Protein AF-A0A553P289-F1 (afdb_monomer)

Structure (mmCIF, N/CA/C/O backbone):
data_AF-A0A553P289-F1
#
_entry.id   AF-A0A553P289-F1
#
loop_
_atom_site.group_PDB
_atom_site.id
_atom_site.type_symbol
_atom_site.label_atom_id
_atom_site.label_alt_id
_atom_site.label_comp_id
_atom_site.label_asym_id
_atom_site.label_entity_id
_atom_site.label_seq_id
_atom_site.pdbx_PDB_ins_code
_atom_site.Cartn_x
_atom_site.Cartn_y
_atom_site.Cartn_z
_atom_site.occupancy
_atom_site.B_iso_or_equiv
_atom_site.auth_seq_id
_atom_site.auth_comp_id
_atom_site.auth_asym_id
_atom_site.auth_atom_id
_atom_site.pdbx_PDB_model_num
ATOM 1 N N . MET A 1 1 ? 5.879 4.668 -121.629 1.00 38.44 1 MET A N 1
ATOM 2 C CA . MET A 1 1 ? 5.005 3.509 -121.365 1.00 38.44 1 MET A CA 1
ATOM 3 C C . MET A 1 1 ? 4.068 3.904 -120.244 1.00 38.44 1 MET A C 1
ATOM 5 O O . MET A 1 1 ? 4.529 4.364 -119.210 1.00 38.44 1 MET A O 1
ATOM 9 N N . VAL A 1 2 ? 2.777 3.880 -120.542 1.00 39.31 2 VAL A N 1
ATOM 10 C CA . VAL A 1 2 ? 1.672 4.306 -119.681 1.00 39.31 2 VAL A CA 1
ATOM 11 C C . VAL A 1 2 ? 1.350 3.171 -118.689 1.00 39.31 2 VAL A C 1
ATOM 13 O O . VAL A 1 2 ? 1.604 2.015 -119.014 1.00 39.31 2 VAL A O 1
ATOM 16 N N . ILE A 1 3 ? 0.683 3.530 -117.582 1.00 41.25 3 ILE A N 1
ATOM 17 C CA . ILE A 1 3 ? -0.296 2.734 -116.805 1.00 41.25 3 ILE A CA 1
ATOM 18 C C . ILE A 1 3 ? 0.188 2.183 -115.437 1.00 41.25 3 ILE A C 1
ATOM 20 O O . ILE A 1 3 ? 1.128 1.402 -115.368 1.00 41.25 3 ILE A O 1
ATOM 24 N N . MET A 1 4 ? -0.598 2.546 -114.397 1.00 37.47 4 MET A N 1
ATOM 25 C CA . MET A 1 4 ? -0.765 1.957 -113.042 1.00 37.47 4 MET A CA 1
ATOM 26 C C . MET A 1 4 ? 0.302 2.309 -111.979 1.00 37.47 4 MET A C 1
ATOM 28 O O . MET A 1 4 ? 1.486 2.129 -112.198 1.00 37.47 4 MET A O 1
ATOM 32 N N . THR A 1 5 ? -0.007 2.794 -110.770 1.00 39.81 5 THR A N 1
ATOM 33 C CA . THR A 1 5 ? -1.299 3.033 -110.102 1.00 39.81 5 THR A CA 1
ATOM 34 C C . THR A 1 5 ? -1.074 3.903 -108.865 1.00 39.81 5 THR A C 1
ATOM 36 O O . THR A 1 5 ? -0.141 3.695 -108.097 1.00 39.81 5 THR A O 1
ATOM 39 N N . SER A 1 6 ? -1.978 4.861 -108.693 1.00 38.94 6 SER A N 1
ATOM 40 C CA . SER A 1 6 ? -2.484 5.445 -107.446 1.00 38.94 6 SER A CA 1
ATOM 41 C C . SER A 1 6 ? -2.363 4.620 -106.150 1.00 38.94 6 SER A C 1
ATOM 43 O O . SER A 1 6 ? -2.494 3.403 -106.200 1.00 38.94 6 SER A O 1
ATOM 45 N N . LEU A 1 7 ? -2.375 5.356 -105.021 1.00 37.88 7 LEU A N 1
ATOM 46 C CA . LEU A 1 7 ? -2.763 4.987 -103.635 1.00 37.88 7 LEU A CA 1
ATOM 47 C C . LEU A 1 7 ? -1.615 4.868 -102.615 1.00 37.88 7 LEU A C 1
ATOM 49 O O . LEU A 1 7 ? -1.111 3.786 -102.371 1.00 37.88 7 LEU A O 1
ATOM 53 N N . PHE A 1 8 ? -1.263 5.979 -101.954 1.00 36.94 8 PHE A N 1
ATOM 54 C CA . PHE A 1 8 ? -1.541 6.213 -100.518 1.00 36.94 8 PHE A CA 1
ATOM 55 C C . PHE A 1 8 ? -0.912 7.550 -100.085 1.00 36.94 8 PHE A C 1
ATOM 57 O O . PHE A 1 8 ? 0.227 7.632 -99.637 1.00 36.94 8 PHE A O 1
ATOM 64 N N . ARG A 1 9 ? -1.669 8.641 -100.235 1.00 38.88 9 ARG A N 1
ATOM 65 C CA . ARG A 1 9 ? -1.345 9.948 -99.649 1.00 38.88 9 ARG A CA 1
ATOM 66 C C . ARG A 1 9 ? -2.328 10.202 -98.513 1.00 38.88 9 ARG A C 1
ATOM 68 O O . ARG A 1 9 ? -3.268 10.974 -98.668 1.00 38.88 9 ARG A O 1
ATOM 75 N N . ALA A 1 10 ? -2.130 9.531 -97.383 1.00 34.03 10 ALA A N 1
ATOM 76 C CA . ALA A 1 10 ? -2.828 9.871 -96.151 1.00 34.03 10 ALA A CA 1
ATOM 77 C C . ALA A 1 10 ? -2.038 10.977 -95.440 1.00 34.03 10 ALA A C 1
ATOM 79 O O . ALA A 1 10 ? -1.068 10.735 -94.728 1.00 34.03 10 ALA A O 1
ATOM 80 N N . LYS A 1 11 ? -2.452 12.224 -95.686 1.00 38.53 11 LYS A N 1
ATOM 81 C CA . LYS A 1 11 ? -2.174 13.354 -94.797 1.00 38.53 11 LYS A CA 1
ATOM 82 C C . LYS A 1 11 ? -2.734 13.002 -93.417 1.00 38.53 11 LYS A C 1
ATOM 84 O O . LYS A 1 11 ? -3.947 12.996 -93.247 1.00 38.53 11 LYS A O 1
ATOM 89 N N . ILE A 1 12 ? -1.864 12.780 -92.440 1.00 33.34 12 ILE A N 1
ATOM 90 C CA . ILE A 1 12 ? -2.211 12.958 -91.031 1.00 33.34 12 ILE A CA 1
ATOM 91 C C . ILE A 1 12 ? -1.383 14.140 -90.538 1.00 33.34 12 ILE A C 1
ATOM 93 O O . ILE A 1 12 ? -0.237 14.013 -90.125 1.00 33.34 12 ILE A O 1
ATOM 97 N N . THR A 1 13 ? -1.970 15.325 -90.662 1.00 37.03 13 THR A N 1
ATOM 98 C CA . THR A 1 13 ? -1.608 16.488 -89.854 1.00 37.03 13 THR A CA 1
ATOM 99 C C . THR A 1 13 ? -2.549 16.545 -88.657 1.00 37.03 13 THR A C 1
ATOM 101 O O . THR A 1 13 ? -3.758 16.634 -88.866 1.00 37.03 13 THR A O 1
ATOM 104 N N . PRO A 1 14 ? -2.009 16.654 -87.438 1.00 36.56 14 PRO A N 1
ATOM 105 C CA . PRO A 1 14 ? -2.530 17.574 -86.439 1.00 36.56 14 PRO A CA 1
ATOM 106 C C . PRO A 1 14 ? -1.400 18.569 -86.134 1.00 36.56 14 PRO A C 1
ATOM 108 O O . PRO A 1 14 ? -0.357 18.226 -85.594 1.00 36.56 14 PRO A O 1
ATOM 111 N N . ARG A 1 15 ? -1.421 19.759 -86.736 1.00 30.50 15 ARG A N 1
ATOM 112 C CA . ARG A 1 15 ? -1.944 20.991 -86.123 1.00 30.50 15 ARG A CA 1
ATOM 113 C C . ARG A 1 15 ? -1.611 21.084 -84.629 1.00 30.50 15 ARG A C 1
ATOM 115 O O . ARG A 1 15 ? -2.239 20.452 -83.790 1.00 30.50 15 ARG A O 1
ATOM 122 N N . ALA A 1 16 ? -0.631 21.934 -84.340 1.00 38.34 16 ALA A N 1
ATOM 123 C CA . ALA A 1 16 ? -0.346 22.449 -83.018 1.00 38.34 16 ALA A CA 1
ATOM 124 C C . ALA A 1 16 ? -1.598 23.085 -82.388 1.00 38.34 16 ALA A C 1
ATOM 126 O O . ALA A 1 16 ? -2.221 23.962 -82.989 1.00 38.34 16 ALA A O 1
ATOM 127 N N . SER A 1 17 ? -1.894 22.714 -81.146 1.00 30.78 17 SER A N 1
ATOM 128 C CA . SER A 1 17 ? -2.559 23.594 -80.189 1.00 30.78 17 SER A CA 1
ATOM 129 C C . SER A 1 17 ? -1.869 23.451 -78.837 1.00 30.78 17 SER A C 1
ATOM 131 O O . SER A 1 17 ? -1.970 22.428 -78.165 1.00 30.78 17 SER A O 1
ATOM 133 N N . LYS A 1 18 ? -1.148 24.509 -78.466 1.00 42.19 18 LYS A N 1
ATOM 134 C CA . LYS A 1 18 ? -0.795 24.839 -77.088 1.00 42.19 18 LYS A CA 1
ATOM 135 C C . LYS A 1 18 ? -2.065 24.840 -76.230 1.00 42.19 18 LYS A C 1
ATOM 137 O O . LYS A 1 18 ? -2.981 25.590 -76.547 1.00 42.19 18 LYS A O 1
ATOM 142 N N . ALA A 1 19 ? -2.068 24.087 -75.136 1.00 32.31 19 ALA A N 1
ATOM 143 C CA . ALA A 1 19 ? -2.736 24.449 -73.886 1.00 32.31 19 ALA A CA 1
ATOM 144 C C . ALA A 1 19 ? -2.220 23.529 -72.762 1.00 32.31 19 ALA A C 1
ATOM 146 O O . ALA A 1 19 ? -2.271 22.309 -72.922 1.00 32.31 19 ALA A O 1
ATOM 147 N N . PRO A 1 20 ? -1.722 24.067 -71.636 1.00 34.50 20 PRO A N 1
ATOM 148 C CA . PRO A 1 20 ? -1.460 23.278 -70.446 1.00 34.50 20 PRO A CA 1
ATOM 149 C C . PRO A 1 20 ? -2.785 23.113 -69.695 1.00 34.50 20 PRO A C 1
ATOM 151 O O . PRO A 1 20 ? -3.322 24.080 -69.159 1.00 34.50 20 PRO A O 1
ATOM 154 N N . LEU A 1 21 ? -3.333 21.901 -69.651 1.00 32.28 21 LEU A N 1
ATOM 155 C CA . LEU A 1 21 ? -4.398 21.592 -68.701 1.00 32.28 21 LEU A CA 1
ATOM 156 C C . LEU A 1 21 ? -3.747 21.251 -67.361 1.00 32.28 21 LEU A C 1
ATOM 158 O O . LEU A 1 21 ? -3.347 20.118 -67.104 1.00 32.28 21 LEU A O 1
ATOM 162 N N . GLN A 1 22 ? -3.620 22.278 -66.519 1.00 38.34 22 GLN A N 1
ATOM 163 C CA . GLN A 1 22 ? -3.535 22.083 -65.080 1.00 38.34 22 GLN A CA 1
ATOM 164 C C . GLN A 1 22 ? -4.798 21.354 -64.623 1.00 38.34 22 GLN A C 1
ATOM 166 O O . GLN A 1 22 ? -5.895 21.905 -64.701 1.00 38.34 22 GLN A O 1
ATOM 171 N N . VAL A 1 23 ? -4.645 20.143 -64.096 1.00 34.72 23 VAL A N 1
ATOM 172 C CA . VAL A 1 23 ? -5.688 19.530 -63.275 1.00 34.72 23 VAL A CA 1
ATOM 173 C C . VAL A 1 23 ? -5.439 19.972 -61.838 1.00 34.72 23 VAL A C 1
ATOM 175 O O . VAL A 1 23 ? -4.693 19.350 -61.086 1.00 34.72 23 VAL A O 1
ATOM 178 N N . LYS A 1 24 ? -6.067 21.093 -61.471 1.00 40.75 24 LYS A N 1
ATOM 179 C CA . LYS A 1 24 ? -6.519 21.316 -60.098 1.00 40.75 24 LYS A CA 1
ATOM 180 C C . LYS A 1 24 ? -7.655 20.334 -59.848 1.00 40.75 24 LYS A C 1
ATOM 182 O O . LYS A 1 24 ? -8.685 20.477 -60.488 1.00 40.75 24 LYS A O 1
ATOM 187 N N . ASN A 1 25 ? -7.492 19.427 -58.893 1.00 33.50 25 ASN A N 1
ATOM 188 C CA . ASN A 1 25 ? -8.610 18.808 -58.186 1.00 33.50 25 ASN A CA 1
ATOM 189 C C . ASN A 1 25 ? -8.308 18.882 -56.689 1.00 33.50 25 ASN A C 1
ATOM 191 O O . ASN A 1 25 ? -7.673 18.004 -56.115 1.00 33.50 25 ASN A O 1
ATOM 195 N N . GLY A 1 26 ? -8.745 19.979 -56.076 1.00 32.38 26 GLY A N 1
ATOM 196 C CA . GLY A 1 26 ? -9.143 19.971 -54.678 1.00 32.38 26 GLY A CA 1
ATOM 197 C C . GLY A 1 26 ? -10.655 19.783 -54.628 1.00 32.38 26 GLY A C 1
ATOM 198 O O . GLY A 1 26 ? -11.358 20.387 -55.436 1.00 32.38 26 GLY A O 1
ATOM 199 N N . SER A 1 27 ? -11.128 18.943 -53.710 1.00 34.09 27 SER A N 1
ATOM 200 C CA . SER A 1 27 ? -12.283 19.166 -52.823 1.00 34.09 27 SER A CA 1
ATOM 201 C C . SER A 1 27 ? -12.937 17.839 -52.413 1.00 34.09 27 SER A C 1
ATOM 203 O O . SER A 1 27 ? -13.460 17.083 -53.221 1.00 34.09 27 SER A O 1
ATOM 205 N N . THR A 1 28 ? -12.826 17.569 -51.111 1.00 40.53 28 THR A N 1
ATOM 206 C CA . THR A 1 28 ? -13.912 17.143 -50.215 1.00 40.53 28 THR A CA 1
ATOM 207 C C . THR A 1 28 ? -14.965 16.165 -50.754 1.00 40.53 28 THR A C 1
ATOM 209 O O . THR A 1 28 ? -15.924 16.582 -51.391 1.00 40.53 28 THR A O 1
ATOM 212 N N . LEU A 1 29 ? -14.896 14.909 -50.310 1.00 37.28 29 LEU A N 1
ATOM 213 C CA . LEU A 1 29 ? -16.068 14.064 -50.042 1.00 37.28 29 LEU A CA 1
ATOM 214 C C . LEU A 1 29 ? -15.754 13.317 -48.732 1.00 37.28 29 LEU A C 1
ATOM 216 O O . LEU A 1 29 ? -14.819 12.532 -48.665 1.00 37.28 29 LEU A O 1
ATOM 220 N N . SER A 1 30 ? -16.229 13.833 -47.602 1.00 34.91 30 SER A N 1
ATOM 221 C CA . SER A 1 30 ? -17.470 13.418 -46.939 1.00 34.91 30 SER A CA 1
ATOM 222 C C . SER A 1 30 ? -17.443 11.957 -46.487 1.00 34.91 30 SER A C 1
ATOM 224 O O . SER A 1 30 ? -17.407 11.029 -47.291 1.00 34.91 30 SER A O 1
ATOM 226 N N . LYS A 1 31 ? -17.481 11.786 -45.161 1.00 44.94 31 LYS A N 1
ATOM 227 C CA . LYS A 1 31 ? -17.732 10.518 -44.479 1.00 44.94 31 LYS A CA 1
ATOM 228 C C . LYS A 1 31 ? -18.996 9.887 -45.064 1.00 44.94 31 LYS A C 1
ATOM 230 O O . LYS A 1 31 ? -20.087 10.435 -44.938 1.00 44.94 31 LYS A O 1
ATOM 235 N N . SER A 1 32 ? -18.857 8.711 -45.650 1.00 37.62 32 SER A N 1
ATOM 236 C CA . SER A 1 32 ? -19.942 7.744 -45.751 1.00 37.62 32 SER A CA 1
ATOM 237 C C . SER A 1 32 ? -19.322 6.366 -45.622 1.00 37.62 32 SER A C 1
ATOM 239 O O . SER A 1 32 ? -18.619 5.889 -46.506 1.00 37.62 32 SER A O 1
ATOM 241 N N . SER A 1 33 ? -19.536 5.786 -44.444 1.00 46.84 33 SER A N 1
ATOM 242 C CA . SER A 1 33 ? -19.353 4.368 -44.179 1.00 46.84 33 SER A CA 1
ATOM 243 C C . SER A 1 33 ? -20.275 3.606 -45.129 1.00 46.84 33 SER A C 1
ATOM 245 O O . SER A 1 33 ? -21.484 3.554 -44.914 1.00 46.84 33 SER A O 1
ATOM 247 N N . ALA A 1 34 ? -19.713 3.085 -46.214 1.00 46.44 34 ALA A N 1
ATOM 248 C CA . ALA A 1 34 ? -20.324 2.033 -47.002 1.00 46.44 34 ALA A CA 1
ATOM 249 C C . ALA A 1 34 ? -19.406 0.824 -46.860 1.00 46.44 34 ALA A C 1
ATOM 251 O O . ALA A 1 34 ? -18.236 0.874 -47.234 1.00 46.44 34 ALA A O 1
ATOM 252 N N . VAL A 1 35 ? -19.929 -0.230 -46.239 1.00 50.56 35 VAL A N 1
ATOM 253 C CA . VAL A 1 35 ? -19.299 -1.547 -46.182 1.00 50.56 35 VAL A CA 1
ATOM 254 C C . VAL A 1 35 ? -19.067 -1.986 -47.628 1.00 50.56 35 VAL A C 1
ATOM 256 O O . VAL A 1 35 ? -20.021 -2.311 -48.329 1.00 50.56 35 VAL A O 1
ATOM 259 N N . LEU A 1 36 ? -17.821 -1.908 -48.100 1.00 52.69 36 LEU A N 1
ATOM 260 C CA . LEU A 1 36 ? -17.446 -2.415 -49.416 1.00 52.69 36 LEU A CA 1
ATOM 261 C C . LEU A 1 36 ? -17.424 -3.940 -49.332 1.00 52.69 36 LEU A C 1
ATOM 263 O O . LEU A 1 36 ? -16.718 -4.517 -48.502 1.00 52.69 36 LEU A O 1
ATOM 267 N N . ASN A 1 37 ? -18.234 -4.583 -50.167 1.00 58.50 37 ASN A N 1
ATOM 268 C CA . ASN A 1 37 ? -18.258 -6.033 -50.283 1.00 58.50 37 ASN A CA 1
ATOM 269 C C . ASN A 1 37 ? -16.912 -6.504 -50.854 1.00 58.50 37 ASN A C 1
ATOM 271 O O . ASN A 1 37 ? -16.328 -5.827 -51.695 1.00 58.50 37 ASN A O 1
ATOM 275 N N . GLY A 1 38 ? -16.421 -7.679 -50.442 1.00 60.38 38 GLY A N 1
ATOM 276 C CA . GLY A 1 38 ? -15.113 -8.205 -50.879 1.00 60.38 38 GLY A CA 1
ATOM 277 C C . GLY A 1 38 ? -14.919 -8.276 -52.405 1.00 60.38 38 GLY A C 1
ATOM 278 O O . GLY A 1 38 ? -13.794 -8.187 -52.881 1.00 60.38 38 GLY A O 1
ATOM 279 N N . GLN A 1 39 ? -16.011 -8.330 -53.174 1.00 60.16 39 GLN A N 1
ATOM 280 C CA . GLN A 1 39 ? -16.002 -8.286 -54.641 1.00 60.16 39 GLN A CA 1
ATOM 281 C C . GLN A 1 39 ? -15.620 -6.908 -55.216 1.00 60.16 39 GLN A C 1
ATOM 283 O O . GLN A 1 39 ? -15.015 -6.839 -56.284 1.00 60.16 39 GLN A O 1
ATOM 288 N N . ASP A 1 40 ? -15.921 -5.812 -54.513 1.00 60.84 40 ASP A N 1
ATOM 289 C CA . ASP A 1 40 ? -15.589 -4.453 -54.961 1.00 60.84 40 ASP A CA 1
ATOM 290 C C . ASP A 1 40 ? -14.089 -4.164 -54.810 1.00 60.84 40 ASP A C 1
ATOM 292 O O . ASP A 1 40 ? -13.520 -3.416 -55.604 1.00 60.84 40 ASP A O 1
ATOM 296 N N . PHE A 1 41 ? -13.432 -4.789 -53.825 1.00 66.94 41 PHE A N 1
ATOM 297 C CA . PHE A 1 41 ? -11.987 -4.665 -53.618 1.00 66.94 41 PHE A CA 1
ATOM 298 C C . PHE A 1 41 ? -11.193 -5.435 -54.684 1.00 66.94 41 PHE A C 1
ATOM 300 O O . PHE A 1 41 ? -10.240 -4.896 -55.239 1.00 66.94 41 PHE A O 1
ATOM 307 N N . GLU A 1 42 ? -11.629 -6.648 -55.043 1.00 72.94 42 GLU A N 1
ATOM 308 C CA . GLU A 1 42 ? -11.020 -7.433 -56.130 1.00 72.94 42 GLU A CA 1
ATOM 309 C C . GLU A 1 42 ? -11.186 -6.756 -57.500 1.00 72.94 42 GLU A C 1
ATOM 311 O O . GLU A 1 42 ? -10.243 -6.701 -58.288 1.00 72.94 42 GLU A O 1
ATOM 316 N N . LEU A 1 43 ? -12.360 -6.178 -57.785 1.00 79.25 43 LEU A N 1
ATOM 317 C CA . LEU A 1 43 ? -12.578 -5.404 -59.011 1.00 79.25 43 LEU A CA 1
ATOM 318 C C . LEU A 1 43 ? -11.699 -4.150 -59.066 1.00 79.25 43 LEU A C 1
ATOM 320 O O . LEU A 1 43 ? -11.198 -3.800 -60.138 1.00 79.25 43 LEU A O 1
ATOM 324 N N . LEU A 1 44 ? -11.502 -3.474 -57.931 1.00 78.31 44 LEU A N 1
ATOM 325 C CA . LEU A 1 44 ? -10.652 -2.290 -57.855 1.00 78.31 44 LEU A CA 1
ATOM 326 C C . LEU A 1 44 ? -9.177 -2.639 -58.103 1.00 78.31 44 LEU A C 1
ATOM 328 O O . LEU A 1 44 ? -8.522 -1.947 -58.885 1.00 78.31 44 LEU A O 1
ATOM 332 N N . ASP A 1 45 ? -8.695 -3.737 -57.519 1.00 81.81 45 ASP A N 1
ATOM 333 C CA . ASP A 1 45 ? -7.330 -4.237 -57.719 1.00 81.81 45 ASP A CA 1
ATOM 334 C C . ASP A 1 45 ? -7.106 -4.673 -59.179 1.00 81.81 45 ASP A C 1
ATOM 336 O O . ASP A 1 45 ? -6.135 -4.275 -59.824 1.00 81.81 45 ASP A O 1
ATOM 340 N N . GLN A 1 46 ? -8.080 -5.362 -59.785 1.00 86.06 46 GLN A N 1
ATOM 341 C CA . GLN A 1 46 ? -8.030 -5.731 -61.204 1.00 86.06 46 GLN A CA 1
ATOM 342 C C . GLN A 1 46 ? -7.962 -4.496 -62.125 1.00 86.06 46 GLN A C 1
ATOM 344 O O . GLN A 1 46 ? -7.223 -4.490 -63.114 1.00 86.06 46 GLN A O 1
ATOM 349 N N . ILE A 1 47 ? -8.710 -3.432 -61.810 1.00 86.12 47 ILE A N 1
ATOM 350 C CA . ILE A 1 47 ? -8.664 -2.160 -62.550 1.00 86.12 47 ILE A CA 1
ATOM 351 C C . ILE A 1 47 ? -7.300 -1.483 -62.378 1.00 86.12 47 ILE A C 1
ATOM 353 O O . ILE A 1 47 ? -6.782 -0.888 -63.329 1.00 86.12 47 ILE A O 1
ATOM 357 N N . GLU A 1 48 ? -6.704 -1.548 -61.190 1.00 86.56 48 GLU A N 1
ATOM 358 C CA . GLU A 1 48 ? -5.397 -0.956 -60.915 1.00 86.56 48 GLU A CA 1
ATOM 359 C C . GLU A 1 48 ? -4.268 -1.703 -61.639 1.00 86.56 48 GLU A C 1
ATOM 361 O O . GLU A 1 48 ? -3.434 -1.062 -62.291 1.00 86.56 48 GLU A O 1
ATOM 366 N N . ILE A 1 49 ? -4.321 -3.037 -61.673 1.00 88.50 49 ILE A N 1
ATOM 367 C CA . ILE A 1 49 ? -3.420 -3.883 -62.467 1.00 88.50 49 ILE A CA 1
ATOM 368 C C . ILE A 1 49 ? -3.550 -3.554 -63.959 1.00 88.50 49 ILE A C 1
ATOM 370 O O . ILE A 1 49 ? -2.551 -3.239 -64.609 1.00 88.50 49 ILE A O 1
ATOM 374 N N . GLN A 1 50 ? -4.770 -3.510 -64.506 1.00 89.62 50 GLN A N 1
ATOM 375 C CA . GLN A 1 50 ? -4.997 -3.160 -65.917 1.00 89.62 50 GLN A CA 1
ATOM 376 C C . GLN A 1 50 ? -4.533 -1.735 -66.254 1.00 89.62 50 GLN A C 1
ATOM 378 O O . GLN A 1 50 ? -4.053 -1.468 -67.362 1.00 89.62 50 GLN A O 1
ATOM 383 N N . ARG A 1 51 ? -4.648 -0.788 -65.316 1.00 90.00 51 ARG A N 1
ATOM 384 C CA . ARG A 1 51 ? -4.091 0.565 -65.471 1.00 90.00 51 ARG A CA 1
ATOM 385 C C . ARG A 1 51 ? -2.566 0.540 -65.482 1.00 90.00 51 ARG A C 1
ATOM 387 O O . ARG A 1 51 ? -1.971 1.261 -66.285 1.00 90.00 51 ARG A O 1
ATOM 394 N N . GLY A 1 52 ? -1.939 -0.270 -64.632 1.00 90.44 52 GLY A N 1
ATOM 395 C CA . GLY A 1 52 ? -0.494 -0.495 -64.624 1.00 90.44 52 GLY A CA 1
ATOM 396 C C . GLY A 1 52 ? 0.005 -1.083 -65.945 1.00 90.44 52 GLY A C 1
ATOM 397 O O . GLY A 1 52 ? 0.907 -0.525 -66.572 1.00 90.44 52 GLY A O 1
ATOM 398 N N . GLU A 1 53 ? -0.644 -2.141 -66.430 1.00 91.56 53 GLU A N 1
ATOM 399 C CA . GLU A 1 53 ? -0.330 -2.788 -67.708 1.00 91.56 53 GLU A CA 1
ATOM 400 C C . GLU A 1 53 ? -0.469 -1.824 -68.890 1.00 91.56 53 GLU A C 1
ATOM 402 O O . GLU A 1 53 ? 0.442 -1.720 -69.715 1.00 91.56 53 GLU A O 1
ATOM 407 N N . ASN A 1 54 ? -1.556 -1.046 -68.941 1.00 90.31 54 ASN A N 1
ATOM 408 C CA . ASN A 1 54 ? -1.738 -0.032 -69.976 1.00 90.31 54 ASN A CA 1
ATOM 409 C C . ASN A 1 54 ? -0.624 1.020 -69.948 1.00 90.31 54 ASN A C 1
ATOM 411 O O . ASN A 1 54 ? -0.096 1.361 -71.004 1.00 90.31 54 ASN A O 1
ATOM 415 N N . ARG A 1 55 ? -0.198 1.505 -68.771 1.00 93.00 55 ARG A N 1
ATOM 416 C CA . ARG A 1 55 ? 0.930 2.456 -68.672 1.00 93.00 55 ARG A CA 1
ATOM 417 C C . ARG A 1 55 ? 2.223 1.868 -69.235 1.00 93.00 55 ARG A C 1
ATOM 419 O O . ARG A 1 55 ? 2.922 2.549 -69.984 1.00 93.00 55 ARG A O 1
ATOM 426 N N . ILE A 1 56 ? 2.514 0.602 -68.934 1.00 92.69 56 ILE A N 1
ATOM 427 C CA . ILE A 1 56 ? 3.695 -0.094 -69.465 1.00 92.69 56 ILE A CA 1
ATOM 428 C C . ILE A 1 56 ? 3.593 -0.240 -70.989 1.00 92.69 56 ILE A C 1
ATOM 430 O O . ILE A 1 56 ? 4.575 -0.010 -71.699 1.00 92.69 56 ILE A O 1
ATOM 434 N N . LEU A 1 57 ? 2.418 -0.596 -71.515 1.00 94.12 57 LEU A N 1
ATOM 435 C CA . LEU A 1 57 ? 2.184 -0.688 -72.957 1.00 94.12 57 LEU A CA 1
ATOM 436 C C . LEU A 1 57 ? 2.345 0.670 -73.648 1.00 94.12 57 LEU A C 1
ATOM 438 O O . LEU A 1 57 ? 2.992 0.734 -74.693 1.00 94.12 57 LEU A O 1
ATOM 442 N N . TYR A 1 58 ? 1.850 1.754 -73.047 1.00 94.81 58 TYR A N 1
ATOM 443 C CA . TYR A 1 58 ? 2.053 3.114 -73.547 1.00 94.81 58 TYR A CA 1
ATOM 444 C C . TYR A 1 58 ? 3.534 3.495 -73.588 1.00 94.81 58 TYR A C 1
ATOM 446 O O . TYR A 1 58 ? 4.003 3.985 -74.613 1.00 94.81 58 TYR A O 1
ATOM 454 N N . GLN A 1 59 ? 4.298 3.208 -72.531 1.00 93.81 59 GLN A N 1
ATOM 455 C CA . GLN A 1 59 ? 5.734 3.497 -72.506 1.00 93.81 59 GLN A CA 1
ATOM 456 C C . GLN A 1 59 ? 6.504 2.676 -73.554 1.00 93.81 59 GLN A C 1
ATOM 458 O O . GLN A 1 59 ? 7.381 3.206 -74.237 1.00 93.81 59 GLN A O 1
ATOM 463 N N . LYS A 1 60 ? 6.150 1.395 -73.739 1.00 95.44 60 LYS A N 1
ATOM 464 C CA . LYS A 1 60 ? 6.727 0.535 -74.789 1.00 95.44 60 LYS A CA 1
ATOM 465 C C . LYS A 1 60 ? 6.367 1.010 -76.197 1.00 95.44 60 LYS A C 1
ATOM 467 O O . LYS A 1 60 ? 7.181 0.893 -77.110 1.00 95.44 60 LYS A O 1
ATOM 472 N N . LEU A 1 61 ? 5.151 1.510 -76.398 1.00 95.88 61 LEU A N 1
ATOM 473 C CA . LEU A 1 61 ? 4.733 2.078 -77.677 1.00 95.88 61 LEU A CA 1
ATOM 474 C C . LEU A 1 61 ? 5.502 3.369 -77.971 1.00 95.88 61 LEU A C 1
ATOM 476 O O . LEU A 1 61 ? 5.987 3.547 -79.087 1.00 95.88 61 LEU A O 1
ATOM 480 N N . GLN A 1 62 ? 5.663 4.229 -76.964 1.00 94.25 62 GLN A N 1
ATOM 481 C CA . GLN A 1 62 ? 6.422 5.468 -77.084 1.00 94.25 62 GLN A CA 1
ATOM 482 C C . GLN A 1 62 ? 7.893 5.197 -77.425 1.00 94.25 62 GLN A C 1
ATOM 484 O O . GLN A 1 62 ? 8.397 5.763 -78.392 1.00 94.25 62 GLN A O 1
ATOM 489 N N . SER A 1 63 ? 8.559 4.272 -76.726 1.00 93.75 63 SER A N 1
ATOM 490 C CA . SER A 1 63 ? 9.963 3.945 -77.014 1.00 93.75 63 SER A CA 1
ATOM 491 C C . SER A 1 63 ? 10.155 3.346 -78.412 1.00 93.75 63 SER A C 1
ATOM 493 O O . SER A 1 63 ? 11.104 3.699 -79.112 1.00 93.75 63 SER A O 1
ATOM 495 N N . LYS A 1 64 ? 9.224 2.500 -78.879 1.00 96.12 64 LYS A N 1
ATOM 496 C CA . LYS A 1 64 ? 9.227 1.991 -80.262 1.00 96.12 64 LYS A CA 1
ATOM 497 C C . LYS A 1 64 ? 8.992 3.097 -81.292 1.00 96.12 64 LYS A C 1
ATOM 499 O O . LYS A 1 64 ? 9.640 3.097 -82.336 1.00 96.12 64 LYS A O 1
ATOM 504 N N . SER A 1 65 ? 8.090 4.036 -81.009 1.00 96.31 65 SER A N 1
ATOM 505 C CA . SER A 1 65 ? 7.843 5.196 -81.870 1.00 96.31 65 SER A CA 1
ATOM 506 C C . SER A 1 65 ? 9.091 6.073 -81.993 1.00 96.31 65 SER A C 1
ATOM 508 O O . SER A 1 65 ? 9.452 6.481 -83.093 1.00 96.31 65 SER A O 1
ATOM 510 N N . GLU A 1 66 ? 9.778 6.342 -80.884 1.00 94.94 66 GLU A N 1
ATOM 511 C CA . GLU A 1 66 ? 11.021 7.119 -80.870 1.00 94.94 66 GLU A CA 1
ATOM 512 C C . GLU A 1 66 ? 12.149 6.397 -81.623 1.00 94.94 66 GLU A C 1
ATOM 514 O O . GLU A 1 66 ? 12.834 7.014 -82.441 1.00 94.94 66 GLU A O 1
ATOM 519 N N . ALA A 1 67 ? 12.284 5.078 -81.445 1.00 95.75 67 ALA A N 1
ATOM 520 C CA . ALA A 1 67 ? 13.249 4.268 -82.190 1.00 95.75 67 ALA A CA 1
ATOM 521 C C . ALA A 1 67 ? 13.005 4.314 -83.709 1.00 95.75 67 ALA A C 1
ATOM 523 O O . ALA A 1 67 ? 13.951 4.468 -84.482 1.00 95.75 67 ALA A O 1
ATOM 524 N N . LEU A 1 68 ? 11.744 4.249 -84.154 1.00 95.00 68 LEU A N 1
ATOM 525 C CA . LEU A 1 68 ? 11.404 4.391 -85.574 1.00 95.00 68 LEU A CA 1
ATOM 526 C C . LEU A 1 68 ? 11.770 5.772 -86.127 1.00 95.00 68 LEU A C 1
ATOM 528 O O . LEU A 1 68 ? 12.235 5.868 -87.263 1.00 95.00 68 LEU A O 1
ATOM 532 N N . VAL A 1 69 ? 11.609 6.839 -85.339 1.00 96.06 69 VAL A N 1
ATOM 533 C CA . VAL A 1 69 ? 12.029 8.189 -85.746 1.00 96.06 69 VAL A CA 1
ATOM 534 C C . VAL A 1 69 ? 13.546 8.258 -85.929 1.00 96.06 69 VAL A C 1
ATOM 536 O O . VAL A 1 69 ? 14.007 8.848 -86.906 1.00 96.06 69 VAL A O 1
ATOM 539 N N . ILE A 1 70 ? 14.323 7.648 -85.031 1.00 95.81 70 ILE A N 1
ATOM 540 C CA . ILE A 1 70 ? 15.789 7.592 -85.144 1.00 95.81 70 ILE A CA 1
ATOM 541 C C . ILE A 1 70 ? 16.196 6.809 -86.395 1.00 95.81 70 ILE A C 1
ATOM 543 O O . ILE A 1 70 ? 16.935 7.337 -87.223 1.00 95.81 70 ILE A O 1
ATOM 547 N N . LEU A 1 71 ? 15.637 5.612 -86.594 1.00 94.88 71 LEU A N 1
ATOM 548 C CA . LEU A 1 71 ? 15.919 4.789 -87.774 1.00 94.88 71 LEU A CA 1
ATOM 549 C C . LEU A 1 71 ? 15.557 5.503 -89.078 1.00 94.88 71 LEU A C 1
ATOM 551 O O . LEU A 1 71 ? 16.295 5.413 -90.052 1.00 94.88 71 LEU A O 1
ATOM 555 N N . THR A 1 72 ? 14.454 6.255 -89.101 1.00 96.19 72 THR A N 1
ATOM 556 C CA . THR A 1 72 ? 14.073 7.044 -90.282 1.00 96.19 72 THR A CA 1
ATOM 557 C C . THR A 1 72 ? 15.122 8.119 -90.584 1.00 96.19 72 THR A C 1
ATOM 559 O O . THR A 1 72 ? 15.520 8.269 -91.736 1.00 96.19 72 THR A O 1
ATOM 562 N N . LYS A 1 73 ? 15.640 8.813 -89.558 1.00 95.94 73 LYS A N 1
ATOM 563 C CA . LYS A 1 73 ? 16.718 9.805 -89.725 1.00 95.94 73 LYS A CA 1
ATOM 564 C C . LYS A 1 73 ? 18.018 9.175 -90.226 1.00 95.94 73 LYS A C 1
ATOM 566 O O . LYS A 1 73 ? 18.684 9.758 -91.076 1.00 95.94 73 LYS A O 1
ATOM 571 N N . GLU A 1 74 ? 18.385 8.004 -89.714 1.00 95.25 74 GLU A N 1
ATOM 572 C CA . GLU A 1 74 ? 19.574 7.274 -90.173 1.00 95.25 74 GLU A CA 1
ATOM 573 C C . GLU A 1 74 ? 19.416 6.787 -91.619 1.00 95.25 74 GLU A C 1
ATOM 575 O O . GLU A 1 74 ? 20.346 6.893 -92.421 1.00 95.25 74 GLU A O 1
ATOM 580 N N . LEU A 1 75 ? 18.220 6.333 -91.997 1.00 95.75 75 LEU A N 1
ATOM 581 C CA . LEU A 1 75 ? 17.902 5.947 -93.371 1.00 95.75 75 LEU A CA 1
ATOM 582 C C . LEU A 1 75 ? 17.987 7.159 -94.317 1.00 95.75 75 LEU A C 1
ATOM 584 O O . LEU A 1 75 ? 18.564 7.074 -95.397 1.00 95.75 75 LEU A O 1
ATOM 588 N N . ASP A 1 76 ? 17.487 8.321 -93.906 1.00 95.69 76 ASP A N 1
ATOM 589 C CA . ASP A 1 76 ? 17.608 9.539 -94.711 1.00 95.69 76 ASP A CA 1
ATOM 590 C C . ASP A 1 76 ? 19.064 10.021 -94.827 1.00 95.69 76 ASP A C 1
ATOM 592 O O . ASP A 1 76 ? 19.478 10.466 -95.899 1.00 95.69 76 ASP A O 1
ATOM 596 N N . LYS A 1 77 ? 19.876 9.858 -93.774 1.00 95.06 77 LYS A N 1
ATOM 597 C CA . LYS A 1 77 ? 21.316 10.149 -93.823 1.00 95.06 77 LYS A CA 1
ATOM 598 C C . LYS A 1 77 ? 22.050 9.223 -94.795 1.00 95.06 77 LYS A C 1
ATOM 600 O O . LYS A 1 77 ? 22.785 9.702 -95.651 1.00 95.06 77 LYS A O 1
ATOM 605 N N . THR A 1 78 ? 21.809 7.916 -94.714 1.00 92.62 78 THR A N 1
ATOM 606 C CA . THR A 1 78 ? 22.425 6.947 -95.638 1.00 92.62 78 THR A CA 1
ATOM 607 C C . THR A 1 78 ? 21.982 7.178 -97.083 1.00 92.62 78 THR A C 1
ATOM 609 O O . THR A 1 78 ? 22.795 7.075 -97.996 1.00 92.62 78 THR A O 1
ATOM 612 N N . ARG A 1 79 ? 20.726 7.584 -97.317 1.00 94.12 79 ARG A N 1
ATOM 613 C CA . ARG A 1 79 ? 20.266 8.026 -98.645 1.00 94.12 79 ARG A CA 1
ATOM 614 C C . ARG A 1 79 ? 21.022 9.254 -99.148 1.00 94.12 79 ARG A C 1
ATOM 616 O O . ARG A 1 79 ? 21.372 9.282 -100.325 1.00 94.12 79 ARG A O 1
ATOM 623 N N . ALA A 1 80 ? 21.268 10.244 -98.290 1.00 93.50 80 ALA A N 1
ATOM 624 C CA . ALA A 1 80 ? 22.041 11.430 -98.655 1.00 93.50 80 ALA A CA 1
ATOM 625 C C . ALA A 1 80 ? 23.489 11.065 -99.018 1.00 93.50 80 ALA A C 1
ATOM 627 O O . ALA A 1 80 ? 23.972 11.472 -100.070 1.00 93.50 80 ALA A O 1
ATOM 628 N N . GLU A 1 81 ? 24.140 10.221 -98.216 1.00 93.25 81 GLU A N 1
ATOM 629 C CA . GLU A 1 81 ? 25.487 9.711 -98.499 1.00 93.25 81 GLU A CA 1
ATOM 630 C C . GLU A 1 81 ? 25.522 8.930 -99.829 1.00 93.25 81 GLU A C 1
ATOM 632 O O . GLU A 1 81 ? 26.392 9.163 -100.669 1.00 93.25 81 GLU A O 1
ATOM 637 N N . CYS A 1 82 ? 24.541 8.057 -100.093 1.00 92.06 82 CYS A N 1
ATOM 638 C CA . CYS A 1 82 ? 24.423 7.367 -101.382 1.00 92.06 82 CYS A CA 1
ATOM 639 C C . CYS A 1 82 ? 24.266 8.335 -102.566 1.00 92.06 82 CYS A C 1
ATOM 641 O O . CYS A 1 82 ? 24.847 8.098 -103.626 1.00 92.06 82 CYS A O 1
ATOM 643 N N . GLU A 1 83 ? 23.501 9.415 -102.405 1.00 94.69 83 GLU A N 1
ATOM 644 C CA . GLU A 1 83 ? 23.326 10.437 -103.439 1.00 94.69 83 GLU A CA 1
ATOM 645 C C . GLU A 1 83 ? 24.624 11.225 -103.689 1.00 94.69 83 GLU A C 1
ATOM 647 O O . GLU A 1 83 ? 24.989 11.457 -104.844 1.00 94.69 83 GLU A O 1
ATOM 652 N N . GLU A 1 84 ? 25.387 11.549 -102.641 1.00 92.81 84 GLU A N 1
ATOM 653 C CA . GLU A 1 84 ? 26.717 12.159 -102.767 1.00 92.81 84 GLU A CA 1
ATOM 654 C C . GLU A 1 84 ? 27.690 11.251 -103.530 1.00 92.81 84 GLU A C 1
ATOM 656 O O . GLU A 1 84 ? 28.363 11.700 -104.465 1.00 92.81 84 GLU A O 1
ATOM 661 N N . TYR A 1 85 ? 27.722 9.953 -103.208 1.00 91.81 85 TYR A N 1
ATOM 662 C CA . TYR A 1 85 ? 28.544 8.984 -103.938 1.00 91.81 85 TYR A CA 1
ATOM 663 C C . TYR A 1 85 ? 28.101 8.822 -105.394 1.00 91.81 85 TYR A C 1
ATOM 665 O O . TYR A 1 85 ? 28.947 8.703 -106.289 1.00 91.81 85 TYR A O 1
ATOM 673 N N . ARG A 1 86 ? 26.791 8.860 -105.664 1.00 94.19 86 ARG A N 1
ATOM 674 C CA . ARG A 1 86 ? 26.246 8.827 -107.027 1.00 94.19 86 ARG A CA 1
ATOM 675 C C . ARG A 1 86 ? 26.741 10.025 -107.839 1.00 94.19 86 ARG A C 1
ATOM 677 O O . ARG A 1 86 ? 27.212 9.841 -108.964 1.00 94.19 86 ARG A O 1
ATOM 684 N N . ILE A 1 87 ? 26.695 11.230 -107.264 1.00 91.88 87 ILE A N 1
ATOM 685 C CA . ILE A 1 87 ? 27.191 12.461 -107.896 1.00 91.88 87 ILE A CA 1
ATOM 686 C C . ILE A 1 87 ? 28.705 12.381 -108.121 1.00 91.88 87 ILE A C 1
ATOM 688 O O . ILE A 1 87 ? 29.164 12.621 -109.239 1.00 91.88 87 ILE A O 1
ATOM 692 N N . LEU A 1 88 ? 29.488 11.992 -107.108 1.00 90.00 88 LEU A N 1
ATOM 693 C CA . LEU A 1 88 ? 30.943 11.849 -107.226 1.00 90.00 88 LEU A CA 1
ATOM 694 C C . LEU A 1 88 ? 31.315 10.896 -108.368 1.00 90.00 88 LEU A C 1
ATOM 696 O O . LEU A 1 88 ? 32.135 11.231 -109.224 1.00 90.00 88 LEU A O 1
ATOM 700 N N . THR A 1 89 ? 30.650 9.747 -108.439 1.00 85.62 89 THR A N 1
ATOM 701 C CA . THR A 1 89 ? 30.872 8.758 -109.497 1.00 85.62 89 THR A CA 1
ATOM 702 C C . THR A 1 89 ? 30.534 9.334 -110.872 1.00 85.62 89 THR A C 1
ATOM 704 O O . THR A 1 89 ? 31.304 9.153 -111.815 1.00 85.62 89 THR A O 1
ATOM 707 N N . GLN A 1 90 ? 29.443 10.097 -110.994 1.00 86.94 90 GLN A N 1
ATOM 708 C CA . GLN A 1 90 ? 29.069 10.777 -112.238 1.00 86.94 90 GLN A CA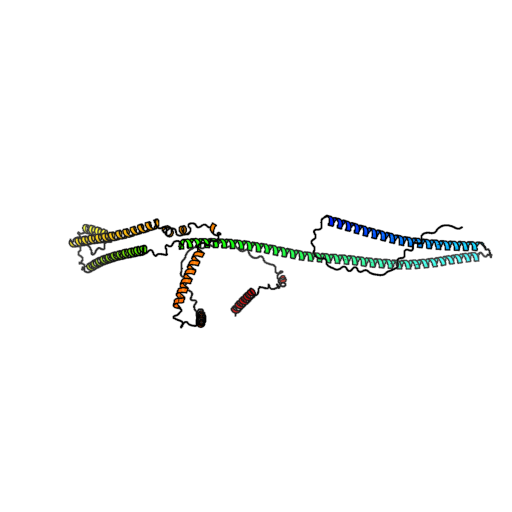 1
ATOM 709 C C . GLN A 1 90 ? 30.111 11.835 -112.657 1.00 86.94 90 GLN A C 1
ATOM 711 O O . GLN A 1 90 ? 30.430 11.944 -113.842 1.00 86.94 90 GLN A O 1
ATOM 716 N N . THR A 1 91 ? 30.709 12.566 -111.705 1.00 84.56 91 THR A N 1
ATOM 717 C CA . THR A 1 91 ? 31.783 13.538 -111.999 1.00 84.56 91 THR A CA 1
ATOM 718 C C . THR A 1 91 ? 33.093 12.886 -112.439 1.00 84.56 91 THR A C 1
ATOM 720 O O . THR A 1 91 ? 33.760 13.412 -113.332 1.00 84.56 91 THR A O 1
ATOM 723 N N . LEU A 1 92 ? 33.467 11.745 -111.852 1.00 79.88 92 LEU A N 1
ATOM 724 C CA . LEU A 1 92 ? 34.662 11.001 -112.255 1.00 79.88 92 LEU A CA 1
ATOM 725 C C . LEU A 1 92 ? 34.486 10.393 -113.649 1.00 79.88 92 LEU A C 1
ATOM 727 O O . LEU A 1 92 ? 35.349 10.598 -114.497 1.00 79.88 92 LEU A O 1
ATOM 731 N N . HIS A 1 93 ? 33.328 9.790 -113.943 1.00 77.12 93 HIS A N 1
ATOM 732 C CA . HIS A 1 93 ? 33.020 9.317 -115.298 1.00 77.12 93 HIS A CA 1
ATOM 733 C C . HIS A 1 93 ? 33.055 10.457 -116.331 1.00 77.12 93 HIS A C 1
ATOM 735 O O . HIS A 1 93 ? 33.568 10.273 -117.433 1.00 77.12 93 HIS A O 1
ATOM 741 N N . GLY A 1 94 ? 32.584 11.660 -115.975 1.00 68.75 94 GLY A N 1
ATOM 742 C CA . GLY A 1 94 ? 32.702 12.845 -116.833 1.00 68.75 94 GLY A CA 1
ATOM 743 C C . GLY A 1 94 ? 34.151 13.299 -117.069 1.00 68.75 94 GLY A C 1
ATOM 744 O O . GLY A 1 94 ? 34.486 13.761 -118.159 1.00 68.75 94 GLY A O 1
ATOM 745 N N . ARG A 1 95 ? 35.035 13.141 -116.075 1.00 70.31 95 ARG A N 1
ATOM 746 C CA . ARG A 1 95 ? 36.467 13.476 -116.177 1.00 70.31 95 ARG A CA 1
ATOM 747 C C . ARG A 1 95 ? 37.266 12.446 -116.966 1.00 70.31 95 ARG A C 1
ATOM 749 O O . ARG A 1 95 ? 38.127 12.837 -117.752 1.00 70.31 95 ARG A O 1
ATOM 756 N N . ASP A 1 96 ? 36.980 11.163 -116.798 1.00 63.59 96 ASP A N 1
ATOM 757 C CA . ASP A 1 96 ? 37.664 10.099 -117.534 1.00 63.59 96 ASP A CA 1
ATOM 758 C C . ASP A 1 96 ? 37.256 10.086 -119.014 1.00 63.59 96 ASP A C 1
ATOM 760 O O . ASP A 1 96 ? 38.108 9.875 -119.879 1.00 63.59 96 ASP A O 1
ATOM 764 N N . ALA A 1 97 ? 36.009 10.463 -119.328 1.00 58.50 97 ALA A N 1
ATOM 765 C CA . ALA A 1 97 ? 35.591 10.759 -120.700 1.00 58.50 97 ALA A CA 1
ATOM 766 C C . ALA A 1 97 ? 36.380 11.935 -121.318 1.00 58.50 97 ALA A C 1
ATOM 768 O O . ALA A 1 97 ? 36.701 11.907 -122.504 1.00 58.50 97 ALA A O 1
ATOM 769 N N . ALA A 1 98 ? 36.754 12.946 -120.523 1.00 59.53 98 ALA A N 1
ATOM 770 C CA . ALA A 1 98 ? 37.553 14.086 -120.987 1.00 59.53 98 ALA A CA 1
ATOM 771 C C . ALA A 1 98 ? 39.061 13.774 -121.125 1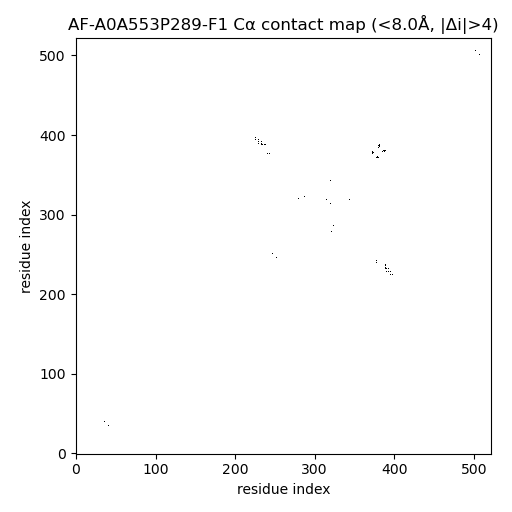.00 59.53 98 ALA A C 1
ATOM 773 O O . ALA A 1 98 ? 39.760 14.422 -121.904 1.00 59.53 98 ALA A O 1
ATOM 774 N N . ARG A 1 99 ? 39.586 12.781 -120.390 1.00 58.41 99 ARG A N 1
ATOM 775 C CA . ARG A 1 99 ? 41.022 12.439 -120.347 1.00 58.41 99 ARG A CA 1
ATOM 776 C C . ARG A 1 99 ? 41.504 11.544 -121.495 1.00 58.41 99 ARG A C 1
ATOM 778 O O . ARG A 1 99 ? 42.706 11.485 -121.732 1.00 58.41 99 ARG A O 1
ATOM 785 N N . GLN A 1 100 ? 40.607 10.896 -122.241 1.00 53.81 100 GLN A N 1
ATOM 786 C CA . GLN A 1 100 ? 40.969 10.081 -123.415 1.00 53.81 100 GLN A CA 1
ATOM 787 C C . GLN A 1 100 ? 41.404 10.899 -124.651 1.00 53.81 100 GLN A C 1
ATOM 789 O O . GLN A 1 100 ? 41.798 10.309 -125.653 1.00 53.81 100 GLN A O 1
ATOM 794 N N . ILE A 1 101 ? 41.384 12.239 -124.599 1.00 53.25 101 ILE A N 1
ATOM 795 C CA . ILE A 1 101 ? 41.563 13.101 -125.783 1.00 53.25 101 ILE A CA 1
ATOM 796 C C . ILE A 1 101 ? 43.007 13.645 -125.971 1.00 53.25 101 ILE A C 1
ATOM 798 O O . ILE A 1 101 ? 43.291 14.244 -127.004 1.00 53.25 101 ILE A O 1
ATOM 802 N N . GLY A 1 102 ? 43.989 13.393 -125.087 1.00 41.38 102 GLY A N 1
ATOM 803 C CA . GLY A 1 102 ? 45.367 13.863 -125.363 1.00 41.38 102 GLY A CA 1
ATOM 804 C C . GLY A 1 102 ? 46.506 13.232 -124.554 1.00 41.38 102 GLY A C 1
ATOM 805 O O . GLY A 1 102 ? 46.481 13.253 -123.327 1.00 41.38 102 GLY A O 1
ATOM 806 N N . GLY A 1 103 ? 47.538 12.722 -125.247 1.00 37.47 103 GLY A N 1
ATOM 807 C CA . GLY A 1 103 ? 48.776 12.166 -124.669 1.00 37.47 103 GLY A CA 1
ATOM 808 C C . GLY A 1 103 ? 50.090 12.843 -125.151 1.00 37.47 103 GLY A C 1
ATOM 809 O O . GLY A 1 103 ? 50.044 13.585 -126.132 1.00 37.47 103 GLY A O 1
ATOM 810 N N . PRO A 1 104 ? 51.258 12.610 -124.484 1.00 61.78 104 PRO A N 1
ATOM 811 C CA . PRO A 1 104 ? 52.435 13.518 -124.469 1.00 61.78 104 PRO A CA 1
ATOM 812 C C . PRO A 1 104 ? 53.805 12.901 -124.889 1.00 61.78 104 PRO A C 1
ATOM 814 O O . PRO A 1 104 ? 53.975 11.688 -124.759 1.00 61.78 104 PRO A O 1
ATOM 817 N N . ARG A 1 105 ? 54.835 13.713 -125.257 1.00 43.44 105 ARG A N 1
ATOM 818 C CA . ARG A 1 105 ? 56.288 13.410 -125.020 1.00 43.44 105 ARG A CA 1
ATOM 819 C C . ARG A 1 105 ? 57.341 14.474 -125.445 1.00 43.44 105 ARG A C 1
ATOM 821 O O . ARG A 1 105 ? 57.162 15.142 -126.454 1.00 43.44 105 ARG A O 1
ATOM 828 N N . ALA A 1 106 ? 58.500 14.401 -124.750 1.00 43.34 106 ALA A N 1
ATOM 829 C CA . ALA A 1 106 ? 59.892 14.837 -125.064 1.00 43.34 106 ALA A CA 1
ATOM 830 C C . ALA A 1 106 ? 60.323 16.249 -124.568 1.00 43.34 106 ALA A C 1
ATOM 832 O O . ALA A 1 106 ? 59.557 17.190 -124.694 1.00 43.34 106 ALA A O 1
ATOM 833 N N . LEU A 1 107 ? 61.497 16.484 -123.939 1.00 45.53 107 LEU A N 1
ATOM 834 C CA . LEU A 1 107 ? 62.882 16.200 -124.381 1.00 45.53 107 LEU A CA 1
ATOM 835 C C . LEU A 1 107 ? 63.944 16.277 -123.243 1.00 45.53 107 LEU A C 1
ATOM 837 O O . LEU A 1 107 ? 63.809 17.072 -122.318 1.00 45.53 107 LEU A O 1
ATOM 841 N N . ALA A 1 108 ? 65.054 15.535 -123.397 1.00 44.34 108 ALA A N 1
ATOM 842 C CA . ALA A 1 108 ? 66.319 15.646 -122.646 1.00 44.34 108 ALA A CA 1
ATOM 843 C C . ALA A 1 108 ? 67.533 15.369 -123.575 1.00 44.34 108 ALA A C 1
ATOM 845 O O . ALA A 1 108 ? 67.488 14.385 -124.307 1.00 44.34 108 ALA A O 1
ATOM 846 N N . LEU A 1 109 ? 68.614 16.174 -123.526 1.00 40.72 109 LEU A N 1
ATOM 847 C CA . LEU A 1 109 ? 69.950 15.960 -124.160 1.00 40.72 109 LEU A CA 1
ATOM 848 C C . LEU A 1 109 ? 71.022 16.762 -123.351 1.00 40.72 109 LEU A C 1
ATOM 850 O O . LEU A 1 109 ? 70.816 17.953 -123.157 1.00 40.72 109 LEU A O 1
ATOM 854 N N . ARG A 1 110 ? 72.003 16.175 -122.626 1.00 42.06 110 ARG A N 1
ATOM 855 C CA . ARG A 1 110 ? 73.375 15.634 -122.925 1.00 42.06 110 ARG A CA 1
ATOM 856 C C . ARG A 1 110 ? 74.536 16.641 -123.175 1.00 42.06 110 ARG A C 1
ATOM 858 O O . ARG A 1 110 ? 74.606 17.182 -124.268 1.00 42.06 110 ARG A O 1
ATOM 865 N N . THR A 1 111 ? 75.542 16.686 -122.269 1.00 33.66 111 THR A N 1
ATOM 866 C CA . THR A 1 111 ? 77.016 16.830 -122.523 1.00 33.66 111 THR A CA 1
ATOM 867 C C . THR A 1 111 ? 77.857 16.167 -121.391 1.00 33.66 111 THR A C 1
ATOM 869 O O . THR A 1 111 ? 77.379 16.039 -120.267 1.00 33.66 111 THR A O 1
ATOM 872 N N . ASN A 1 112 ? 79.079 15.682 -121.693 1.00 46.50 112 ASN A N 1
ATOM 873 C CA . ASN A 1 112 ? 79.961 14.867 -120.822 1.00 46.50 112 ASN A CA 1
ATOM 874 C C . ASN A 1 112 ? 80.990 15.698 -120.018 1.00 46.50 112 ASN A C 1
ATOM 876 O O . ASN A 1 112 ? 81.822 16.373 -120.622 1.00 46.50 112 ASN A O 1
ATOM 880 N N . SER A 1 113 ? 81.059 15.511 -118.692 1.00 45.22 113 SER A N 1
ATOM 881 C CA . SER A 1 113 ? 82.291 15.672 -117.898 1.00 45.22 113 SER A CA 1
ATOM 882 C C . SER A 1 113 ? 82.243 14.810 -116.622 1.00 45.22 113 SER A C 1
ATOM 884 O O . SER A 1 113 ? 81.319 14.897 -115.814 1.00 45.22 113 SER A O 1
ATOM 886 N N . ASN A 1 114 ? 83.258 13.964 -116.410 1.00 55.78 114 ASN A N 1
ATOM 887 C CA . ASN A 1 114 ? 83.348 13.095 -115.223 1.00 55.78 114 ASN A CA 1
ATOM 888 C C . ASN A 1 114 ? 83.563 13.891 -113.911 1.00 55.78 114 ASN A C 1
ATOM 890 O O . ASN A 1 114 ? 83.440 13.330 -112.825 1.00 55.78 114 ASN A O 1
ATOM 894 N N . GLY A 1 115 ? 83.841 15.201 -114.006 1.00 56.06 115 GLY A N 1
ATOM 895 C CA . GLY A 1 115 ? 83.830 16.154 -112.890 1.00 56.06 115 GLY A CA 1
ATOM 896 C C . GLY A 1 115 ? 82.427 16.655 -112.538 1.00 56.06 115 GLY A C 1
ATOM 897 O O . GLY A 1 115 ? 82.079 16.653 -111.366 1.00 56.06 115 GLY A O 1
ATOM 898 N N . LEU A 1 116 ? 81.573 16.959 -113.526 1.00 58.88 116 LEU A N 1
ATOM 899 C CA . LEU A 1 116 ? 80.188 17.380 -113.276 1.00 58.88 116 LEU A CA 1
ATOM 900 C C . LEU A 1 116 ? 79.349 16.239 -112.699 1.00 58.88 116 LEU A C 1
ATOM 902 O O . LEU A 1 116 ? 78.501 16.490 -111.858 1.00 58.88 116 LEU A O 1
ATOM 906 N N . PHE A 1 117 ? 79.604 14.984 -113.086 1.00 57.69 117 PHE A N 1
ATOM 907 C CA . PHE A 1 117 ? 78.935 13.836 -112.465 1.00 57.69 117 PHE A CA 1
ATOM 908 C C . PHE A 1 117 ? 79.361 13.647 -111.001 1.00 57.69 117 PHE A C 1
ATOM 910 O O . PHE A 1 117 ? 78.507 13.407 -110.153 1.00 57.69 117 PHE A O 1
ATOM 917 N N . ARG A 1 118 ? 80.654 13.800 -110.671 1.00 67.38 118 ARG A N 1
ATOM 918 C CA . ARG A 1 118 ? 81.140 13.695 -109.284 1.00 67.38 118 ARG A CA 1
ATOM 919 C C . ARG A 1 118 ? 80.689 14.876 -108.423 1.00 67.38 118 ARG A C 1
ATOM 921 O O . ARG A 1 118 ? 80.238 14.645 -107.308 1.00 67.38 118 ARG A O 1
ATOM 928 N N . ASP A 1 119 ? 80.718 16.095 -108.951 1.00 68.69 119 ASP A N 1
ATOM 929 C CA . ASP A 1 119 ? 80.210 17.291 -108.271 1.00 68.69 119 ASP A CA 1
ATOM 930 C C . ASP A 1 119 ? 78.686 17.256 -108.127 1.00 68.69 119 ASP A C 1
ATOM 932 O O . ASP A 1 119 ? 78.171 17.625 -107.076 1.00 68.69 119 ASP A O 1
ATOM 936 N N . LEU A 1 120 ? 77.947 16.727 -109.107 1.00 74.50 120 LEU A N 1
ATOM 937 C CA . LEU A 1 120 ? 76.507 16.488 -108.982 1.00 74.50 120 LEU A CA 1
ATOM 938 C C . LEU A 1 120 ? 76.214 15.391 -107.948 1.00 74.50 120 LEU A C 1
ATOM 940 O O . LEU A 1 120 ? 75.298 15.526 -107.150 1.00 74.50 120 LEU A O 1
ATOM 944 N N . THR A 1 121 ? 77.025 14.332 -107.897 1.00 79.19 121 THR A N 1
ATOM 945 C CA . THR A 1 121 ? 76.886 13.262 -106.893 1.00 79.19 121 THR A CA 1
ATOM 946 C C . THR A 1 121 ? 77.181 13.782 -105.483 1.00 79.19 121 THR A C 1
ATOM 948 O O . THR A 1 121 ? 76.417 13.510 -104.564 1.00 79.19 121 THR A O 1
ATOM 951 N N . LEU A 1 122 ? 78.236 14.583 -105.306 1.00 82.81 122 LEU A N 1
ATOM 952 C CA . LEU A 1 122 ? 78.582 15.209 -104.026 1.00 82.81 122 LEU A CA 1
ATOM 953 C C . LEU A 1 122 ? 77.563 16.273 -103.606 1.00 82.81 122 LEU A C 1
ATOM 955 O O . LEU A 1 122 ? 77.207 16.345 -102.436 1.00 82.81 122 LEU A O 1
ATOM 959 N N . THR A 1 123 ? 77.061 17.091 -104.532 1.00 80.44 123 THR A N 1
ATOM 960 C CA . THR A 1 123 ? 76.009 18.077 -104.226 1.00 80.44 123 THR A CA 1
ATOM 961 C C . THR A 1 123 ? 74.670 17.408 -103.922 1.00 80.44 123 THR A C 1
ATOM 963 O O . THR A 1 123 ? 73.982 17.869 -103.014 1.00 80.44 123 THR A O 1
ATOM 966 N N . ASN A 1 124 ? 74.335 16.293 -104.582 1.00 82.69 124 ASN A N 1
ATOM 967 C CA . ASN A 1 124 ? 73.182 15.460 -104.238 1.00 82.69 124 ASN A CA 1
ATOM 968 C C . ASN A 1 124 ? 73.345 14.832 -102.848 1.00 82.69 124 ASN A C 1
ATOM 970 O O . ASN A 1 124 ? 72.459 15.005 -102.023 1.00 82.69 124 ASN A O 1
ATOM 974 N N . GLN A 1 125 ? 74.493 14.223 -102.531 1.00 87.69 125 GLN A N 1
ATOM 975 C CA . GLN A 1 125 ? 74.773 13.670 -101.195 1.00 87.69 125 GLN A CA 1
ATOM 976 C C . GLN A 1 125 ? 74.764 14.747 -100.100 1.00 87.69 125 GLN A C 1
ATOM 978 O O . GLN A 1 125 ? 74.217 14.542 -99.022 1.00 87.69 125 GLN A O 1
ATOM 983 N N . LEU A 1 126 ? 75.320 15.934 -100.359 1.00 85.88 126 LEU A N 1
ATOM 984 C CA . LEU A 1 126 ? 75.240 17.069 -99.434 1.00 85.88 126 LEU A CA 1
ATOM 985 C C . LEU A 1 126 ? 73.807 17.604 -99.303 1.00 85.88 126 LEU A C 1
ATOM 987 O O . LEU A 1 126 ? 73.428 18.083 -98.234 1.00 85.88 126 LEU A O 1
ATOM 991 N N . GLY A 1 127 ? 73.012 17.542 -100.372 1.00 87.94 127 GLY A N 1
ATOM 992 C CA . GLY A 1 127 ? 71.588 17.864 -100.370 1.00 87.94 127 GLY A CA 1
ATOM 993 C C . GLY A 1 127 ? 70.777 16.874 -99.536 1.00 87.94 127 GLY A C 1
ATOM 994 O O . GLY A 1 127 ? 69.980 17.302 -98.702 1.00 87.94 127 GLY A O 1
ATOM 995 N N . GLU A 1 128 ? 71.044 15.579 -99.697 1.00 90.75 128 GLU A N 1
ATOM 996 C CA . GLU A 1 128 ? 70.472 14.479 -98.918 1.00 90.75 128 GLU A CA 1
ATOM 997 C C . GLU A 1 128 ? 70.838 14.617 -97.439 1.00 90.75 128 GLU A C 1
ATOM 999 O O . GLU A 1 128 ? 69.939 14.739 -96.614 1.00 90.75 128 GLU A O 1
ATOM 1004 N N . LEU A 1 129 ? 72.123 14.766 -97.098 1.00 89.94 129 LEU A N 1
ATOM 1005 C CA . LEU A 1 129 ? 72.576 14.974 -95.716 1.00 89.94 129 LEU A CA 1
ATOM 1006 C C . LEU A 1 129 ? 71.979 16.240 -95.081 1.00 89.94 129 LEU A C 1
ATOM 1008 O O . LEU A 1 129 ? 71.634 16.246 -93.900 1.00 89.94 129 LEU A O 1
ATOM 1012 N N . ARG A 1 130 ? 71.816 17.333 -95.840 1.00 92.44 130 ARG A N 1
ATOM 1013 C CA . ARG A 1 130 ? 71.124 18.543 -95.350 1.00 92.44 130 ARG A CA 1
ATOM 1014 C C . ARG A 1 130 ? 69.626 18.311 -95.163 1.00 92.44 130 ARG A C 1
ATOM 1016 O O . ARG A 1 130 ? 69.055 18.856 -94.220 1.00 92.44 130 ARG A O 1
ATOM 1023 N N . GLY A 1 131 ? 68.988 17.549 -96.049 1.00 92.12 131 GLY A N 1
ATOM 1024 C CA . GLY A 1 131 ? 67.584 17.155 -95.936 1.00 92.12 131 GLY A CA 1
ATOM 1025 C C . GLY A 1 131 ? 67.346 16.266 -94.717 1.00 92.12 131 GLY A C 1
ATOM 1026 O O . GLY A 1 131 ? 66.446 16.535 -93.925 1.00 92.12 131 GLY A O 1
ATOM 1027 N N . GLU A 1 132 ? 68.215 15.281 -94.509 1.00 94.81 132 GLU A N 1
ATOM 1028 C CA . GLU A 1 132 ? 68.229 14.414 -93.335 1.00 94.81 132 GLU A CA 1
ATOM 1029 C C . GLU A 1 132 ? 68.456 15.205 -92.050 1.00 94.81 132 GLU A C 1
ATOM 1031 O O . GLU A 1 132 ? 67.707 15.032 -91.095 1.00 94.81 132 GLU A O 1
ATOM 1036 N N . ASN A 1 133 ? 69.412 16.135 -92.027 1.00 93.31 133 ASN A N 1
ATOM 1037 C CA . ASN A 1 133 ? 69.662 16.973 -90.855 1.00 93.31 133 ASN A CA 1
ATOM 1038 C C . ASN A 1 133 ? 68.450 17.867 -90.529 1.00 93.31 133 ASN A C 1
ATOM 1040 O O . ASN A 1 133 ? 68.027 17.945 -89.378 1.00 93.31 133 ASN A O 1
ATOM 1044 N N . LYS A 1 134 ? 67.800 18.463 -91.540 1.00 95.44 134 LYS A N 1
ATOM 1045 C CA . LYS A 1 134 ? 66.535 19.198 -91.347 1.00 95.44 134 LYS A CA 1
ATOM 1046 C C . LYS A 1 134 ? 65.414 18.300 -90.815 1.00 95.44 134 LYS A C 1
ATOM 1048 O O . LYS A 1 134 ? 64.682 18.728 -89.925 1.00 95.44 134 LYS A O 1
ATOM 1053 N N . ARG A 1 135 ? 65.290 17.068 -91.324 1.00 95.94 135 ARG A N 1
ATOM 1054 C CA . ARG A 1 135 ? 64.310 16.080 -90.843 1.00 95.94 135 ARG A CA 1
ATOM 1055 C C . ARG A 1 135 ? 64.574 15.704 -89.385 1.00 95.94 135 ARG A C 1
ATOM 1057 O O . ARG A 1 135 ? 63.647 15.739 -88.588 1.00 95.94 135 ARG A O 1
ATOM 1064 N N . LEU A 1 136 ? 65.825 15.418 -89.029 1.00 95.62 136 LEU A N 1
ATOM 1065 C CA . LEU A 1 136 ? 66.235 15.084 -87.662 1.00 95.62 136 LEU A CA 1
ATOM 1066 C C . LEU A 1 136 ? 66.039 16.256 -86.692 1.00 95.62 136 LEU A C 1
ATOM 1068 O O . LEU A 1 136 ? 65.645 16.041 -85.551 1.00 95.62 136 LEU A O 1
ATOM 1072 N N . LEU A 1 137 ? 66.275 17.500 -87.122 1.00 96.62 137 LEU A N 1
ATOM 1073 C CA . LEU A 1 137 ? 65.980 18.685 -86.310 1.00 96.62 137 LEU A CA 1
ATOM 1074 C C . LEU A 1 137 ? 64.477 18.841 -86.057 1.00 96.62 137 LEU A C 1
ATOM 1076 O O . LEU A 1 137 ? 64.087 19.094 -84.919 1.00 96.62 137 LEU A O 1
ATOM 1080 N N . ALA A 1 138 ? 63.645 18.642 -87.083 1.00 95.12 138 ALA A N 1
ATOM 1081 C CA . ALA A 1 138 ? 62.193 18.656 -86.930 1.00 95.12 138 ALA A CA 1
ATOM 1082 C C . ALA A 1 138 ? 61.710 17.526 -86.005 1.00 95.12 138 ALA A C 1
ATOM 1084 O O . ALA A 1 138 ? 60.896 17.775 -85.122 1.00 95.12 138 ALA A O 1
ATOM 1085 N N . GLU A 1 139 ? 62.258 16.317 -86.148 1.00 96.62 139 GLU A N 1
ATOM 1086 C CA . GLU A 1 139 ? 61.968 15.173 -85.276 1.00 96.62 139 GLU A CA 1
ATOM 1087 C C . GLU A 1 139 ? 62.397 15.450 -83.828 1.00 96.62 139 GLU A C 1
ATOM 1089 O O . GLU A 1 139 ? 61.624 15.241 -82.898 1.00 96.62 139 GLU A O 1
ATOM 1094 N N . ARG A 1 140 ? 63.587 16.022 -83.612 1.00 96.25 140 ARG A N 1
ATOM 1095 C CA . ARG A 1 140 ? 64.049 16.459 -82.286 1.00 96.25 140 ARG A CA 1
ATOM 1096 C C . ARG A 1 140 ? 63.101 17.485 -81.670 1.00 96.25 140 ARG A C 1
ATOM 1098 O O . ARG A 1 140 ? 62.821 17.417 -80.475 1.00 96.25 140 ARG A O 1
ATOM 1105 N N . ASP A 1 141 ? 62.649 18.461 -82.448 1.00 96.56 141 ASP A N 1
ATOM 1106 C CA . ASP A 1 141 ? 61.758 19.506 -81.947 1.00 96.56 141 ASP A CA 1
ATOM 1107 C C . ASP A 1 141 ? 60.356 18.951 -81.655 1.00 96.56 141 ASP A C 1
ATOM 1109 O O . ASP A 1 141 ? 59.784 19.286 -80.618 1.00 96.56 141 ASP A O 1
ATOM 1113 N N . GLN A 1 142 ? 59.859 18.013 -82.468 1.00 96.94 142 GLN A N 1
ATOM 1114 C CA . GLN A 1 142 ? 58.644 17.243 -82.181 1.00 96.94 142 GLN A CA 1
ATOM 1115 C C . GLN A 1 142 ? 58.782 16.419 -80.896 1.00 96.94 142 GLN A C 1
ATOM 1117 O O . GLN A 1 142 ? 57.911 16.490 -80.032 1.00 96.94 142 GLN A O 1
ATOM 1122 N N . LEU A 1 143 ? 59.893 15.699 -80.716 1.00 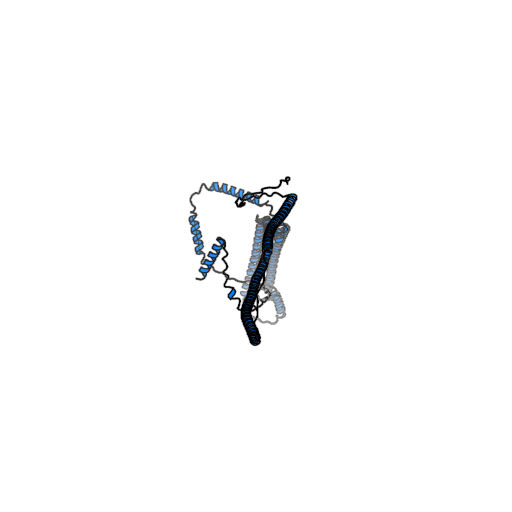96.94 143 LEU A N 1
ATOM 1123 C CA . LEU A 1 143 ? 60.160 14.931 -79.498 1.00 96.94 143 LEU A CA 1
ATOM 1124 C C . LEU A 1 143 ? 60.236 15.836 -78.263 1.00 96.94 143 LEU A C 1
ATOM 1126 O O . LEU A 1 143 ? 59.716 15.481 -77.211 1.00 96.94 143 LEU A O 1
ATOM 1130 N N . ARG A 1 144 ? 60.827 17.031 -78.376 1.00 97.06 144 ARG A N 1
ATOM 1131 C CA . ARG A 1 144 ? 60.847 18.012 -77.279 1.00 97.06 144 ARG A CA 1
ATOM 1132 C C . ARG A 1 144 ? 59.453 18.518 -76.917 1.00 97.06 144 ARG A C 1
ATOM 1134 O O . ARG A 1 144 ? 59.191 18.712 -75.734 1.00 97.06 144 ARG A O 1
ATOM 1141 N N . ILE A 1 145 ? 58.585 18.757 -77.901 1.00 96.56 145 ILE A N 1
ATOM 1142 C CA . ILE A 1 145 ? 57.187 19.138 -77.650 1.00 96.56 145 ILE A CA 1
ATOM 1143 C C . ILE A 1 145 ? 56.462 17.985 -76.954 1.00 96.56 145 ILE A C 1
ATOM 1145 O O . ILE A 1 145 ? 55.872 18.200 -75.900 1.00 96.56 145 ILE A O 1
ATOM 1149 N N . LEU A 1 146 ? 56.609 16.758 -77.461 1.00 97.75 146 LEU A N 1
ATOM 1150 C CA . LEU A 1 146 ? 55.983 15.571 -76.883 1.00 97.75 146 LEU A CA 1
ATOM 1151 C C . LEU A 1 146 ? 56.431 15.325 -75.436 1.00 97.75 146 LEU A C 1
ATOM 1153 O O . LEU A 1 146 ? 55.609 15.003 -74.586 1.00 97.75 146 LEU A O 1
ATOM 1157 N N . VAL A 1 147 ? 57.717 15.510 -75.126 1.00 97.31 147 VAL A N 1
ATOM 1158 C CA . VAL A 1 147 ? 58.215 15.407 -73.745 1.00 97.31 147 VAL A CA 1
ATOM 1159 C C . VAL A 1 147 ? 57.545 16.447 -72.849 1.00 97.31 147 VAL A C 1
ATOM 1161 O O . VAL A 1 147 ? 57.062 16.084 -71.783 1.00 97.31 147 VAL A O 1
ATOM 1164 N N . LYS A 1 148 ? 57.438 17.707 -73.287 1.00 97.56 148 LYS A N 1
ATOM 1165 C CA . LYS A 1 148 ? 56.764 18.757 -72.505 1.00 97.56 148 LYS A CA 1
ATOM 1166 C C . LYS A 1 148 ? 55.280 18.462 -72.287 1.00 97.56 148 LYS A C 1
ATOM 1168 O O . LYS A 1 148 ? 54.773 18.699 -71.195 1.00 97.56 148 LYS A O 1
ATOM 1173 N N . GLU A 1 149 ? 54.590 17.943 -73.301 1.00 96.94 149 GLU A N 1
ATOM 1174 C CA . GLU A 1 149 ? 53.195 17.503 -73.180 1.00 96.94 149 GLU A CA 1
ATOM 1175 C C . GLU A 1 149 ? 53.069 16.362 -72.169 1.00 96.94 149 GLU A C 1
ATOM 1177 O O . GLU A 1 149 ? 52.229 16.424 -71.279 1.00 96.94 149 GLU A O 1
ATOM 1182 N N . LYS A 1 150 ? 53.956 15.362 -72.224 1.00 96.75 150 LYS A N 1
ATOM 1183 C CA . LYS A 1 150 ? 53.937 14.248 -71.267 1.00 96.75 150 LYS A CA 1
ATOM 1184 C C . LYS A 1 150 ? 54.317 14.672 -69.852 1.00 96.75 150 LYS A C 1
ATOM 1186 O O . LYS A 1 150 ? 53.752 14.149 -68.898 1.00 96.75 150 LYS A O 1
ATOM 1191 N N . GLU A 1 151 ? 55.228 15.624 -69.687 1.00 96.44 151 GLU A N 1
ATOM 1192 C CA . GLU A 1 151 ? 55.532 16.225 -68.385 1.00 96.44 151 GLU A CA 1
ATOM 1193 C C . GLU A 1 151 ? 54.324 16.986 -67.820 1.00 96.44 151 GLU A C 1
ATOM 1195 O O . GLU A 1 151 ? 54.044 16.880 -66.623 1.00 96.44 151 GLU A O 1
ATOM 1200 N N . ALA A 1 152 ? 53.578 17.703 -68.667 1.00 96.69 152 ALA A N 1
ATOM 1201 C CA . ALA A 1 152 ? 52.327 18.350 -68.283 1.00 96.69 152 ALA A CA 1
ATOM 1202 C C . ALA A 1 152 ? 51.241 17.324 -67.915 1.00 96.69 152 ALA A C 1
ATOM 1204 O O . ALA A 1 152 ? 50.636 17.465 -66.855 1.00 96.69 152 ALA A O 1
ATOM 1205 N N . ASP A 1 153 ? 51.061 16.261 -68.708 1.00 96.62 153 ASP A N 1
ATOM 1206 C CA . ASP A 1 153 ? 50.141 15.151 -68.411 1.00 96.62 153 ASP A CA 1
ATOM 1207 C C . ASP A 1 153 ? 50.478 14.516 -67.052 1.00 96.62 153 ASP A C 1
ATOM 1209 O O . ASP A 1 153 ? 49.611 14.341 -66.201 1.00 96.62 153 ASP A O 1
ATOM 1213 N N . VAL A 1 154 ? 51.758 14.211 -66.802 1.00 96.31 154 VAL A N 1
ATOM 1214 C CA . VAL A 1 154 ? 52.216 13.642 -65.523 1.00 96.31 154 VAL A CA 1
ATOM 1215 C C . VAL A 1 154 ? 51.950 14.597 -64.364 1.00 96.31 154 VAL A C 1
ATOM 1217 O O . VAL A 1 154 ? 51.607 14.145 -63.271 1.00 96.31 154 VAL A O 1
ATOM 1220 N N . LYS A 1 155 ? 52.107 15.907 -64.569 1.00 97.12 155 LYS A N 1
ATOM 1221 C CA . LYS A 1 155 ? 51.808 16.902 -63.539 1.00 97.12 155 LYS A CA 1
ATOM 1222 C C . LYS A 1 155 ? 50.311 16.947 -63.230 1.00 97.12 155 LYS A C 1
ATOM 1224 O O . LYS A 1 155 ? 49.956 16.861 -62.060 1.00 97.12 155 LYS A O 1
ATOM 1229 N N . LEU A 1 156 ? 49.459 16.971 -64.255 1.00 96.75 156 LEU A N 1
ATOM 1230 C CA . LEU A 1 156 ? 48.005 16.907 -64.093 1.00 96.75 156 LEU A CA 1
ATOM 1231 C C . LEU A 1 156 ? 47.580 15.631 -63.362 1.00 96.75 156 LEU A C 1
ATOM 1233 O O . LEU A 1 156 ? 46.859 15.716 -62.378 1.00 96.75 156 LEU A O 1
ATOM 1237 N N . LEU A 1 157 ? 48.106 14.466 -63.750 1.00 95.81 157 LEU A N 1
ATOM 1238 C CA . LEU A 1 157 ? 47.804 13.197 -63.079 1.00 95.81 157 LEU A CA 1
ATOM 1239 C C . LEU A 1 157 ? 48.256 13.179 -61.610 1.00 95.81 157 LEU A C 1
ATOM 1241 O O . LEU A 1 157 ? 47.593 12.580 -60.764 1.00 95.81 157 LEU A O 1
ATOM 1245 N N . ARG A 1 158 ? 49.384 13.822 -61.278 1.00 95.12 158 ARG A N 1
ATOM 1246 C CA . ARG A 1 158 ? 49.838 13.967 -59.884 1.00 95.12 158 ARG A CA 1
ATOM 1247 C C . ARG A 1 158 ? 48.920 14.888 -59.086 1.00 95.12 158 ARG A C 1
ATOM 1249 O O . ARG A 1 158 ? 48.621 14.568 -57.936 1.00 95.12 158 ARG A O 1
ATOM 1256 N N . ASP A 1 159 ? 48.477 15.986 -59.688 1.00 94.81 159 ASP A N 1
ATOM 1257 C CA . ASP A 1 159 ? 47.552 16.930 -59.063 1.00 94.81 159 ASP A CA 1
ATOM 1258 C C . ASP A 1 159 ? 46.170 16.278 -58.855 1.00 94.81 159 ASP A C 1
ATOM 1260 O O . ASP A 1 159 ? 45.615 16.358 -57.759 1.00 94.81 159 ASP A O 1
ATOM 1264 N N . GLU A 1 160 ? 45.661 15.534 -59.843 1.00 94.19 160 GLU A N 1
ATOM 1265 C CA . GLU A 1 160 ? 44.423 14.745 -59.755 1.00 94.19 160 GLU A CA 1
ATOM 1266 C C . GLU A 1 160 ? 44.509 13.652 -58.683 1.00 94.19 160 GLU A C 1
ATOM 1268 O O . GLU A 1 160 ? 43.591 13.498 -57.878 1.00 94.19 160 GLU A O 1
ATOM 1273 N N . LEU A 1 161 ? 45.626 12.920 -58.608 1.00 93.44 161 LEU A N 1
ATOM 1274 C CA . LEU A 1 161 ? 45.836 11.914 -57.564 1.00 93.44 161 LEU A CA 1
ATOM 1275 C C . LEU A 1 161 ? 45.907 12.553 -56.167 1.00 93.44 161 LEU A C 1
ATOM 1277 O O . LEU A 1 161 ? 45.392 11.989 -55.199 1.00 93.44 161 LEU A O 1
ATOM 1281 N N . GLY A 1 162 ? 46.528 13.732 -56.057 1.00 93.25 162 GLY A N 1
ATOM 1282 C CA . GLY A 1 162 ? 46.566 14.518 -54.826 1.00 93.25 162 GLY A CA 1
ATOM 1283 C C . GLY A 1 162 ? 45.169 14.946 -54.374 1.00 93.25 162 GLY A C 1
ATOM 1284 O O . GLY A 1 162 ? 44.814 14.745 -53.212 1.00 93.25 162 GLY A O 1
ATOM 1285 N N . GLN A 1 163 ? 44.353 15.462 -55.296 1.00 92.50 163 GLN A N 1
ATOM 1286 C CA . GLN A 1 163 ? 42.959 15.830 -55.032 1.00 92.50 163 GLN A CA 1
ATOM 1287 C C . GLN A 1 163 ? 42.118 14.612 -54.641 1.00 92.50 163 GLN A C 1
ATOM 1289 O O . GLN A 1 163 ? 41.482 14.633 -53.592 1.00 92.50 163 GLN A O 1
ATOM 1294 N N . ALA A 1 164 ? 42.200 13.511 -55.393 1.00 91.19 164 ALA A N 1
ATOM 1295 C CA . ALA A 1 164 ? 41.468 12.284 -55.088 1.00 91.19 164 ALA A CA 1
ATOM 1296 C C . ALA A 1 164 ? 41.816 11.727 -53.696 1.00 91.19 164 ALA A C 1
ATOM 1298 O O . ALA A 1 164 ? 40.933 11.282 -52.961 1.00 91.19 164 ALA A O 1
ATOM 1299 N N . ARG A 1 165 ? 43.092 11.782 -53.289 1.00 91.44 165 ARG A N 1
ATOM 1300 C CA . ARG A 1 165 ? 43.513 11.362 -51.944 1.00 91.44 165 ARG A CA 1
ATOM 1301 C C . ARG A 1 165 ? 42.956 12.278 -50.855 1.00 91.44 165 ARG A C 1
ATOM 1303 O O . ARG A 1 165 ? 42.528 11.783 -49.813 1.00 91.44 165 ARG A O 1
ATOM 1310 N N . ASN A 1 166 ? 42.951 13.588 -51.088 1.00 89.75 166 ASN A N 1
ATOM 1311 C CA . ASN A 1 166 ? 42.374 14.551 -50.154 1.00 89.75 166 ASN A CA 1
ATOM 1312 C C . ASN A 1 166 ? 40.860 14.359 -50.029 1.00 89.75 166 ASN A C 1
ATOM 1314 O O . ASN A 1 166 ? 40.354 14.316 -48.912 1.00 89.75 166 ASN A O 1
ATOM 1318 N N . ASP A 1 167 ? 40.154 14.134 -51.135 1.00 90.19 167 ASP A N 1
ATOM 1319 C CA . ASP A 1 167 ? 38.717 13.856 -51.140 1.00 90.19 167 ASP A CA 1
ATOM 1320 C C . ASP A 1 167 ? 38.376 12.574 -50.374 1.00 90.19 167 ASP A C 1
ATOM 1322 O O . ASP A 1 167 ? 37.432 12.556 -49.581 1.00 90.19 167 ASP A O 1
ATOM 1326 N N . VAL A 1 168 ? 39.157 11.503 -50.558 1.00 89.50 168 VAL A N 1
ATOM 1327 C CA . VAL A 1 168 ? 38.990 10.253 -49.798 1.00 89.50 168 VAL A CA 1
ATOM 1328 C C . VAL A 1 168 ? 39.233 10.483 -48.305 1.00 89.50 168 VAL A C 1
ATOM 1330 O O . VAL A 1 168 ? 38.424 10.047 -47.489 1.00 89.50 168 VAL A O 1
ATOM 1333 N N . ASN A 1 169 ? 40.287 11.214 -47.933 1.00 87.88 169 ASN A N 1
ATOM 1334 C CA . ASN A 1 169 ? 40.564 11.551 -46.534 1.00 87.88 169 ASN A CA 1
ATOM 1335 C C . ASN A 1 169 ? 39.464 12.433 -45.919 1.00 87.88 169 ASN A C 1
ATOM 1337 O O . ASN A 1 169 ? 39.055 12.200 -44.783 1.00 87.88 169 ASN A O 1
ATOM 1341 N N . HIS A 1 170 ? 38.948 13.421 -46.656 1.00 86.75 170 HIS A N 1
ATOM 1342 C CA . HIS A 1 170 ? 37.846 14.268 -46.200 1.00 86.75 170 HIS A CA 1
ATOM 1343 C C . HIS A 1 170 ? 36.564 13.464 -45.998 1.00 86.75 170 HIS A C 1
ATOM 1345 O O . HIS A 1 170 ? 35.929 13.605 -44.954 1.00 86.75 170 HIS A O 1
ATOM 1351 N N . ARG A 1 171 ? 36.217 12.575 -46.937 1.00 86.75 171 ARG A N 1
ATOM 1352 C CA . ARG A 1 171 ? 35.073 11.661 -46.792 1.00 86.75 171 ARG A CA 1
ATOM 1353 C C . ARG A 1 171 ? 35.248 10.731 -45.594 1.00 86.75 171 ARG A C 1
ATOM 1355 O O . ARG A 1 171 ? 34.323 10.592 -44.804 1.00 86.75 171 ARG A O 1
ATOM 1362 N N . GLN A 1 172 ? 36.430 10.143 -45.414 1.00 86.50 172 GLN A N 1
ATOM 1363 C CA . GLN A 1 172 ? 36.702 9.254 -44.284 1.00 86.50 172 GLN A CA 1
ATOM 1364 C C . GLN A 1 172 ? 36.601 9.987 -42.938 1.00 86.50 172 GLN A C 1
ATOM 1366 O O . GLN A 1 172 ? 36.000 9.468 -41.997 1.00 86.50 172 GLN A O 1
ATOM 1371 N N . ASN A 1 173 ? 37.128 11.211 -42.851 1.00 88.12 173 ASN A N 1
ATOM 1372 C CA . ASN A 1 173 ? 37.014 12.040 -41.653 1.00 88.12 173 ASN A CA 1
ATOM 1373 C C . ASN A 1 173 ? 35.559 12.442 -41.373 1.00 88.12 173 ASN A C 1
ATOM 1375 O O . ASN A 1 173 ? 35.129 12.362 -40.227 1.00 88.12 173 ASN A O 1
ATOM 1379 N N . GLN A 1 174 ? 34.782 12.816 -42.396 1.00 88.25 174 GLN A N 1
ATOM 1380 C CA . GLN A 1 174 ? 33.351 13.110 -42.243 1.00 88.25 174 GLN A CA 1
ATOM 1381 C C . GLN A 1 174 ? 32.582 11.891 -41.724 1.00 88.25 174 GLN A C 1
ATOM 1383 O O . GLN A 1 174 ? 31.865 12.010 -40.736 1.00 88.25 174 GLN A O 1
ATOM 1388 N N . ILE A 1 175 ? 32.803 10.708 -42.308 1.00 88.94 175 ILE A N 1
ATOM 1389 C CA . ILE A 1 175 ? 32.182 9.454 -41.852 1.00 88.94 175 ILE A CA 1
ATOM 1390 C C . ILE A 1 175 ? 32.558 9.159 -40.394 1.00 88.94 175 ILE A C 1
ATOM 1392 O O . ILE A 1 175 ? 31.693 8.795 -39.601 1.00 88.94 175 ILE A O 1
ATOM 1396 N N . SER A 1 176 ? 33.826 9.344 -40.013 1.00 89.12 176 SER A N 1
ATOM 1397 C CA . SER A 1 176 ? 34.280 9.124 -38.635 1.00 89.12 176 SER A CA 1
ATOM 1398 C C . SER A 1 176 ? 33.649 10.106 -37.643 1.00 89.12 176 SER A C 1
ATOM 1400 O O . SER A 1 176 ? 33.272 9.706 -36.541 1.00 89.12 176 SER A O 1
ATOM 1402 N N . VAL A 1 177 ? 33.524 11.385 -38.012 1.00 89.88 177 VAL A N 1
ATOM 1403 C CA . VAL A 1 177 ? 32.893 12.415 -37.172 1.00 89.88 177 VAL A CA 1
ATOM 1404 C C . VAL A 1 177 ? 31.393 12.155 -37.038 1.00 89.88 177 VAL A C 1
ATOM 1406 O O . VAL A 1 177 ? 30.862 12.207 -35.931 1.00 89.88 177 VAL A O 1
ATOM 1409 N N . GLU A 1 178 ? 30.712 11.808 -38.131 1.00 89.62 178 GLU A N 1
ATOM 1410 C CA . GLU A 1 178 ? 29.297 11.433 -38.104 1.00 89.62 178 GLU A CA 1
ATOM 1411 C C . GLU A 1 178 ? 29.047 10.169 -37.280 1.00 89.62 178 GLU A C 1
ATOM 1413 O O . GLU A 1 178 ? 28.091 10.128 -36.509 1.00 89.62 178 GLU A O 1
ATOM 1418 N N . ALA A 1 179 ? 29.902 9.149 -37.401 1.00 89.06 179 ALA A N 1
ATOM 1419 C CA . ALA A 1 179 ? 29.812 7.937 -36.593 1.00 89.06 179 ALA A CA 1
ATOM 1420 C C . ALA A 1 179 ? 29.998 8.245 -35.100 1.00 89.06 179 ALA A C 1
ATOM 1422 O O . ALA A 1 179 ? 29.207 7.783 -34.282 1.00 89.06 179 ALA A O 1
ATOM 1423 N N . SER A 1 180 ? 30.981 9.083 -34.751 1.00 91.75 180 SER A N 1
ATOM 1424 C CA . SER A 1 180 ? 31.198 9.532 -33.371 1.00 91.75 180 SER A CA 1
ATOM 1425 C C . SER A 1 180 ? 29.989 10.300 -32.825 1.00 91.75 180 SER A C 1
ATOM 1427 O O . SER A 1 180 ? 29.504 9.993 -31.737 1.00 91.75 180 SER A O 1
ATOM 1429 N N . ARG A 1 181 ? 29.425 11.227 -33.613 1.00 91.31 181 ARG A N 1
ATOM 1430 C CA . ARG A 1 181 ? 28.214 11.974 -33.242 1.00 91.31 181 ARG A CA 1
ATOM 1431 C C . ARG A 1 181 ? 27.014 11.049 -33.031 1.00 91.31 181 ARG A C 1
ATOM 1433 O O . ARG A 1 181 ? 26.347 11.155 -32.011 1.00 91.31 181 ARG A O 1
ATOM 1440 N N . ARG A 1 182 ? 26.783 10.089 -33.933 1.00 92.19 182 ARG A N 1
ATOM 1441 C CA . ARG A 1 182 ? 25.715 9.086 -33.770 1.00 92.19 182 ARG A CA 1
ATOM 1442 C C . ARG A 1 182 ? 25.914 8.247 -32.509 1.00 92.19 182 ARG A C 1
ATOM 1444 O O . ARG A 1 182 ? 24.944 7.998 -31.805 1.00 92.19 182 ARG A O 1
ATOM 1451 N N . CYS A 1 183 ? 27.143 7.833 -32.196 1.00 91.56 183 CYS A N 1
ATOM 1452 C CA . CYS A 1 183 ? 27.435 7.115 -30.953 1.00 91.56 183 CYS A CA 1
ATOM 1453 C C . CYS A 1 183 ? 27.125 7.963 -29.710 1.00 91.56 183 CYS A C 1
ATOM 1455 O O . CYS A 1 183 ? 26.563 7.441 -28.749 1.00 91.56 183 CYS A O 1
ATOM 1457 N N . GLN A 1 184 ? 27.443 9.260 -29.729 1.00 93.00 184 GLN A N 1
ATOM 1458 C CA . GLN A 1 184 ? 27.098 10.179 -28.640 1.00 93.00 184 GLN A CA 1
ATOM 1459 C C . GLN A 1 184 ? 25.579 10.349 -28.499 1.00 93.00 184 GLN A C 1
ATOM 1461 O O . GLN A 1 184 ? 25.056 10.214 -27.395 1.00 93.00 184 GLN A O 1
ATOM 1466 N N . ASP A 1 185 ? 24.865 10.561 -29.607 1.00 94.25 185 ASP A N 1
ATOM 1467 C CA . ASP A 1 185 ? 23.403 10.697 -29.621 1.00 94.25 185 ASP A CA 1
ATOM 1468 C C . ASP A 1 185 ? 22.716 9.426 -29.091 1.00 94.25 185 ASP A C 1
ATOM 1470 O O . ASP A 1 185 ? 21.793 9.502 -28.275 1.00 94.25 185 ASP A O 1
ATOM 1474 N N . LEU A 1 186 ? 23.206 8.246 -29.493 1.00 95.62 186 LEU A N 1
ATOM 1475 C CA . LEU A 1 186 ? 22.749 6.956 -28.970 1.00 95.62 186 LEU A CA 1
ATOM 1476 C C . LEU A 1 186 ? 23.036 6.822 -27.471 1.00 95.62 186 LEU A C 1
ATOM 1478 O O . LEU A 1 186 ? 22.158 6.389 -26.732 1.00 95.62 186 LEU A O 1
ATOM 1482 N N . GLY A 1 187 ? 24.216 7.234 -27.001 1.00 95.25 187 GLY A N 1
ATOM 1483 C CA . GLY A 1 187 ? 24.553 7.223 -25.576 1.00 95.25 187 GLY A CA 1
ATOM 1484 C C . GLY A 1 187 ? 23.633 8.118 -24.738 1.00 95.25 187 GLY A C 1
ATOM 1485 O O . GLY A 1 187 ? 23.158 7.705 -23.681 1.00 95.25 187 GLY A O 1
ATOM 1486 N N . ILE A 1 188 ? 23.313 9.320 -25.230 1.00 96.38 188 ILE A N 1
ATOM 1487 C CA . ILE A 1 188 ? 22.353 10.228 -24.581 1.00 96.38 188 ILE A CA 1
ATOM 1488 C C . ILE A 1 188 ? 20.957 9.599 -24.551 1.00 96.38 188 ILE A C 1
ATOM 1490 O O . ILE A 1 188 ? 20.271 9.672 -23.531 1.00 96.38 188 ILE A O 1
ATOM 1494 N N . LEU A 1 189 ? 20.527 8.979 -25.653 1.00 97.50 189 LEU A N 1
ATOM 1495 C CA . LEU A 1 189 ? 19.226 8.318 -25.730 1.00 97.50 189 LEU A CA 1
ATOM 1496 C C . LEU A 1 189 ? 19.129 7.138 -24.756 1.00 97.50 189 LEU A C 1
ATOM 1498 O O . LEU A 1 189 ? 18.134 7.032 -24.045 1.00 97.50 189 LEU A O 1
ATOM 1502 N N . VAL A 1 190 ? 20.163 6.298 -24.676 1.00 97.81 190 VAL A N 1
ATOM 1503 C CA . VAL A 1 190 ? 20.227 5.180 -23.722 1.00 97.81 190 VAL A CA 1
ATOM 1504 C C . VAL A 1 190 ? 20.132 5.696 -22.290 1.00 97.81 190 VAL A C 1
ATOM 1506 O O . VAL A 1 190 ? 19.270 5.239 -21.548 1.00 97.81 190 VAL A O 1
ATOM 1509 N N . ARG A 1 191 ? 20.901 6.730 -21.928 1.00 97.31 191 ARG A N 1
ATOM 1510 C CA . ARG A 1 191 ? 20.835 7.326 -20.584 1.00 97.31 191 ARG A CA 1
ATOM 1511 C C . ARG A 1 191 ? 19.445 7.886 -20.258 1.00 97.31 191 ARG A C 1
ATOM 1513 O O . ARG A 1 191 ? 18.964 7.742 -19.136 1.00 97.31 191 ARG A O 1
ATOM 1520 N N . LYS A 1 192 ? 18.764 8.504 -21.232 1.00 98.00 192 LYS A N 1
ATOM 1521 C CA . LYS A 1 192 ? 17.369 8.955 -21.065 1.00 98.00 192 LYS A CA 1
ATOM 1522 C C . LYS A 1 192 ? 16.415 7.782 -20.838 1.00 98.00 192 LYS A C 1
ATOM 1524 O O . LYS A 1 192 ? 15.525 7.893 -19.998 1.00 98.00 192 LYS A O 1
ATOM 1529 N N . LEU A 1 193 ? 16.593 6.678 -21.563 1.00 98.19 193 LEU A N 1
ATOM 1530 C CA . LEU A 1 193 ? 15.787 5.468 -21.390 1.00 98.19 193 LEU A CA 1
ATOM 1531 C C . LEU A 1 193 ? 16.029 4.815 -20.026 1.00 98.19 193 LEU A C 1
ATOM 1533 O O . LEU A 1 193 ? 15.063 4.465 -19.359 1.00 98.19 193 LEU A O 1
ATOM 1537 N N . GLU A 1 194 ? 17.279 4.721 -19.574 1.00 97.69 194 GLU A N 1
ATOM 1538 C CA . GLU A 1 194 ? 17.632 4.212 -18.241 1.00 97.69 194 GLU A CA 1
ATOM 1539 C C . GLU A 1 194 ? 16.996 5.059 -17.133 1.00 97.69 194 GLU A C 1
ATOM 1541 O O . GLU A 1 194 ? 16.394 4.527 -16.201 1.00 97.69 194 GLU A O 1
ATOM 1546 N N . LEU A 1 195 ? 17.054 6.387 -17.263 1.00 98.38 195 LEU A N 1
ATOM 1547 C CA . LEU A 1 195 ? 16.452 7.307 -16.302 1.00 98.38 195 LEU A CA 1
ATOM 1548 C C . LEU A 1 195 ? 14.920 7.205 -16.291 1.00 98.38 195 LEU A C 1
ATOM 1550 O O . LEU A 1 195 ? 14.310 7.211 -15.222 1.00 98.38 195 LEU A O 1
ATOM 1554 N N . LEU A 1 196 ? 14.286 7.069 -17.460 1.00 98.06 196 LEU A N 1
ATOM 1555 C CA . LEU A 1 196 ? 12.846 6.812 -17.558 1.00 98.06 196 LEU A CA 1
ATOM 1556 C C . LEU A 1 196 ? 12.466 5.457 -16.956 1.00 98.06 196 LEU A C 1
ATOM 1558 O O . LEU A 1 196 ? 11.459 5.368 -16.259 1.00 98.06 196 LEU A O 1
ATOM 1562 N N . GLN A 1 197 ? 13.273 4.419 -17.170 1.00 98.25 197 GLN A N 1
ATOM 1563 C CA . GLN A 1 197 ? 13.055 3.097 -16.590 1.00 98.25 197 GLN A CA 1
ATOM 1564 C C . GLN A 1 197 ? 13.192 3.121 -15.063 1.00 98.25 197 GLN A C 1
ATOM 1566 O O . GLN A 1 197 ? 12.395 2.488 -14.365 1.00 98.25 197 GLN A O 1
ATOM 1571 N N . LEU A 1 198 ? 14.156 3.878 -14.532 1.00 98.38 198 LEU A N 1
ATOM 1572 C CA . LEU A 1 198 ? 14.313 4.085 -13.095 1.00 98.38 198 LEU A CA 1
ATOM 1573 C C . LEU A 1 198 ? 13.098 4.818 -12.512 1.00 98.38 198 LEU A C 1
ATOM 1575 O O . LEU A 1 198 ? 12.519 4.352 -11.532 1.00 98.38 198 LEU A O 1
ATOM 1579 N N . LYS A 1 199 ? 12.659 5.913 -13.150 1.00 98.31 199 LYS A N 1
ATOM 1580 C CA . LYS A 1 199 ? 11.449 6.655 -12.755 1.00 98.31 199 LYS A CA 1
ATOM 1581 C C . LYS A 1 199 ? 10.202 5.774 -12.789 1.00 98.31 199 LYS A C 1
ATOM 1583 O O . LYS A 1 199 ? 9.426 5.790 -11.844 1.00 98.31 199 LYS A O 1
ATOM 1588 N N . TYR A 1 200 ? 10.036 4.972 -13.839 1.00 98.31 200 TYR A N 1
ATOM 1589 C CA . TYR A 1 200 ? 8.933 4.020 -13.954 1.00 98.31 200 TYR A CA 1
ATOM 1590 C C . TYR A 1 200 ? 8.964 2.968 -12.838 1.00 98.31 200 TYR A C 1
ATOM 1592 O O . TYR A 1 200 ? 7.933 2.667 -12.243 1.00 98.31 200 TYR A O 1
ATOM 1600 N N . SER A 1 201 ? 10.146 2.433 -12.523 1.00 98.00 201 SER A N 1
ATOM 1601 C CA . SER A 1 201 ? 10.307 1.437 -11.458 1.00 98.00 201 SER A CA 1
ATOM 1602 C C . SER A 1 201 ? 9.997 2.024 -10.083 1.00 98.00 201 SER A C 1
ATOM 1604 O O . SER A 1 201 ? 9.318 1.374 -9.293 1.00 98.00 201 SER A O 1
ATOM 1606 N N . ARG A 1 202 ? 10.431 3.264 -9.826 1.00 98.31 202 ARG A N 1
ATOM 1607 C CA . ARG A 1 202 ? 10.106 3.999 -8.600 1.00 98.31 202 ARG A CA 1
ATOM 1608 C C . ARG A 1 202 ? 8.609 4.265 -8.490 1.00 98.31 202 ARG A C 1
ATOM 1610 O O . ARG A 1 202 ? 8.005 3.868 -7.509 1.00 98.31 202 ARG A O 1
ATOM 1617 N N . LEU A 1 203 ? 7.988 4.797 -9.543 1.00 98.50 203 LEU A N 1
ATOM 1618 C CA . LEU A 1 203 ? 6.545 5.044 -9.559 1.00 98.50 203 LEU A CA 1
ATOM 1619 C C . LEU A 1 203 ? 5.732 3.757 -9.352 1.00 98.50 203 LEU A C 1
ATOM 1621 O O . LEU A 1 203 ? 4.693 3.774 -8.703 1.00 98.50 203 LEU A O 1
ATOM 1625 N N . LYS A 1 204 ? 6.205 2.623 -9.880 1.00 98.44 204 LYS A N 1
ATOM 1626 C CA . LYS A 1 204 ? 5.592 1.313 -9.639 1.00 98.44 204 LYS A CA 1
ATOM 1627 C C . LYS A 1 204 ? 5.692 0.888 -8.169 1.00 98.44 204 LYS A C 1
ATOM 1629 O O . LYS A 1 204 ? 4.743 0.300 -7.661 1.00 98.44 204 LYS A O 1
ATOM 1634 N N . GLN A 1 205 ? 6.823 1.147 -7.511 1.00 98.50 205 GLN A N 1
ATOM 1635 C CA . GLN A 1 205 ? 6.996 0.882 -6.079 1.00 98.50 205 GLN A CA 1
ATOM 1636 C C . GLN A 1 205 ? 6.112 1.803 -5.235 1.00 98.50 205 GLN A C 1
ATOM 1638 O O . GLN A 1 205 ? 5.400 1.308 -4.370 1.00 98.50 205 GLN A O 1
ATOM 1643 N N . ASP A 1 206 ? 6.087 3.100 -5.545 1.00 98.50 206 ASP A N 1
ATOM 1644 C CA . ASP A 1 206 ? 5.248 4.083 -4.852 1.00 98.50 206 ASP A CA 1
ATOM 1645 C C . ASP A 1 206 ? 3.759 3.719 -4.988 1.00 98.50 206 ASP A C 1
ATOM 1647 O O . ASP A 1 206 ? 3.022 3.714 -4.007 1.00 98.50 206 ASP A O 1
ATOM 1651 N N . LEU A 1 207 ? 3.317 3.319 -6.188 1.00 98.44 207 LEU A N 1
ATOM 1652 C CA . LEU A 1 207 ? 1.951 2.843 -6.412 1.00 98.44 207 LEU A CA 1
ATOM 1653 C C . LEU A 1 207 ? 1.629 1.593 -5.584 1.00 98.44 207 LEU A C 1
ATOM 1655 O O . LEU A 1 207 ? 0.521 1.486 -5.069 1.00 98.44 207 LEU A O 1
ATOM 1659 N N . GLN A 1 208 ? 2.570 0.652 -5.461 1.00 98.44 208 GLN A N 1
ATOM 1660 C CA . GLN A 1 208 ? 2.372 -0.527 -4.620 1.00 98.44 208 GLN A CA 1
ATOM 1661 C C . GLN A 1 208 ? 2.250 -0.137 -3.142 1.00 98.44 208 GLN A C 1
ATOM 1663 O O . GLN A 1 208 ? 1.318 -0.595 -2.495 1.00 98.44 208 GLN A O 1
ATOM 1668 N N . SER A 1 209 ? 3.109 0.761 -2.645 1.00 98.44 209 SER A N 1
ATOM 1669 C CA . SER A 1 209 ? 3.027 1.279 -1.269 1.00 98.44 209 SER A CA 1
ATOM 1670 C C . SER A 1 209 ? 1.665 1.910 -0.988 1.00 98.44 209 SER A C 1
ATOM 1672 O O . SER A 1 209 ? 1.029 1.588 0.007 1.00 98.44 209 SER A O 1
ATOM 1674 N N . LEU A 1 210 ? 1.163 2.742 -1.906 1.00 98.38 210 LEU A N 1
ATOM 1675 C CA . LEU A 1 210 ? -0.153 3.372 -1.767 1.00 98.38 210 LEU A CA 1
ATOM 1676 C C . LEU A 1 210 ? -1.309 2.362 -1.795 1.00 98.38 210 LEU A C 1
ATOM 1678 O O . LEU A 1 210 ? -2.343 2.590 -1.170 1.00 98.38 210 LEU A O 1
ATOM 1682 N N . LEU A 1 211 ? -1.174 1.262 -2.541 1.00 98.50 211 LEU A N 1
ATOM 1683 C CA . LEU A 1 211 ? -2.170 0.189 -2.539 1.00 98.50 211 LEU A CA 1
ATOM 1684 C C . LEU A 1 211 ? -2.165 -0.581 -1.219 1.00 98.50 211 LEU A C 1
ATOM 1686 O O . LEU A 1 211 ? -3.244 -0.907 -0.728 1.00 98.50 211 LEU A O 1
ATOM 1690 N N . ASP A 1 212 ? -0.984 -0.832 -0.658 1.00 98.50 212 ASP A N 1
ATOM 1691 C CA . ASP A 1 212 ? -0.829 -1.495 0.635 1.00 98.50 212 ASP A CA 1
ATOM 1692 C C . ASP A 1 212 ? -1.402 -0.602 1.758 1.00 98.50 212 ASP A C 1
ATOM 1694 O O . ASP A 1 212 ? -2.263 -1.043 2.514 1.00 98.50 212 ASP A O 1
ATOM 1698 N N . GLU A 1 213 ? -1.064 0.693 1.778 1.00 98.19 213 GLU A N 1
ATOM 1699 C CA . GLU A 1 213 ? -1.636 1.676 2.717 1.00 98.19 213 GLU A CA 1
ATOM 1700 C C . GLU A 1 213 ? -3.164 1.777 2.599 1.00 98.19 213 GLU A C 1
ATOM 1702 O O . GLU A 1 213 ? -3.881 1.857 3.596 1.00 98.19 213 GLU A O 1
ATOM 1707 N N . LYS A 1 214 ? -3.699 1.751 1.373 1.00 98.19 214 LYS A N 1
ATOM 1708 C CA . LYS A 1 214 ? -5.149 1.740 1.148 1.00 98.19 214 LYS A CA 1
ATOM 1709 C C . LYS A 1 214 ? -5.795 0.484 1.742 1.00 98.19 214 LYS A C 1
ATOM 1711 O O . LYS A 1 214 ? -6.898 0.580 2.280 1.00 98.19 214 LYS A O 1
ATOM 1716 N N . GLU A 1 215 ? -5.168 -0.678 1.599 1.00 98.31 215 GLU A N 1
ATOM 1717 C CA . GLU A 1 215 ? -5.680 -1.932 2.155 1.00 98.31 215 GLU A CA 1
ATOM 1718 C C . GLU A 1 215 ? -5.686 -1.893 3.688 1.00 98.31 215 GLU A C 1
ATOM 1720 O O . GLU A 1 215 ? -6.697 -2.242 4.300 1.00 98.31 215 GLU A O 1
ATOM 1725 N N . ASP A 1 216 ? -4.631 -1.359 4.304 1.00 97.88 216 ASP A N 1
ATOM 1726 C CA . ASP A 1 216 ? -4.570 -1.147 5.753 1.00 97.88 216 ASP A CA 1
ATOM 1727 C C . ASP A 1 216 ? -5.696 -0.211 6.228 1.00 97.88 216 ASP A C 1
ATOM 1729 O O . ASP A 1 216 ? -6.441 -0.542 7.153 1.00 97.88 216 ASP A O 1
ATOM 1733 N N . LEU A 1 217 ? -5.920 0.913 5.536 1.00 97.75 217 LEU A N 1
ATOM 1734 C CA . LEU A 1 217 ? -7.021 1.837 5.844 1.00 97.75 217 LEU A CA 1
ATOM 1735 C C . LEU A 1 217 ? -8.407 1.192 5.683 1.00 97.75 217 LEU A C 1
ATOM 1737 O O . LEU A 1 217 ? -9.339 1.509 6.427 1.00 97.75 217 LEU A O 1
ATOM 1741 N N . VAL A 1 218 ? -8.573 0.293 4.711 1.00 97.50 218 VAL A N 1
ATOM 1742 C CA . VAL A 1 218 ? -9.810 -0.477 4.520 1.00 97.50 218 VAL A CA 1
ATOM 1743 C C . VAL A 1 218 ? -10.039 -1.429 5.693 1.00 97.50 218 VAL A C 1
ATOM 1745 O O . VAL A 1 218 ? -11.146 -1.458 6.237 1.00 97.50 218 VAL A O 1
ATOM 1748 N N . GLN A 1 219 ? -9.003 -2.141 6.135 1.00 96.69 219 GLN A N 1
ATOM 1749 C CA . GLN A 1 219 ? -9.080 -3.029 7.296 1.00 96.69 219 GLN A CA 1
ATOM 1750 C C . GLN A 1 219 ? -9.386 -2.254 8.583 1.00 96.69 219 GLN A C 1
ATOM 1752 O O . GLN A 1 219 ? -10.234 -2.679 9.372 1.00 96.69 219 GLN A O 1
ATOM 1757 N N . GLU A 1 220 ? -8.760 -1.092 8.782 1.00 97.25 220 GLU A N 1
ATOM 1758 C CA . GLU A 1 220 ? -9.053 -0.208 9.911 1.00 97.25 220 GLU A CA 1
ATOM 1759 C C . GLU A 1 220 ? -10.502 0.277 9.879 1.00 97.25 220 GLU A C 1
ATOM 1761 O O . GLU A 1 220 ? -11.220 0.158 10.877 1.00 97.25 220 GLU A O 1
ATOM 1766 N N . ARG A 1 221 ? -10.971 0.771 8.726 1.00 95.75 221 ARG A N 1
ATOM 1767 C CA . ARG A 1 221 ? -12.368 1.180 8.535 1.00 95.75 221 ARG A CA 1
ATOM 1768 C C . ARG A 1 221 ? -13.326 0.046 8.890 1.00 95.75 221 ARG A C 1
ATOM 1770 O O . ARG A 1 221 ? -14.295 0.288 9.609 1.00 95.75 221 ARG A O 1
ATOM 1777 N N . ASP A 1 222 ? -13.073 -1.172 8.423 1.00 93.62 222 ASP A N 1
ATOM 1778 C CA . ASP A 1 222 ? -13.954 -2.317 8.669 1.00 93.62 222 ASP A CA 1
ATOM 1779 C C . ASP A 1 222 ? -13.930 -2.747 10.142 1.00 93.62 222 ASP A C 1
ATOM 1781 O O . ASP A 1 222 ? -14.979 -3.043 10.727 1.00 93.62 222 ASP A O 1
ATOM 1785 N N . ALA A 1 223 ? -12.770 -2.668 10.799 1.00 94.38 223 ALA A N 1
ATOM 1786 C CA . ALA A 1 223 ? -12.648 -2.863 12.241 1.00 94.38 223 ALA A CA 1
ATOM 1787 C C . ALA A 1 223 ? -13.439 -1.803 13.031 1.00 94.38 223 ALA A C 1
ATOM 1789 O O . ALA A 1 223 ? -14.158 -2.141 13.981 1.00 94.38 223 ALA A O 1
ATOM 1790 N N . TYR A 1 224 ? -13.365 -0.529 12.630 1.00 95.12 224 TYR A N 1
ATOM 1791 C CA . TYR A 1 224 ? -14.155 0.544 13.234 1.00 95.12 224 TYR A CA 1
ATOM 1792 C C . TYR A 1 224 ? -15.653 0.373 12.969 1.00 95.12 224 TYR A C 1
ATOM 1794 O O . TYR A 1 224 ? -16.441 0.531 13.902 1.00 95.12 224 TYR A O 1
ATOM 1802 N N . LYS A 1 225 ? -16.057 -0.030 11.760 1.00 93.19 225 LYS A N 1
ATOM 1803 C CA . LYS A 1 225 ? -17.455 -0.333 11.416 1.00 93.19 225 LYS A CA 1
ATOM 1804 C C . LYS A 1 225 ? -18.005 -1.445 12.311 1.00 93.19 225 LYS A C 1
ATOM 1806 O O . LYS A 1 225 ? -19.047 -1.269 12.942 1.00 93.19 225 LYS A O 1
ATOM 1811 N N . CYS A 1 226 ? -17.254 -2.535 12.475 1.00 92.12 226 CYS A N 1
ATOM 1812 C CA . CYS A 1 226 ? -17.596 -3.618 13.399 1.00 92.12 226 CYS A CA 1
ATOM 1813 C C . CYS A 1 226 ? -17.689 -3.131 14.852 1.00 92.12 226 CYS A C 1
ATOM 1815 O O . CYS A 1 226 ? -18.596 -3.526 15.585 1.00 92.12 226 CYS A O 1
ATOM 1817 N N . LYS A 1 227 ? -16.767 -2.262 15.289 1.00 94.19 227 LYS A N 1
ATOM 1818 C CA . LYS A 1 227 ? -16.767 -1.705 16.649 1.00 94.19 227 LYS A CA 1
ATOM 1819 C C . LYS A 1 227 ? -18.001 -0.843 16.906 1.00 94.19 227 LYS A C 1
ATOM 1821 O O . LYS A 1 227 ? -18.618 -0.993 17.959 1.00 94.19 227 LYS A O 1
ATOM 1826 N N . VAL A 1 228 ? -18.353 0.032 15.965 1.00 91.88 228 VAL A N 1
ATOM 1827 C CA . VAL A 1 228 ? -19.543 0.887 16.046 1.00 91.88 228 VAL A CA 1
ATOM 1828 C C . VAL A 1 228 ? -20.801 0.033 16.044 1.00 91.88 228 VAL A C 1
ATOM 1830 O O . VAL A 1 228 ? -21.628 0.195 16.933 1.00 91.88 228 VAL A O 1
ATOM 1833 N N . HIS A 1 229 ? -20.916 -0.926 15.124 1.00 90.81 229 HIS A N 1
ATOM 1834 C CA . HIS A 1 229 ? -22.058 -1.835 15.061 1.00 90.81 229 HIS A CA 1
ATOM 1835 C C . HIS A 1 229 ? -22.228 -2.627 16.370 1.00 90.81 229 HIS A C 1
ATOM 1837 O O . HIS A 1 229 ? -23.318 -2.676 16.937 1.00 90.81 229 HIS A O 1
ATOM 1843 N N . ARG A 1 230 ? -21.132 -3.162 16.926 1.00 90.62 230 ARG A N 1
ATOM 1844 C CA . ARG A 1 230 ? -21.124 -3.837 18.233 1.00 90.62 230 ARG A CA 1
ATOM 1845 C C . ARG A 1 230 ? -21.573 -2.933 19.373 1.00 90.62 230 ARG A C 1
ATOM 1847 O O . ARG A 1 230 ? -22.375 -3.348 20.205 1.00 90.62 230 ARG A O 1
ATOM 1854 N N . LEU A 1 231 ? -21.029 -1.720 19.439 1.00 90.25 231 LEU A N 1
ATOM 1855 C CA . LEU A 1 231 ? -21.376 -0.768 20.488 1.00 90.25 231 LEU A CA 1
ATOM 1856 C C . LEU A 1 231 ? -22.839 -0.334 20.369 1.00 90.25 231 LEU A C 1
ATOM 1858 O O . LEU A 1 231 ? -23.527 -0.257 21.379 1.00 90.25 231 LEU A O 1
ATOM 1862 N N . ASN A 1 232 ? -23.319 -0.106 19.148 1.00 88.94 232 ASN A N 1
ATOM 1863 C CA . ASN A 1 232 ? -24.698 0.277 18.888 1.00 88.94 232 ASN A CA 1
ATOM 1864 C C . ASN A 1 232 ? -25.678 -0.849 19.253 1.00 88.94 232 ASN A C 1
ATOM 1866 O O . ASN A 1 232 ? -26.704 -0.583 19.875 1.00 88.94 232 ASN A O 1
ATOM 1870 N N . HIS A 1 233 ? -25.336 -2.111 18.963 1.00 87.81 233 HIS A N 1
ATOM 1871 C CA . HIS A 1 233 ? -26.101 -3.274 19.432 1.00 87.81 233 HIS A CA 1
ATOM 1872 C C . HIS A 1 233 ? -26.161 -3.328 20.959 1.00 87.81 233 HIS A C 1
ATOM 1874 O O . HIS A 1 233 ? -27.248 -3.412 21.525 1.00 87.81 233 HIS A O 1
ATOM 1880 N N . ALA A 1 234 ? -25.013 -3.205 21.633 1.00 85.25 234 ALA A N 1
ATOM 1881 C CA . ALA A 1 234 ? -24.950 -3.215 23.093 1.00 85.25 234 ALA A CA 1
ATOM 1882 C C . ALA A 1 234 ? -25.735 -2.046 23.716 1.00 85.25 234 ALA A C 1
ATOM 1884 O O . ALA A 1 234 ? -26.457 -2.231 24.692 1.00 85.25 234 ALA A O 1
ATOM 1885 N N . MET A 1 235 ? -25.643 -0.850 23.133 1.00 84.38 235 MET A N 1
ATOM 1886 C CA . MET A 1 235 ? -26.389 0.328 23.575 1.00 84.38 235 MET A CA 1
ATOM 1887 C C . MET A 1 235 ? -27.891 0.173 23.326 1.00 84.38 235 MET A C 1
ATOM 1889 O O . MET A 1 235 ? -28.689 0.515 24.188 1.00 84.38 235 MET A O 1
ATOM 1893 N N . SER A 1 236 ? -28.288 -0.405 22.195 1.00 83.06 236 SER A N 1
ATOM 1894 C CA . SER A 1 236 ? -29.688 -0.727 21.908 1.00 83.06 236 SER A CA 1
ATOM 1895 C C . SER A 1 236 ? -30.232 -1.784 22.869 1.00 83.06 236 SER A C 1
ATOM 1897 O O . SER A 1 236 ? -31.372 -1.674 23.307 1.00 83.06 236 SER A O 1
ATOM 1899 N N . ALA A 1 237 ? -29.431 -2.791 23.229 1.00 81.94 237 ALA A N 1
ATOM 1900 C CA . ALA A 1 237 ? -29.794 -3.794 24.227 1.00 81.94 237 ALA A CA 1
ATOM 1901 C C . ALA A 1 237 ? -29.961 -3.173 25.623 1.00 81.94 237 ALA A C 1
ATOM 1903 O O . ALA A 1 237 ? -30.929 -3.494 26.309 1.00 81.94 237 ALA A O 1
ATOM 1904 N N . LEU A 1 238 ? -29.082 -2.236 26.002 1.00 78.75 238 LEU A N 1
ATOM 1905 C CA . LEU A 1 238 ? -29.238 -1.424 27.211 1.00 78.75 238 LEU A CA 1
ATOM 1906 C C . LEU A 1 238 ? -30.540 -0.611 27.155 1.00 78.75 238 LEU A C 1
ATOM 1908 O O . LEU A 1 238 ? -31.413 -0.771 27.996 1.00 78.75 238 LEU A O 1
ATOM 1912 N N . LEU A 1 239 ? -30.736 0.208 26.125 1.00 77.12 239 LEU A N 1
ATOM 1913 C CA . LEU A 1 239 ? -31.913 1.077 26.025 1.00 77.12 239 LEU A CA 1
ATOM 1914 C C . LEU A 1 239 ? -33.244 0.309 25.948 1.00 77.12 239 LEU A C 1
ATOM 1916 O O . LEU A 1 239 ? -34.258 0.826 26.408 1.00 77.12 239 LEU A O 1
ATOM 1920 N N . LYS A 1 240 ? -33.251 -0.910 25.389 1.00 74.00 240 LYS A N 1
ATOM 1921 C CA . LYS A 1 240 ? -34.407 -1.826 25.411 1.00 74.00 240 LYS A CA 1
ATOM 1922 C C . LYS A 1 240 ? -34.620 -2.473 26.780 1.00 74.00 240 LYS A C 1
ATOM 1924 O O . LYS A 1 240 ? -35.754 -2.804 27.113 1.00 74.00 240 LYS A O 1
ATOM 1929 N N . SER A 1 241 ? -33.560 -2.667 27.569 1.00 62.88 241 SER A N 1
ATOM 1930 C CA . SER A 1 241 ? -33.692 -3.055 28.971 1.00 62.88 241 SER A CA 1
ATOM 1931 C C . SER A 1 241 ? -34.152 -1.839 29.775 1.00 62.88 241 SER A C 1
ATOM 1933 O O . SER A 1 241 ? -33.354 -1.073 30.301 1.00 62.88 241 SER A O 1
ATOM 1935 N N . ASP A 1 242 ? -35.465 -1.647 29.860 1.00 55.91 242 ASP A N 1
ATOM 1936 C CA . ASP A 1 242 ? -36.128 -0.545 30.571 1.00 55.91 242 ASP A CA 1
ATOM 1937 C C . ASP A 1 242 ? -35.938 -0.578 32.112 1.00 55.91 242 ASP A C 1
ATOM 1939 O O . ASP A 1 242 ? -36.705 0.023 32.860 1.00 55.91 242 ASP A O 1
ATOM 1943 N N . GLY A 1 243 ? -34.872 -1.213 32.614 1.00 54.78 243 GLY A N 1
ATOM 1944 C CA . GLY A 1 243 ? -34.525 -1.292 34.036 1.00 54.78 243 GLY A CA 1
ATOM 1945 C C . GLY A 1 243 ? -34.114 0.042 34.675 1.00 54.78 243 GLY A C 1
ATOM 1946 O O . GLY A 1 243 ? -33.907 0.097 35.882 1.00 54.78 243 GLY A O 1
ATOM 1947 N N . TYR A 1 244 ? -33.998 1.127 33.898 1.00 52.78 244 TYR A N 1
ATOM 1948 C CA . TYR A 1 244 ? -33.685 2.475 34.404 1.00 52.78 244 TYR A CA 1
ATOM 1949 C C . TYR A 1 244 ? -34.884 3.431 34.403 1.00 52.78 244 TYR A C 1
ATOM 1951 O O . TYR A 1 244 ? -34.777 4.524 34.959 1.00 52.78 244 TYR A O 1
ATOM 1959 N N . LYS A 1 245 ? -36.011 3.078 33.761 1.00 52.81 245 LYS A N 1
ATOM 1960 C CA . LYS A 1 245 ? -37.150 4.008 33.624 1.00 52.81 245 LYS A CA 1
ATOM 1961 C C . LYS A 1 245 ? -38.087 4.031 34.822 1.00 52.81 245 LYS A C 1
ATOM 1963 O O . LYS A 1 245 ? -38.825 4.999 34.989 1.00 52.81 245 LYS A O 1
ATOM 1968 N N . THR A 1 246 ? -38.020 3.044 35.699 1.00 52.16 246 THR A N 1
ATOM 1969 C CA . THR A 1 246 ? -38.703 3.098 36.987 1.00 52.16 246 THR A CA 1
ATOM 1970 C C . THR A 1 246 ? -37.678 2.816 38.058 1.00 52.16 246 THR A C 1
ATOM 1972 O O . THR A 1 246 ? -37.203 1.694 38.187 1.00 52.16 246 THR A O 1
ATOM 1975 N N . ILE A 1 247 ? -37.323 3.851 38.816 1.00 57.03 247 ILE A N 1
ATOM 1976 C CA . ILE A 1 247 ? -36.726 3.680 40.137 1.00 57.03 247 ILE A CA 1
ATOM 1977 C C . ILE A 1 247 ? -37.571 2.621 40.850 1.00 57.03 247 ILE A C 1
ATOM 1979 O O . ILE A 1 247 ? -38.754 2.864 41.094 1.00 57.03 247 ILE A O 1
ATOM 1983 N N . ASP A 1 248 ? -36.992 1.448 41.110 1.00 66.19 248 ASP A N 1
ATOM 1984 C CA . ASP A 1 248 ? -37.659 0.397 41.869 1.00 66.19 248 ASP A CA 1
ATOM 1985 C C . ASP A 1 248 ? -37.870 0.936 43.287 1.00 66.19 248 ASP A C 1
ATOM 1987 O O . ASP A 1 248 ? -36.959 0.998 44.121 1.00 66.19 248 ASP A O 1
ATOM 1991 N N . LEU A 1 249 ? -39.080 1.447 43.512 1.00 70.75 249 LEU A N 1
ATOM 1992 C CA . LEU A 1 249 ? -39.480 2.058 44.766 1.00 70.75 249 LEU A CA 1
ATOM 1993 C C . LEU A 1 249 ? -39.387 1.026 45.892 1.00 70.75 249 LEU A C 1
ATOM 1995 O O . LEU A 1 249 ? -39.013 1.389 47.003 1.00 70.75 249 LEU A O 1
ATOM 1999 N N . ASP A 1 250 ? -39.639 -0.250 45.598 1.00 74.94 250 ASP A N 1
ATOM 2000 C CA . ASP A 1 250 ? -39.542 -1.339 46.562 1.00 74.94 250 ASP A CA 1
ATOM 2001 C C . ASP A 1 250 ? -38.077 -1.645 46.901 1.00 74.94 250 ASP A C 1
ATOM 2003 O O . ASP A 1 250 ? -37.761 -1.883 48.069 1.00 74.94 250 ASP A O 1
ATOM 2007 N N . TRP A 1 251 ? -37.151 -1.545 45.938 1.00 77.81 251 TRP A N 1
ATOM 2008 C CA . TRP A 1 251 ? -35.711 -1.602 46.222 1.00 77.81 251 TRP A CA 1
ATOM 2009 C C . TRP A 1 251 ? -35.255 -0.436 47.097 1.00 77.81 251 TRP A C 1
ATOM 2011 O O . TRP A 1 251 ? -34.585 -0.664 48.104 1.00 77.81 251 TRP A O 1
ATOM 2021 N N . LEU A 1 252 ? -35.651 0.799 46.774 1.00 77.25 252 LEU A N 1
ATOM 2022 C CA . LEU A 1 252 ? -35.316 1.960 47.603 1.00 77.25 252 LEU A CA 1
ATOM 2023 C C . LEU A 1 252 ? -35.922 1.862 49.002 1.00 77.25 252 LEU A C 1
ATOM 2025 O O . LEU A 1 252 ? -35.266 2.233 49.971 1.00 77.25 252 LEU A O 1
ATOM 2029 N N . LEU A 1 253 ? -37.153 1.371 49.130 1.00 81.88 253 LEU A N 1
ATOM 2030 C CA . LEU A 1 253 ? -37.806 1.174 50.422 1.00 81.88 253 LEU A CA 1
ATOM 2031 C C . LEU A 1 253 ? -37.122 0.068 51.230 1.00 81.88 253 LEU A C 1
ATOM 2033 O O . LEU A 1 253 ? -36.893 0.260 52.423 1.00 81.88 253 LEU A O 1
ATOM 2037 N N . SER A 1 254 ? -36.743 -1.036 50.584 1.00 79.06 254 SER A N 1
ATOM 2038 C CA . SER A 1 254 ? -35.993 -2.145 51.183 1.00 79.06 254 SER A CA 1
ATOM 2039 C C . SER A 1 254 ? -34.589 -1.713 51.621 1.00 79.06 254 SER A C 1
ATOM 2041 O O . SER A 1 254 ? -34.175 -1.998 52.743 1.00 79.06 254 SER A O 1
ATOM 2043 N N . GLU A 1 255 ? -33.878 -0.944 50.795 1.00 81.88 255 GLU A N 1
ATOM 2044 C CA . GLU A 1 255 ? -32.565 -0.390 51.130 1.00 81.88 255 GLU A CA 1
ATOM 2045 C C . GLU A 1 255 ? -32.672 0.652 52.247 1.00 81.88 255 GLU A C 1
ATOM 2047 O O . GLU A 1 255 ? -31.914 0.628 53.211 1.00 81.88 255 GLU A O 1
ATOM 2052 N N . ASN A 1 256 ? -33.669 1.534 52.188 1.00 85.19 256 ASN A N 1
ATOM 2053 C CA . ASN A 1 256 ? -33.918 2.505 53.246 1.00 85.19 256 ASN A CA 1
ATOM 2054 C C . ASN A 1 256 ? -34.307 1.824 54.569 1.00 85.19 256 ASN A C 1
ATOM 2056 O O . ASN A 1 256 ? -33.923 2.296 55.638 1.00 85.19 256 ASN A O 1
ATOM 2060 N N . GLN A 1 257 ? -35.052 0.718 54.515 1.00 87.00 257 GLN A N 1
ATOM 2061 C CA . GLN A 1 257 ? -35.356 -0.105 55.681 1.00 87.00 257 GLN A CA 1
ATOM 2062 C C . GLN A 1 257 ? -34.092 -0.778 56.230 1.00 87.00 257 GLN A C 1
ATOM 2064 O O . GLN A 1 257 ? -33.841 -0.684 57.428 1.00 87.00 257 GLN A O 1
ATOM 2069 N N . PHE A 1 258 ? -33.258 -1.369 55.373 1.00 82.94 258 PHE A N 1
ATOM 2070 C CA . PHE A 1 258 ? -31.990 -1.976 55.773 1.00 82.94 258 PHE A CA 1
ATOM 2071 C C . PHE A 1 258 ? -31.040 -0.959 56.413 1.00 82.94 258 PHE A C 1
ATOM 2073 O O . PHE A 1 258 ? -30.483 -1.215 57.476 1.00 82.94 258 PHE A O 1
ATOM 2080 N N . LEU A 1 259 ? -30.888 0.224 55.816 1.00 87.44 259 LEU A N 1
ATOM 2081 C CA . LEU A 1 259 ? -30.056 1.294 56.365 1.00 87.44 259 LEU A CA 1
ATOM 2082 C C . LEU A 1 259 ? -30.581 1.779 57.720 1.00 87.44 259 LEU A C 1
ATOM 2084 O O . LEU A 1 259 ? -29.782 2.058 58.613 1.00 87.44 259 LEU A O 1
ATOM 2088 N N . ARG A 1 260 ? -31.907 1.838 57.906 1.00 87.62 260 ARG A N 1
ATOM 2089 C CA . ARG A 1 260 ? -32.523 2.148 59.206 1.00 87.62 260 ARG A CA 1
ATOM 2090 C C . ARG A 1 260 ? -32.232 1.068 60.248 1.00 87.62 260 ARG A C 1
ATOM 2092 O O . ARG A 1 260 ? -31.777 1.411 61.334 1.00 87.62 260 ARG A O 1
ATOM 2099 N N . GLU A 1 261 ? -32.431 -0.203 59.910 1.00 84.56 261 GLU A N 1
ATOM 2100 C CA . GLU A 1 261 ? -32.153 -1.340 60.803 1.00 84.56 261 GLU A CA 1
ATOM 2101 C C . GLU A 1 261 ? -30.653 -1.446 61.137 1.0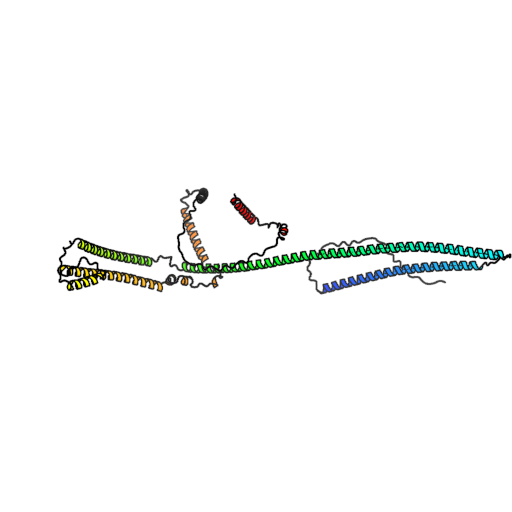0 84.56 261 GLU A C 1
ATOM 2103 O O . GLU A 1 261 ? -30.274 -1.664 62.287 1.00 84.56 261 GLU A O 1
ATOM 2108 N N . SER A 1 262 ? -29.772 -1.217 60.159 1.00 84.94 262 SER A N 1
ATOM 2109 C CA . SER A 1 262 ? -28.322 -1.190 60.363 1.00 84.94 262 SER A CA 1
ATOM 2110 C C . SER A 1 262 ? -27.892 -0.017 61.245 1.00 84.94 262 SER A C 1
ATOM 2112 O O . SER A 1 262 ? -26.998 -0.174 62.076 1.00 84.94 262 SER A O 1
ATOM 2114 N N . LEU A 1 263 ? -28.503 1.159 61.079 1.00 85.50 263 LEU A N 1
ATOM 2115 C CA . LEU A 1 263 ? -28.224 2.331 61.908 1.00 85.50 263 LEU A CA 1
ATOM 2116 C C . LEU A 1 263 ? -28.708 2.126 63.347 1.00 85.50 263 LEU A C 1
ATOM 2118 O O . LEU A 1 263 ? -27.979 2.455 64.281 1.00 85.50 263 LEU A O 1
ATOM 2122 N N . GLU A 1 264 ? -29.891 1.537 63.530 1.00 87.69 264 GLU A N 1
ATOM 2123 C CA . GLU A 1 264 ? -30.403 1.133 64.841 1.00 87.69 264 GLU A CA 1
ATOM 2124 C C . GLU A 1 264 ? -29.454 0.134 65.513 1.00 87.69 264 GLU A C 1
ATOM 2126 O O . GLU A 1 264 ? -29.059 0.343 66.658 1.00 87.69 264 GLU A O 1
ATOM 2131 N N . HIS A 1 265 ? -28.981 -0.878 64.781 1.00 83.31 265 HIS A N 1
ATOM 2132 C CA . HIS A 1 265 ? -28.034 -1.858 65.309 1.00 83.31 265 HIS A CA 1
ATOM 2133 C C . HIS A 1 265 ? -26.707 -1.226 65.755 1.00 83.31 265 HIS A C 1
ATOM 2135 O O . HIS A 1 265 ? -26.236 -1.474 66.865 1.00 83.31 265 HIS A O 1
ATOM 2141 N N . VAL A 1 266 ? -26.124 -0.350 64.931 1.00 84.06 266 VAL A N 1
ATOM 2142 C CA . VAL A 1 266 ? -24.903 0.393 65.285 1.00 84.06 266 VAL A CA 1
ATOM 2143 C C . VAL A 1 266 ? -25.145 1.311 66.487 1.00 84.06 266 VAL A C 1
ATOM 2145 O O . VAL A 1 266 ? -24.259 1.499 67.323 1.00 84.06 266 VAL A O 1
ATOM 2148 N N . GLN A 1 267 ? -26.343 1.883 66.614 1.00 88.19 267 GLN A N 1
ATOM 2149 C CA . GLN A 1 267 ? -26.711 2.703 67.761 1.00 88.19 267 GLN A CA 1
ATOM 2150 C C . GLN A 1 267 ? -26.850 1.872 69.046 1.00 88.19 267 GLN A C 1
ATOM 2152 O O . GLN A 1 267 ? -26.373 2.322 70.091 1.00 88.19 267 GLN A O 1
ATOM 2157 N N . GLU A 1 268 ? -27.418 0.665 68.979 1.00 86.62 268 GLU A N 1
ATOM 2158 C CA . GLU A 1 268 ? -27.438 -0.298 70.089 1.00 86.62 268 GLU A CA 1
ATOM 2159 C C . GLU A 1 268 ? -26.014 -0.699 70.504 1.00 86.62 268 GLU A C 1
ATOM 2161 O O . GLU A 1 268 ? -25.673 -0.623 71.684 1.00 86.62 268 GLU A O 1
ATOM 2166 N N . GLU A 1 269 ? -25.140 -1.049 69.553 1.00 81.94 269 GLU A N 1
ATOM 2167 C CA . GLU A 1 269 ? -23.743 -1.396 69.848 1.00 81.94 269 GLU A CA 1
ATOM 2168 C C . GLU A 1 269 ? -22.974 -0.218 70.456 1.00 81.94 269 GLU A C 1
ATOM 2170 O O . GLU A 1 269 ? -22.222 -0.387 71.418 1.00 81.94 269 GLU A O 1
ATOM 2175 N N . LYS A 1 270 ? -23.203 1.003 69.957 1.00 87.56 270 LYS A N 1
ATOM 2176 C CA . LYS A 1 270 ? -22.639 2.229 70.533 1.00 87.56 270 LYS A CA 1
ATOM 2177 C C . LYS A 1 270 ? -23.128 2.458 71.963 1.00 87.56 270 LYS A C 1
ATOM 2179 O O . LYS A 1 270 ? -22.344 2.916 72.796 1.00 87.56 270 LYS A O 1
ATOM 2184 N N . GLN A 1 271 ? -24.403 2.211 72.259 1.00 88.62 271 GLN A N 1
ATOM 2185 C CA . GLN A 1 271 ? -24.937 2.334 73.619 1.00 88.62 271 GLN A CA 1
ATOM 2186 C C . GLN A 1 271 ? -24.301 1.295 74.544 1.00 88.62 271 GLN A C 1
ATOM 2188 O O . GLN A 1 271 ? -23.775 1.672 75.587 1.00 88.62 271 GLN A O 1
ATOM 2193 N N . LEU A 1 272 ? -24.217 0.035 74.110 1.00 84.00 272 LEU A N 1
ATOM 2194 C CA . LEU A 1 272 ? -23.549 -1.033 74.857 1.00 84.00 272 LEU A CA 1
ATOM 2195 C C . LEU A 1 272 ? -22.072 -0.728 75.116 1.00 84.00 272 LEU A C 1
ATOM 2197 O O . LEU A 1 272 ? -21.609 -0.858 76.246 1.00 84.00 272 LEU A O 1
ATOM 2201 N N . ALA A 1 273 ? -21.336 -0.259 74.107 1.00 83.12 273 ALA A N 1
ATOM 2202 C CA . ALA A 1 273 ? -19.938 0.134 74.257 1.00 83.12 273 ALA A CA 1
ATOM 2203 C C . ALA A 1 273 ? -19.770 1.327 75.213 1.00 83.12 273 ALA A C 1
ATOM 2205 O O . ALA A 1 273 ? -18.825 1.354 76.002 1.00 83.12 273 ALA A O 1
ATOM 2206 N N . ASN A 1 274 ? -20.689 2.298 75.186 1.00 89.00 274 ASN A N 1
ATOM 2207 C CA . ASN A 1 274 ? -20.688 3.412 76.136 1.00 89.00 274 ASN A CA 1
ATOM 2208 C C . ASN A 1 274 ? -21.003 2.955 77.560 1.00 89.00 274 ASN A C 1
ATOM 2210 O O . ASN A 1 274 ? -20.346 3.415 78.490 1.00 89.00 274 ASN A O 1
ATOM 2214 N N . ASP A 1 275 ? -21.972 2.062 77.747 1.00 84.12 275 ASP A N 1
ATOM 2215 C CA . ASP A 1 275 ? -22.326 1.535 79.063 1.00 84.12 275 ASP A CA 1
ATOM 2216 C C . ASP A 1 275 ? -21.193 0.678 79.632 1.00 84.12 275 ASP A C 1
ATOM 2218 O O . ASP A 1 275 ? -20.799 0.875 80.780 1.00 84.12 275 ASP A O 1
ATOM 2222 N N . MET A 1 276 ? -20.577 -0.182 78.816 1.00 81.06 276 MET A N 1
ATOM 2223 C CA . MET A 1 276 ? -19.349 -0.897 79.175 1.00 81.06 276 MET A CA 1
ATOM 2224 C C . MET A 1 276 ? -18.208 0.070 79.514 1.00 81.06 276 MET A C 1
ATOM 2226 O O . MET A 1 276 ? -17.562 -0.071 80.549 1.00 81.06 276 MET A O 1
ATOM 2230 N N . GLY A 1 277 ? -17.983 1.098 78.691 1.00 82.38 277 GLY A N 1
ATOM 2231 C CA . GLY A 1 277 ? -16.958 2.115 78.928 1.00 82.38 277 GLY A CA 1
ATOM 2232 C C . GLY A 1 277 ? -17.188 2.907 80.218 1.00 82.38 277 GLY A C 1
ATOM 2233 O O . GLY A 1 277 ? -16.241 3.158 80.962 1.00 82.38 277 GLY A O 1
ATOM 2234 N N . ARG A 1 278 ? -18.443 3.255 80.532 1.00 85.62 278 ARG A N 1
ATOM 2235 C CA . ARG A 1 278 ? -18.836 3.893 81.799 1.00 85.62 278 ARG A CA 1
ATOM 2236 C C . ARG A 1 278 ? -18.575 2.970 82.982 1.00 85.62 278 ARG A C 1
ATOM 2238 O O . ARG A 1 278 ? -17.954 3.412 83.943 1.00 85.62 278 ARG A O 1
ATOM 2245 N N . LYS A 1 279 ? -18.976 1.698 82.897 1.00 80.62 279 LYS A N 1
ATOM 2246 C CA . LYS A 1 279 ? -18.710 0.692 83.938 1.00 80.62 279 LYS A CA 1
ATOM 2247 C C . LYS A 1 279 ? -17.207 0.532 84.190 1.00 80.62 279 LYS A C 1
ATOM 2249 O O . LYS A 1 279 ? -16.776 0.613 85.336 1.00 80.62 279 LYS A O 1
ATOM 2254 N N . TYR A 1 280 ? -16.395 0.398 83.138 1.00 81.31 280 TYR A N 1
ATOM 2255 C CA . TYR A 1 280 ? -14.937 0.286 83.267 1.00 81.31 280 TYR A CA 1
ATOM 2256 C C . TYR A 1 280 ? -14.289 1.560 83.809 1.00 81.31 280 TYR A C 1
ATOM 2258 O O . TYR A 1 280 ? -13.382 1.483 84.635 1.00 81.31 280 TYR A O 1
ATOM 2266 N N . LYS A 1 281 ? -14.778 2.739 83.412 1.00 83.44 281 LYS A N 1
ATOM 2267 C CA . LYS A 1 281 ? -14.337 4.013 83.984 1.00 83.44 281 LYS A CA 1
ATOM 2268 C C . LYS A 1 281 ? -14.643 4.089 85.483 1.00 83.44 281 LYS A C 1
ATOM 2270 O O . LYS A 1 281 ? -13.737 4.395 86.250 1.00 83.44 281 LYS A O 1
ATOM 2275 N N . CYS A 1 282 ? -15.861 3.751 85.908 1.00 79.62 282 CYS A N 1
ATOM 2276 C CA . CYS A 1 282 ? -16.230 3.714 87.326 1.00 79.62 282 CYS A CA 1
ATOM 2277 C C . CYS A 1 282 ? -15.389 2.698 88.114 1.00 79.62 282 CYS A C 1
ATOM 2279 O O . CYS A 1 282 ? -14.929 3.006 89.210 1.00 79.62 282 CYS A O 1
ATOM 2281 N N . ALA A 1 283 ? -15.126 1.519 87.547 1.00 72.94 283 ALA A N 1
ATOM 2282 C CA . ALA A 1 283 ? -14.264 0.513 88.163 1.00 72.94 283 ALA A CA 1
ATOM 2283 C C . ALA A 1 283 ? -12.817 1.014 88.358 1.00 72.94 283 ALA A C 1
ATOM 2285 O O . ALA A 1 283 ? -12.225 0.807 89.417 1.00 72.94 283 ALA A O 1
ATOM 2286 N N . LEU A 1 284 ? -12.261 1.729 87.373 1.00 71.75 284 LEU A N 1
ATOM 2287 C CA . LEU A 1 284 ? -10.931 2.345 87.457 1.00 71.75 284 LEU A CA 1
ATOM 2288 C C . LEU A 1 284 ? -10.882 3.542 88.422 1.00 71.75 284 LEU A C 1
ATOM 2290 O O . LEU A 1 284 ? -9.892 3.732 89.127 1.00 71.75 284 LEU A O 1
ATOM 2294 N N . GLU A 1 285 ? -11.932 4.361 88.475 1.00 75.75 285 GLU A N 1
ATOM 2295 C CA . GLU A 1 285 ? -12.034 5.486 89.415 1.00 75.75 285 GLU A CA 1
ATOM 2296 C C . GLU A 1 285 ? -12.149 4.990 90.866 1.00 75.75 285 GLU A C 1
ATOM 2298 O O . GLU A 1 285 ? -11.436 5.479 91.746 1.00 75.75 285 GLU A O 1
ATOM 2303 N N . ASN A 1 286 ? -12.936 3.937 91.104 1.00 64.31 286 ASN A N 1
ATOM 2304 C CA . ASN A 1 286 ? -13.029 3.271 92.404 1.00 64.31 286 ASN A CA 1
ATOM 2305 C C . ASN A 1 286 ? -11.703 2.600 92.812 1.00 64.31 286 ASN A C 1
ATOM 2307 O O . ASN A 1 286 ? -11.363 2.588 93.997 1.00 64.31 286 ASN A O 1
ATOM 2311 N N . SER A 1 287 ? -10.909 2.107 91.851 1.00 58.62 287 SER A N 1
ATOM 2312 C CA . SER A 1 287 ? -9.570 1.559 92.118 1.00 58.62 287 SER A CA 1
ATOM 2313 C C . SER A 1 287 ? -8.561 2.641 92.528 1.00 58.62 287 SER A C 1
ATOM 2315 O O . SER A 1 287 ? -7.669 2.373 93.331 1.00 58.62 287 SER A O 1
ATOM 2317 N N . ARG A 1 288 ? -8.684 3.869 92.000 1.00 58.03 288 ARG A N 1
ATOM 2318 C CA . ARG A 1 288 ? -7.789 4.999 92.321 1.00 58.03 288 ARG A CA 1
ATOM 2319 C C . ARG A 1 288 ? -8.066 5.636 93.683 1.00 58.03 288 ARG A C 1
ATOM 2321 O O . ARG A 1 288 ? -7.161 6.243 94.249 1.00 58.03 288 ARG A O 1
ATOM 2328 N N . HIS A 1 289 ? -9.283 5.510 94.212 1.00 51.50 289 HIS A N 1
ATOM 2329 C CA . HIS A 1 289 ? -9.684 6.119 95.485 1.00 51.50 289 HIS A CA 1
ATOM 2330 C C . HIS A 1 289 ? -9.448 5.244 96.728 1.00 51.50 289 HIS A C 1
ATOM 2332 O O . HIS A 1 289 ? -9.725 5.690 97.842 1.00 51.50 289 HIS A O 1
ATOM 2338 N N . ARG A 1 290 ? -8.886 4.037 96.584 1.00 50.94 290 ARG A N 1
ATOM 2339 C CA . ARG A 1 290 ? -8.516 3.190 97.727 1.00 50.94 290 ARG A CA 1
ATOM 2340 C C . ARG A 1 290 ? -7.067 3.505 98.165 1.00 50.94 290 ARG A C 1
ATOM 2342 O O . ARG A 1 290 ? -6.151 3.339 97.360 1.00 50.94 290 ARG A O 1
ATOM 2349 N N . PRO A 1 291 ? -6.812 3.983 99.401 1.00 45.38 291 PRO A N 1
ATOM 2350 C CA . PRO A 1 291 ? -5.452 4.257 99.866 1.00 45.38 291 PRO A CA 1
ATOM 2351 C C . PRO A 1 291 ? -4.638 2.957 99.980 1.00 45.38 291 PRO A C 1
ATOM 2353 O O . PRO A 1 291 ? -5.134 1.956 100.497 1.00 45.38 291 PRO A O 1
ATOM 2356 N N . LYS A 1 292 ? -3.383 2.980 99.503 1.00 46.53 292 LYS A N 1
ATOM 2357 C CA . LYS A 1 292 ? -2.414 1.873 99.628 1.00 46.53 292 LYS A CA 1
ATOM 2358 C C . LYS A 1 292 ? -2.274 1.436 101.098 1.00 46.53 292 LYS A C 1
ATOM 2360 O O . LYS A 1 292 ? -1.975 2.298 101.929 1.00 46.53 292 LYS A O 1
ATOM 2365 N N . PRO A 1 293 ? -2.404 0.140 101.437 1.00 49.06 293 PRO A N 1
ATOM 2366 C CA . PRO A 1 293 ? -2.021 -0.336 102.758 1.00 49.06 293 PRO A CA 1
ATOM 2367 C C . PRO A 1 293 ? -0.483 -0.353 102.888 1.00 49.06 293 PRO A C 1
ATOM 2369 O O . PRO A 1 293 ? 0.217 -0.629 101.908 1.00 49.06 293 PRO A O 1
ATOM 2372 N N . PRO A 1 294 ? 0.076 -0.042 104.072 1.00 42.19 294 PRO A N 1
ATOM 2373 C CA . PRO A 1 294 ? 1.507 -0.150 104.319 1.00 42.19 294 PRO A CA 1
ATOM 2374 C C . PRO A 1 294 ? 1.912 -1.626 104.405 1.00 42.19 294 PRO A C 1
ATOM 2376 O O . PRO A 1 294 ? 1.209 -2.445 104.992 1.00 42.19 294 PRO A O 1
ATOM 2379 N N . GLY A 1 295 ? 3.056 -1.950 103.800 1.00 49.50 295 GLY A N 1
ATOM 2380 C CA . GLY A 1 295 ? 3.561 -3.313 103.685 1.00 49.50 295 GLY A CA 1
ATOM 2381 C C . GLY A 1 295 ? 3.757 -4.006 105.032 1.00 49.50 295 GLY A C 1
ATOM 2382 O O . GLY A 1 295 ? 4.414 -3.480 105.930 1.00 49.50 295 GLY A O 1
ATOM 2383 N N . VAL A 1 296 ? 3.245 -5.232 105.126 1.00 41.34 296 VAL A N 1
ATOM 2384 C CA . VAL A 1 296 ? 3.558 -6.177 106.196 1.00 41.34 296 VAL A CA 1
ATOM 2385 C C . VAL A 1 296 ? 4.018 -7.471 105.540 1.00 41.34 296 VAL A C 1
ATOM 2387 O O . VAL A 1 296 ? 3.300 -8.083 104.760 1.00 41.34 296 VAL A O 1
ATOM 2390 N N . LYS A 1 297 ? 5.266 -7.842 105.828 1.00 46.72 297 LYS A N 1
ATOM 2391 C CA . LYS A 1 297 ? 5.869 -9.124 105.466 1.00 46.72 297 LYS A CA 1
ATOM 2392 C C . LYS A 1 297 ? 5.384 -10.175 106.464 1.00 46.72 297 LYS A C 1
ATOM 2394 O O . LYS A 1 297 ? 5.514 -9.946 107.668 1.00 46.72 297 LYS A O 1
ATOM 2399 N N . THR A 1 298 ? 4.907 -11.333 106.015 1.00 38.72 298 THR A N 1
ATOM 2400 C CA . THR A 1 298 ? 4.840 -12.531 106.872 1.00 38.72 298 THR A CA 1
ATOM 2401 C C . THR A 1 298 ? 4.905 -13.803 106.022 1.00 38.72 298 THR A C 1
ATOM 2403 O O . THR A 1 298 ? 4.164 -13.965 105.063 1.00 38.72 298 THR A O 1
ATOM 2406 N N . GLY A 1 299 ? 5.870 -14.674 106.329 1.00 45.50 299 GLY A N 1
ATOM 2407 C CA . GLY A 1 299 ? 6.313 -15.778 105.472 1.00 45.50 299 GLY A CA 1
ATOM 2408 C C . GLY A 1 299 ? 5.584 -17.105 105.686 1.00 45.50 299 GLY A C 1
ATOM 2409 O O . GLY A 1 299 ? 6.215 -18.071 106.099 1.00 45.50 299 GLY A O 1
ATOM 2410 N N . GLN A 1 300 ? 4.284 -17.171 105.391 1.00 49.03 300 GLN A N 1
ATOM 2411 C CA . GLN A 1 300 ? 3.540 -18.443 105.294 1.00 49.03 300 GLN A CA 1
ATOM 2412 C C . GLN A 1 300 ? 2.569 -18.463 104.102 1.00 49.03 300 GLN A C 1
ATOM 2414 O O . GLN A 1 300 ? 1.495 -19.051 104.167 1.00 49.03 300 GLN A O 1
ATOM 2419 N N . GLU A 1 301 ? 2.934 -17.790 103.012 1.00 50.00 301 GLU A N 1
ATOM 2420 C CA . GLU A 1 301 ? 2.018 -17.505 101.909 1.00 50.00 301 GLU A CA 1
ATOM 2421 C C . GLU A 1 301 ? 2.416 -18.152 100.571 1.00 50.00 301 GLU A C 1
ATOM 2423 O O . GLU A 1 301 ? 1.688 -17.970 99.614 1.00 50.00 301 GLU A O 1
ATOM 2428 N N . GLU A 1 302 ? 3.490 -18.941 100.456 1.00 53.78 302 GLU A N 1
ATOM 2429 C CA . GLU A 1 302 ? 4.015 -19.350 99.133 1.00 53.78 302 GLU A CA 1
ATOM 2430 C C . GLU A 1 302 ? 3.074 -20.261 98.309 1.00 53.78 302 GLU A C 1
ATOM 2432 O O . GLU A 1 302 ? 2.978 -20.087 97.098 1.00 53.78 302 GLU A O 1
ATOM 2437 N N . GLU A 1 303 ? 2.317 -21.185 98.919 1.00 53.38 303 GLU A N 1
ATOM 2438 C CA . GLU A 1 303 ? 1.362 -22.045 98.183 1.00 53.38 303 GLU A CA 1
ATOM 2439 C C . GLU A 1 303 ? 0.058 -21.315 97.814 1.00 53.38 303 GLU A C 1
ATOM 2441 O O . GLU A 1 303 ? -0.462 -21.476 96.708 1.00 53.38 303 GLU A O 1
ATOM 2446 N N . ALA A 1 304 ? -0.454 -20.469 98.714 1.00 56.03 304 ALA A N 1
ATOM 2447 C CA . ALA A 1 304 ? -1.626 -19.635 98.451 1.00 56.03 304 ALA A CA 1
ATOM 2448 C C . ALA A 1 304 ? -1.292 -18.492 97.478 1.00 56.03 304 ALA A C 1
ATOM 2450 O O . ALA A 1 304 ? -2.100 -18.185 96.610 1.00 56.03 304 ALA A O 1
ATOM 2451 N N . GLN A 1 305 ? -0.090 -17.912 97.563 1.00 59.41 305 GLN A N 1
ATOM 2452 C CA . GLN A 1 305 ? 0.444 -16.948 96.599 1.00 59.41 305 GLN A CA 1
ATOM 2453 C C . GLN A 1 305 ? 0.669 -17.601 95.242 1.00 59.41 305 GLN A C 1
ATOM 2455 O O . GLN A 1 305 ? 0.257 -17.016 94.260 1.00 59.41 305 GLN A O 1
ATOM 2460 N N . MET A 1 306 ? 1.203 -18.823 95.156 1.00 60.09 306 MET A N 1
ATOM 2461 C CA . MET A 1 306 ? 1.339 -19.541 93.879 1.00 60.09 306 MET A CA 1
ATOM 2462 C C . MET A 1 306 ? -0.012 -19.824 93.207 1.00 60.09 306 MET A C 1
ATOM 2464 O O . MET A 1 306 ? -0.141 -19.659 91.993 1.00 60.09 306 MET A O 1
ATOM 2468 N N . LEU A 1 307 ? -1.033 -20.232 93.972 1.00 64.25 307 LEU A N 1
ATOM 2469 C CA . LEU A 1 307 ? -2.387 -20.425 93.442 1.00 64.25 307 LEU A CA 1
ATOM 2470 C C . LEU A 1 307 ? -3.018 -19.083 93.034 1.00 64.25 307 LEU A C 1
ATOM 2472 O O . LEU A 1 307 ? -3.621 -18.987 91.966 1.00 64.25 307 LEU A O 1
ATOM 2476 N N . ASN A 1 308 ? -2.836 -18.040 93.848 1.00 63.31 308 ASN A N 1
ATOM 2477 C CA . ASN A 1 308 ? -3.275 -16.680 93.536 1.00 63.31 308 ASN A CA 1
ATOM 2478 C C . ASN A 1 308 ? -2.578 -16.154 92.273 1.00 63.31 308 ASN A C 1
ATOM 2480 O O . ASN A 1 308 ? -3.252 -15.635 91.391 1.00 63.31 308 ASN A O 1
ATOM 2484 N N . ASP A 1 309 ? -1.274 -16.370 92.125 1.00 65.75 309 ASP A N 1
ATOM 2485 C CA . ASP A 1 309 ? -0.468 -15.989 90.966 1.00 65.75 309 ASP A CA 1
ATOM 2486 C C . ASP A 1 309 ? -0.884 -16.777 89.723 1.00 65.75 309 ASP A C 1
ATOM 2488 O O . ASP A 1 309 ? -0.951 -16.219 88.629 1.00 65.75 309 ASP A O 1
ATOM 2492 N N . GLN A 1 310 ? -1.241 -18.058 89.864 1.00 70.25 310 GLN A N 1
ATOM 2493 C CA . GLN A 1 310 ? -1.766 -18.864 88.763 1.00 70.25 310 GLN A CA 1
ATOM 2494 C C . GLN A 1 310 ? -3.167 -18.402 88.332 1.00 70.25 310 GLN A C 1
ATOM 2496 O O . GLN A 1 310 ? -3.438 -18.328 87.132 1.00 70.25 310 GLN A O 1
ATOM 2501 N N . ILE A 1 311 ? -4.045 -18.050 89.275 1.00 67.25 311 ILE A N 1
ATOM 2502 C CA . ILE A 1 311 ? -5.380 -17.496 89.003 1.00 67.25 311 ILE A CA 1
ATOM 2503 C C . ILE A 1 311 ? -5.259 -16.113 88.352 1.00 67.25 311 ILE A C 1
ATOM 2505 O O . ILE A 1 311 ? -5.913 -15.854 87.343 1.00 67.25 311 ILE A O 1
ATOM 2509 N N . VAL A 1 312 ? -4.368 -15.256 88.852 1.00 67.81 312 VAL A N 1
ATOM 2510 C CA . VAL A 1 312 ? -4.048 -13.945 88.269 1.00 67.81 312 VAL A CA 1
ATOM 2511 C C . VAL A 1 312 ? -3.434 -14.100 86.873 1.00 67.81 312 VAL A C 1
ATOM 2513 O O . VAL A 1 312 ? -3.813 -13.372 85.958 1.00 67.81 312 VAL A O 1
ATOM 2516 N N . ALA A 1 313 ? -2.565 -15.089 86.650 1.00 68.50 313 ALA A N 1
ATOM 2517 C CA . ALA A 1 313 ? -2.000 -15.387 85.333 1.00 68.50 313 ALA A CA 1
ATOM 2518 C C . ALA A 1 313 ? -3.039 -15.948 84.348 1.00 68.50 313 ALA A C 1
ATOM 2520 O O . ALA A 1 313 ? -2.952 -15.685 83.148 1.00 68.50 313 ALA A O 1
ATOM 2521 N N . LEU A 1 314 ? -4.026 -16.718 84.817 1.00 67.88 314 LEU A N 1
ATOM 2522 C CA . LEU A 1 314 ? -5.146 -17.186 83.994 1.00 67.88 314 LEU A CA 1
ATOM 2523 C C . LEU A 1 314 ? -6.120 -16.046 83.667 1.00 67.88 314 LEU A C 1
ATOM 2525 O O . LEU A 1 314 ? -6.526 -15.923 82.514 1.00 67.88 314 LEU A O 1
ATOM 2529 N N . LEU A 1 315 ? -6.422 -15.172 84.629 1.00 65.81 315 LEU A N 1
ATOM 2530 C CA . LEU A 1 315 ? -7.207 -13.951 84.416 1.00 65.81 315 LEU A CA 1
ATOM 2531 C C . LEU A 1 315 ? -6.503 -13.000 83.438 1.00 65.81 315 LEU A C 1
ATOM 2533 O O . LEU A 1 315 ? -7.148 -12.488 82.528 1.00 65.81 315 LEU A O 1
ATOM 2537 N N . GLY A 1 316 ? -5.180 -12.842 83.539 1.00 62.84 316 GLY A N 1
ATOM 2538 C CA . GLY A 1 316 ? -4.375 -12.021 82.627 1.00 62.84 316 GLY A CA 1
ATOM 2539 C C . GLY A 1 316 ? -4.300 -12.550 81.188 1.00 62.84 316 GLY A C 1
ATOM 2540 O O . GLY A 1 316 ? -4.046 -11.782 80.264 1.00 62.84 316 GLY A O 1
ATOM 2541 N N . LYS A 1 317 ? -4.565 -13.846 80.969 1.00 66.88 317 LYS A N 1
ATOM 2542 C CA . LYS A 1 317 ? -4.730 -14.423 79.620 1.00 66.88 317 LYS A CA 1
ATOM 2543 C C . LYS A 1 317 ? -6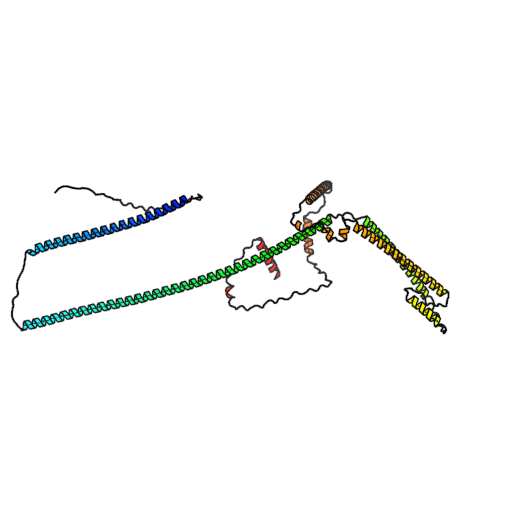.100 -14.119 79.012 1.00 66.88 317 LYS A C 1
ATOM 2545 O O . LYS A 1 317 ? -6.276 -14.274 77.806 1.00 66.88 317 LYS A O 1
ATOM 2550 N N . THR A 1 318 ? -7.072 -13.707 79.821 1.00 60.88 318 THR A N 1
ATOM 2551 C CA . THR A 1 318 ? -8.399 -13.305 79.349 1.00 60.88 318 THR A CA 1
ATOM 2552 C C . THR A 1 318 ? -8.452 -11.790 79.153 1.00 60.88 318 THR A C 1
ATOM 2554 O O . THR A 1 318 ? -7.832 -11.034 79.892 1.00 60.88 318 THR A O 1
ATOM 2557 N N . SER A 1 319 ? -9.202 -11.317 78.152 1.00 58.19 319 SER A N 1
ATOM 2558 C CA . SER A 1 319 ? -9.490 -9.885 77.944 1.00 58.19 319 SER A CA 1
ATOM 2559 C C . SER A 1 319 ? -10.524 -9.408 78.976 1.00 58.19 319 SER A C 1
ATOM 2561 O O . SER A 1 319 ? -11.645 -9.026 78.637 1.00 58.19 319 SER A O 1
ATOM 2563 N N . PHE A 1 320 ? -10.171 -9.544 80.253 1.00 61.78 320 PHE A N 1
ATOM 2564 C CA . PHE A 1 320 ? -10.965 -9.165 81.409 1.00 61.78 320 PHE A CA 1
ATOM 2565 C C . PHE A 1 320 ? -10.279 -7.972 82.089 1.00 61.78 320 PHE A C 1
ATOM 2567 O O . PHE A 1 320 ? -9.147 -8.106 82.557 1.00 61.78 320 PHE A O 1
ATOM 2574 N N . PRO A 1 321 ? -10.910 -6.791 82.144 1.00 58.53 321 PRO A N 1
ATOM 2575 C CA . PRO A 1 321 ? -10.393 -5.677 82.921 1.00 58.53 321 PRO A CA 1
ATOM 2576 C C . PRO A 1 321 ? -10.713 -5.928 84.397 1.00 58.53 321 PRO A C 1
ATOM 2578 O O . PRO A 1 321 ? -11.811 -5.638 84.860 1.00 58.53 321 PRO A O 1
ATOM 2581 N N . CYS A 1 322 ? -9.762 -6.500 85.135 1.00 55.84 322 CYS A N 1
ATOM 2582 C CA . CYS A 1 322 ? -9.907 -6.678 86.578 1.00 55.84 322 CYS A CA 1
ATOM 2583 C C . CYS A 1 322 ? -9.692 -5.334 87.292 1.00 55.84 322 CYS A C 1
ATOM 2585 O O . CYS A 1 322 ? -8.622 -4.735 87.132 1.00 55.84 322 CYS A O 1
ATOM 2587 N N . PRO A 1 323 ? -10.647 -4.849 88.102 1.00 55.00 323 PRO A N 1
ATOM 2588 C CA . PRO A 1 323 ? -10.385 -3.762 89.026 1.00 55.00 323 PRO A CA 1
ATOM 2589 C C . PRO A 1 323 ? -9.662 -4.330 90.259 1.00 55.00 323 PRO A C 1
ATOM 2591 O O . PRO A 1 323 ? -10.196 -5.201 90.933 1.00 55.00 323 PRO A O 1
ATOM 2594 N N . VAL A 1 324 ? -8.491 -3.771 90.586 1.00 54.59 324 VAL A N 1
ATOM 2595 C CA . VAL A 1 324 ? -7.789 -3.891 91.889 1.00 54.59 324 VAL A CA 1
ATOM 2596 C C . VAL A 1 324 ? -6.959 -5.174 92.128 1.00 54.59 324 VAL A C 1
ATOM 2598 O O . VAL A 1 324 ? -7.274 -6.263 91.659 1.00 54.59 324 VAL A O 1
ATOM 2601 N N . GLU A 1 325 ? -5.858 -5.002 92.878 1.00 57.00 325 GLU A N 1
ATOM 2602 C CA . GLU A 1 325 ? -4.991 -6.046 93.447 1.00 57.00 325 GLU A CA 1
ATOM 2603 C C . GLU A 1 325 ? -5.817 -7.015 94.316 1.00 57.00 325 GLU A C 1
ATOM 2605 O O . GLU A 1 325 ? -6.314 -6.659 95.388 1.00 57.00 325 GLU A O 1
ATOM 2610 N N . LEU A 1 326 ? -6.007 -8.237 93.819 1.00 59.22 326 LEU A N 1
ATOM 2611 C CA . LEU A 1 326 ? -6.849 -9.260 94.434 1.00 59.22 326 LEU A CA 1
ATOM 2612 C C . LEU A 1 326 ? -6.205 -9.790 95.720 1.00 59.22 326 LEU A C 1
ATOM 2614 O O . LEU A 1 326 ? -5.170 -10.449 95.675 1.00 59.22 326 LEU A O 1
ATOM 2618 N N . ASN A 1 327 ? -6.849 -9.563 96.866 1.00 59.22 327 ASN A N 1
ATOM 2619 C CA . ASN A 1 327 ? -6.502 -10.250 98.107 1.00 59.22 327 ASN A CA 1
ATOM 2620 C C . ASN A 1 327 ? -7.543 -11.345 98.373 1.00 59.22 327 ASN A C 1
ATOM 2622 O O . ASN A 1 327 ? -8.646 -11.065 98.846 1.00 59.22 327 ASN A O 1
ATOM 2626 N N . LEU A 1 328 ? -7.218 -12.580 97.984 1.00 62.22 328 LEU A N 1
ATOM 2627 C CA . LEU A 1 328 ? -8.124 -13.741 97.963 1.00 62.22 328 LEU A CA 1
ATOM 2628 C C . LEU A 1 328 ? -8.415 -14.334 99.358 1.00 62.22 328 LEU A C 1
ATOM 2630 O O . LEU A 1 328 ? -9.161 -15.301 99.478 1.00 62.22 328 LEU A O 1
ATOM 2634 N N . SER A 1 329 ? -7.862 -13.743 100.418 1.00 59.25 329 SER A N 1
ATOM 2635 C CA . SER A 1 329 ? -8.128 -14.096 101.818 1.00 59.25 329 SER A CA 1
ATOM 2636 C C . SER A 1 329 ? -9.304 -13.323 102.441 1.00 59.25 329 SER A C 1
ATOM 2638 O O . SER A 1 329 ? -9.713 -13.641 103.557 1.00 59.25 329 SER A O 1
ATOM 2640 N N . SER A 1 330 ? -9.887 -12.349 101.729 1.00 68.06 330 SER A N 1
ATOM 2641 C CA . SER A 1 330 ? -11.119 -11.653 102.131 1.00 68.06 330 SER A CA 1
ATOM 2642 C C . SER A 1 330 ? -12.337 -12.204 101.378 1.00 68.06 330 SER A C 1
ATOM 2644 O O . SER A 1 330 ? -12.292 -12.412 100.168 1.00 68.06 330 SER A O 1
ATOM 2646 N N . THR A 1 331 ? -13.452 -12.447 102.072 1.00 71.75 331 THR A N 1
ATOM 2647 C CA . THR A 1 331 ? -14.686 -12.976 101.458 1.00 71.75 331 THR A CA 1
ATOM 2648 C C . THR A 1 331 ? -15.349 -11.982 100.509 1.00 71.75 331 THR A C 1
ATOM 2650 O O . THR A 1 331 ? -15.953 -12.385 99.516 1.00 71.75 331 THR A O 1
ATOM 2653 N N . ASP A 1 332 ? -15.200 -10.688 100.781 1.00 71.12 332 ASP A N 1
ATOM 2654 C CA . ASP A 1 332 ? -15.870 -9.623 100.032 1.00 71.12 332 ASP A CA 1
ATOM 2655 C C . ASP A 1 332 ? -15.205 -9.383 98.666 1.00 71.12 332 ASP A C 1
ATOM 2657 O O . ASP A 1 332 ? -15.893 -9.167 97.672 1.00 71.12 332 ASP A O 1
ATOM 2661 N N . SER A 1 333 ? -13.873 -9.508 98.584 1.00 71.12 333 SER A N 1
ATOM 2662 C CA . SER A 1 333 ? -13.123 -9.393 97.321 1.00 71.12 333 SER A CA 1
ATOM 2663 C C . SER A 1 333 ? -13.410 -10.560 96.373 1.00 71.12 333 SER A C 1
ATOM 2665 O O . SER A 1 333 ? -13.488 -10.371 95.160 1.00 71.12 333 SER A O 1
ATOM 2667 N N . LEU A 1 334 ? -13.615 -11.767 96.910 1.00 75.94 334 LEU A N 1
ATOM 2668 C CA . LEU A 1 334 ? -14.007 -12.935 96.121 1.00 75.94 334 LEU A CA 1
ATOM 2669 C C . LEU A 1 334 ? -15.445 -12.804 95.594 1.00 75.94 334 LEU A C 1
ATOM 2671 O O . LEU A 1 334 ? -15.708 -13.150 94.440 1.00 75.94 334 LEU A O 1
ATOM 2675 N N . GLN A 1 335 ? -16.367 -12.276 96.409 1.00 77.75 335 GLN A N 1
ATOM 2676 C CA . GLN A 1 335 ? -17.734 -11.980 95.970 1.00 77.75 335 GLN A CA 1
ATOM 2677 C C . GLN A 1 335 ? -17.747 -10.918 94.862 1.00 77.75 335 GLN A C 1
ATOM 2679 O O . GLN A 1 335 ? -18.378 -11.140 93.829 1.00 77.75 335 GLN A O 1
ATOM 2684 N N . GLU A 1 336 ? -16.988 -9.830 95.008 1.00 76.44 336 GLU A N 1
ATOM 2685 C CA . GLU A 1 336 ? -16.854 -8.772 93.994 1.00 76.44 336 GLU A CA 1
ATOM 2686 C C . GLU A 1 336 ? -16.250 -9.298 92.677 1.00 76.44 336 GLU A C 1
ATOM 2688 O O . GLU A 1 336 ? -16.776 -9.016 91.599 1.00 76.44 336 GLU A O 1
ATOM 2693 N N . LEU A 1 337 ? -15.222 -10.156 92.746 1.00 76.69 337 LEU A N 1
ATOM 2694 C CA . LEU A 1 337 ? -14.651 -10.825 91.571 1.00 76.69 337 LEU A CA 1
ATOM 2695 C C . LEU A 1 337 ? -15.671 -11.746 90.886 1.00 76.69 337 LEU A C 1
ATOM 2697 O O . LEU A 1 337 ? -15.797 -11.725 89.662 1.00 76.69 337 LEU A O 1
ATOM 2701 N N . SER A 1 338 ? -16.417 -12.544 91.655 1.00 81.12 338 SER A N 1
ATOM 2702 C CA . SER A 1 338 ? -17.429 -13.455 91.104 1.00 81.12 338 SER A CA 1
ATOM 2703 C C . SER A 1 338 ? -18.575 -12.706 90.414 1.00 81.12 338 SER A C 1
ATOM 2705 O O . SER A 1 338 ? -19.019 -13.122 89.342 1.00 81.12 338 SER A O 1
ATOM 2707 N N . LEU A 1 339 ? -18.996 -11.566 90.973 1.00 81.38 339 LEU A N 1
ATOM 2708 C CA . LEU A 1 339 ? -19.996 -10.683 90.377 1.00 81.38 339 LEU A CA 1
ATOM 2709 C C . LEU A 1 339 ? -19.456 -10.020 89.107 1.00 81.38 339 LEU A C 1
ATOM 2711 O O . LEU A 1 339 ? -20.126 -10.051 88.081 1.00 81.38 339 LEU A O 1
ATOM 2715 N N . SER A 1 340 ? -18.221 -9.513 89.126 1.00 77.31 340 SER A N 1
ATOM 2716 C CA . SER A 1 340 ? -17.595 -8.885 87.956 1.00 77.31 340 SER A CA 1
ATOM 2717 C C . SER A 1 340 ? -17.357 -9.874 86.802 1.00 77.31 340 SER A C 1
ATOM 2719 O O . SER A 1 340 ? -17.565 -9.542 85.629 1.00 77.31 340 SER A O 1
ATOM 2721 N N . LEU A 1 341 ? -16.987 -11.122 87.113 1.00 81.62 341 LEU A N 1
ATOM 2722 C CA . LEU A 1 341 ? -16.879 -12.207 86.132 1.00 81.62 341 LEU A CA 1
ATOM 2723 C C . LEU A 1 341 ? -18.243 -12.588 85.551 1.00 81.62 341 LEU A C 1
ATOM 2725 O O . LEU A 1 341 ? -18.351 -12.774 84.338 1.00 81.62 341 LEU A O 1
ATOM 2729 N N . LEU A 1 342 ? -19.285 -12.668 86.384 1.00 86.06 342 LEU A N 1
ATOM 2730 C CA . LEU A 1 342 ? -20.650 -12.935 85.931 1.00 86.06 342 LEU A CA 1
ATOM 2731 C C . LEU A 1 342 ? -21.177 -11.803 85.037 1.00 86.06 342 LEU A C 1
ATOM 2733 O O . LEU A 1 342 ? -21.750 -12.075 83.983 1.00 86.06 342 LEU A O 1
ATOM 2737 N N . GLU A 1 343 ? -20.939 -10.547 85.416 1.00 82.38 343 GLU A N 1
ATOM 2738 C CA . GLU A 1 343 ? -21.287 -9.367 84.618 1.00 82.38 343 GLU A CA 1
ATOM 2739 C C . GLU A 1 343 ? -20.551 -9.359 83.277 1.00 82.38 343 GLU A C 1
ATOM 2741 O O . GLU A 1 343 ? -21.177 -9.173 82.235 1.00 82.38 343 GLU A O 1
ATOM 2746 N N . THR A 1 344 ? -19.248 -9.653 83.266 1.00 81.94 344 THR A N 1
ATOM 2747 C CA . THR A 1 344 ? -18.468 -9.694 82.020 1.00 81.94 344 THR A CA 1
ATOM 2748 C C . THR A 1 344 ? -18.886 -10.854 81.118 1.00 81.94 344 THR A C 1
ATOM 2750 O O . THR A 1 344 ? -18.944 -10.696 79.898 1.00 81.94 344 THR A O 1
ATOM 2753 N N . LEU A 1 345 ? -19.223 -12.017 81.683 1.00 84.38 345 LEU A N 1
ATOM 2754 C CA . LEU A 1 345 ? -19.797 -13.130 80.923 1.00 84.38 345 LEU A CA 1
ATOM 2755 C C . LEU A 1 345 ? -21.136 -12.714 80.306 1.00 84.38 345 LEU A C 1
ATOM 2757 O O . LEU A 1 345 ? -21.365 -12.956 79.119 1.00 84.38 345 LEU A O 1
ATOM 2761 N N . ASN A 1 346 ? -21.993 -12.044 81.077 1.00 86.69 346 ASN A N 1
ATOM 2762 C CA . ASN A 1 346 ? -23.280 -11.558 80.598 1.00 86.69 346 ASN A CA 1
ATOM 2763 C C . ASN A 1 346 ? -23.127 -10.518 79.470 1.00 86.69 346 ASN A C 1
ATOM 2765 O O . ASN A 1 346 ? -23.814 -10.625 78.454 1.00 86.69 346 ASN A O 1
ATOM 2769 N N . ASP A 1 347 ? -22.173 -9.589 79.584 1.00 83.31 347 ASP A N 1
ATOM 2770 C CA . ASP A 1 347 ? -21.855 -8.607 78.539 1.00 83.31 347 ASP A CA 1
ATOM 2771 C C . ASP A 1 347 ? -21.319 -9.296 77.264 1.00 83.31 347 ASP A C 1
ATOM 2773 O O . ASP A 1 347 ? -21.759 -8.993 76.152 1.00 83.31 347 ASP A O 1
ATOM 2777 N N . ARG A 1 348 ? -20.438 -10.302 77.395 1.00 85.19 348 ARG A N 1
ATOM 2778 C CA . ARG A 1 348 ? -19.952 -11.110 76.255 1.00 85.19 348 ARG A CA 1
ATOM 2779 C C . ARG A 1 348 ? -21.067 -11.916 75.593 1.00 85.19 348 ARG A C 1
ATOM 2781 O O . ARG A 1 348 ? -21.108 -12.018 74.367 1.00 85.19 348 ARG A O 1
ATOM 2788 N N . MET A 1 349 ? -21.980 -12.478 76.380 1.00 87.81 349 MET A N 1
ATOM 2789 C CA . MET A 1 349 ? -23.154 -13.193 75.878 1.00 87.81 349 MET A CA 1
ATOM 2790 C C . MET A 1 349 ? -24.101 -12.247 75.127 1.00 87.81 349 MET A C 1
ATOM 2792 O O . MET A 1 349 ? -24.626 -12.617 74.073 1.00 87.81 349 MET A O 1
ATOM 2796 N N . LEU A 1 350 ? -24.289 -11.025 75.631 1.00 85.75 350 LEU A N 1
ATOM 2797 C CA . LEU A 1 350 ? -25.069 -9.988 74.965 1.00 85.75 350 LEU A CA 1
ATOM 2798 C C . LEU A 1 350 ? -24.415 -9.579 73.637 1.00 85.75 350 LEU A C 1
ATOM 2800 O O . LEU A 1 350 ? -25.085 -9.608 72.608 1.00 85.75 350 LEU A O 1
ATOM 2804 N N . GLN A 1 351 ? -23.103 -9.330 73.617 1.00 84.94 351 GLN A N 1
ATOM 2805 C CA . GLN A 1 351 ? -22.348 -9.031 72.393 1.00 84.94 351 GLN A CA 1
ATOM 2806 C C . GLN A 1 351 ? -22.480 -10.149 71.343 1.00 84.94 351 GLN A C 1
ATOM 2808 O O . GLN A 1 351 ? -22.795 -9.886 70.185 1.00 84.94 351 GLN A O 1
ATOM 2813 N N . LEU A 1 352 ? -22.341 -11.414 71.756 1.00 87.50 352 LEU A N 1
ATOM 2814 C CA . LEU A 1 352 ? -22.572 -12.581 70.895 1.00 87.50 352 LEU A CA 1
ATOM 2815 C C . LEU A 1 352 ? -24.001 -12.624 70.337 1.00 87.50 352 LEU A C 1
ATOM 2817 O O . LEU A 1 352 ? -24.211 -13.029 69.193 1.00 87.50 352 LEU A O 1
ATOM 2821 N N . LYS A 1 353 ? -24.999 -12.218 71.128 1.00 86.38 353 LYS A N 1
ATOM 2822 C CA . LYS A 1 353 ? -26.397 -12.150 70.691 1.00 86.38 353 LYS A CA 1
ATOM 2823 C C . LYS A 1 353 ? -26.610 -11.056 69.640 1.00 86.38 353 LYS A C 1
ATOM 2825 O O . LYS A 1 353 ? -27.306 -11.324 68.662 1.00 86.38 353 LYS A O 1
ATOM 2830 N N . HIS A 1 354 ? -26.009 -9.876 69.805 1.00 85.25 354 HIS A N 1
ATOM 2831 C CA . HIS A 1 354 ? -26.042 -8.806 68.797 1.00 85.25 354 HIS A CA 1
ATOM 2832 C C . HIS A 1 354 ? -25.329 -9.237 67.509 1.00 85.25 354 HIS A C 1
ATOM 2834 O O . HIS A 1 354 ? -25.941 -9.196 66.445 1.00 85.25 354 HIS A O 1
ATOM 2840 N N . GLN A 1 355 ? -24.132 -9.820 67.610 1.00 84.94 355 GLN A N 1
ATOM 2841 C CA . GLN A 1 355 ?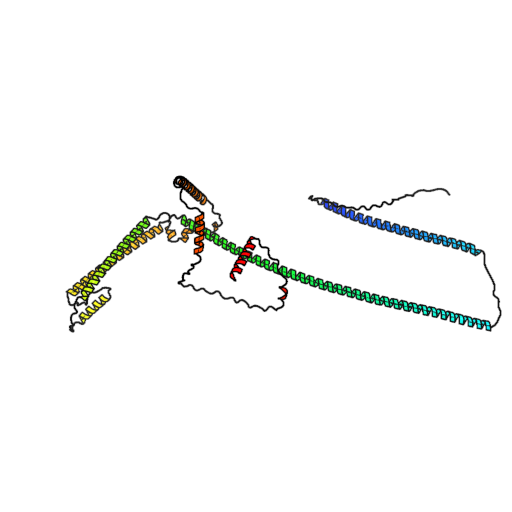 -23.392 -10.336 66.454 1.00 84.94 355 GLN A CA 1
ATOM 2842 C C . GLN A 1 355 ? -24.168 -11.421 65.685 1.00 84.94 355 GLN A C 1
ATOM 2844 O O . GLN A 1 355 ? -24.222 -11.412 64.456 1.00 84.94 355 GLN A O 1
ATOM 2849 N N . ARG A 1 356 ? -24.815 -12.363 66.388 1.00 89.62 356 ARG A N 1
ATOM 2850 C CA . ARG A 1 356 ? -25.663 -13.386 65.747 1.00 89.62 356 ARG A CA 1
ATOM 2851 C C . ARG A 1 356 ? -26.868 -12.778 65.034 1.00 89.62 356 ARG A C 1
ATOM 2853 O O . ARG A 1 356 ? -27.255 -13.284 63.985 1.00 89.62 356 ARG A O 1
ATOM 2860 N N . ARG A 1 357 ? -27.467 -11.720 65.592 1.00 84.25 357 ARG A N 1
ATOM 2861 C CA . ARG A 1 357 ? -28.557 -10.986 64.936 1.00 84.25 357 ARG A CA 1
ATOM 2862 C C . ARG A 1 357 ? -28.055 -10.293 63.668 1.00 84.25 357 ARG A C 1
ATOM 2864 O O 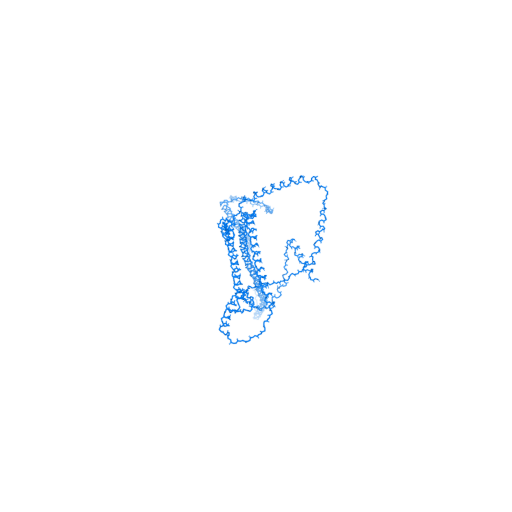. ARG A 1 357 ? -28.657 -10.514 62.626 1.00 84.25 357 ARG A O 1
ATOM 2871 N N . ALA A 1 358 ? -26.931 -9.577 63.719 1.00 83.25 358 ALA A N 1
ATOM 2872 C CA . ALA A 1 358 ? -26.321 -8.947 62.542 1.00 83.25 358 ALA A CA 1
ATOM 2873 C C . ALA A 1 358 ? -26.049 -9.956 61.416 1.00 83.25 358 ALA A C 1
ATOM 2875 O O . ALA A 1 358 ? -26.499 -9.772 60.287 1.00 83.25 358 ALA A O 1
ATOM 2876 N N . ASN A 1 359 ? -25.405 -11.082 61.741 1.00 87.12 359 ASN A N 1
ATOM 2877 C CA . ASN A 1 359 ? -25.129 -12.140 60.767 1.00 87.12 359 ASN A CA 1
ATOM 2878 C C . ASN A 1 359 ? -26.413 -12.731 60.163 1.00 87.12 359 ASN A C 1
ATOM 2880 O O . ASN A 1 359 ? -26.431 -13.074 58.984 1.00 87.12 359 ASN A O 1
ATOM 2884 N N . LYS A 1 360 ? -27.497 -12.827 60.944 1.00 88.88 360 LYS A N 1
ATOM 2885 C CA . LYS A 1 360 ? -28.804 -13.275 60.447 1.00 88.88 360 LYS A CA 1
ATOM 2886 C C . LYS A 1 360 ? -29.405 -12.284 59.442 1.00 88.88 360 LYS A C 1
ATOM 2888 O O . LYS A 1 360 ? -29.950 -12.724 58.437 1.00 88.88 360 LYS A O 1
ATOM 2893 N N . HIS A 1 361 ? -29.292 -10.977 59.686 1.00 81.69 361 HIS A N 1
ATOM 2894 C CA . HIS A 1 361 ? -29.752 -9.954 58.737 1.00 81.69 361 HIS A CA 1
ATOM 2895 C C . HIS A 1 361 ? -28.933 -9.972 57.441 1.00 81.69 361 HIS A C 1
ATOM 2897 O O . HIS A 1 361 ? -29.510 -9.948 56.358 1.00 81.69 361 HIS A O 1
ATOM 2903 N N . ILE A 1 362 ? -27.606 -10.101 57.541 1.00 86.25 362 ILE A N 1
ATOM 2904 C CA . ILE A 1 362 ? -26.724 -10.234 56.370 1.00 86.25 362 ILE A CA 1
ATOM 2905 C C . ILE A 1 362 ? -27.103 -11.470 55.546 1.00 86.25 362 ILE A C 1
ATOM 2907 O O . ILE A 1 362 ? -27.209 -11.383 54.327 1.00 86.25 362 ILE A O 1
ATOM 2911 N N . MET A 1 363 ? -27.353 -12.607 56.201 1.00 89.62 363 MET A N 1
ATOM 2912 C CA . MET A 1 363 ? -27.765 -13.843 55.531 1.00 89.62 363 MET A CA 1
ATOM 2913 C C . MET A 1 363 ? -29.114 -13.692 54.820 1.00 89.62 363 MET A C 1
ATOM 2915 O O . MET A 1 363 ? -29.216 -14.048 53.653 1.00 89.62 363 MET A O 1
ATOM 2919 N N . ALA A 1 364 ? -30.114 -13.091 55.472 1.00 84.62 364 ALA A N 1
ATOM 2920 C CA . ALA A 1 364 ? -31.415 -12.831 54.851 1.00 84.62 364 ALA A CA 1
ATOM 2921 C C . ALA A 1 364 ? -31.305 -11.905 53.624 1.00 84.62 364 ALA A C 1
ATOM 2923 O O . ALA A 1 364 ? -31.967 -12.132 52.614 1.00 84.62 364 ALA A O 1
ATOM 2924 N N . ARG A 1 365 ? -30.430 -10.891 53.679 1.00 80.88 365 ARG A N 1
ATOM 2925 C CA . ARG A 1 365 ? -30.171 -9.985 52.551 1.00 80.88 365 ARG A CA 1
ATOM 2926 C C . ARG A 1 365 ? -29.432 -10.688 51.412 1.00 80.88 365 ARG A C 1
ATOM 2928 O O . ARG A 1 365 ? -29.755 -10.460 50.253 1.00 80.88 365 ARG A O 1
ATOM 2935 N N . LEU A 1 366 ? -28.475 -11.559 51.733 1.00 85.06 366 LEU A N 1
ATOM 2936 C CA . LEU A 1 366 ? -27.780 -12.389 50.748 1.00 85.06 366 LEU A CA 1
ATOM 2937 C C . LEU A 1 366 ? -28.761 -13.329 50.031 1.00 85.06 366 LEU A C 1
ATOM 2939 O O . LEU A 1 366 ? -28.729 -13.418 48.810 1.00 85.06 366 LEU A O 1
ATOM 2943 N N . GLU A 1 367 ? -29.670 -13.965 50.772 1.00 85.94 367 GLU A N 1
ATOM 2944 C CA . GLU A 1 367 ? -30.725 -14.820 50.213 1.00 85.94 367 GLU A CA 1
ATOM 2945 C C . GLU A 1 367 ? -31.696 -14.031 49.319 1.00 85.94 367 GLU A C 1
ATOM 2947 O O . GLU A 1 367 ? -32.041 -14.492 48.231 1.00 85.94 367 GLU A O 1
ATOM 2952 N N . GLU A 1 368 ? -32.102 -12.824 49.729 1.00 80.75 368 GLU A N 1
ATOM 2953 C CA . GLU A 1 368 ? -32.943 -11.934 48.917 1.00 80.75 368 GLU A CA 1
ATOM 2954 C C . GLU A 1 368 ? -32.234 -11.512 47.619 1.00 80.75 368 GLU A C 1
ATOM 2956 O O . GLU A 1 368 ? -32.831 -11.568 46.541 1.00 80.75 368 GLU A O 1
ATOM 2961 N N . PHE A 1 369 ? -30.951 -11.138 47.702 1.00 75.25 369 PHE A N 1
ATOM 2962 C CA . PHE A 1 369 ? -30.140 -10.804 46.532 1.00 75.25 369 PHE A CA 1
ATOM 2963 C C . PHE A 1 369 ? -29.969 -12.005 45.600 1.00 75.25 369 PHE A C 1
ATOM 2965 O O . PHE A 1 369 ? -30.177 -11.865 44.399 1.00 75.25 369 PHE A O 1
ATOM 2972 N N . GLU A 1 370 ? -29.660 -13.194 46.117 1.00 80.56 370 GLU A N 1
ATOM 2973 C CA . GLU A 1 370 ? -29.556 -14.408 45.301 1.00 80.56 370 GLU A CA 1
ATOM 2974 C C . GLU A 1 370 ? -30.883 -14.788 44.634 1.00 80.56 370 GLU A C 1
ATOM 2976 O O . GLU A 1 370 ? -30.889 -15.276 43.501 1.00 80.56 370 GLU A O 1
ATOM 2981 N N . HIS A 1 371 ? -32.010 -14.578 45.315 1.00 76.69 371 HIS A N 1
ATOM 2982 C CA . HIS A 1 371 ? -33.331 -14.859 44.763 1.00 76.69 371 HIS A CA 1
ATOM 2983 C C . HIS A 1 371 ? -33.686 -13.893 43.630 1.00 76.69 371 HIS A C 1
ATOM 2985 O O . HIS A 1 371 ? -34.113 -14.334 42.563 1.00 76.69 371 HIS A O 1
ATOM 2991 N N . LYS A 1 372 ? -33.435 -12.593 43.825 1.00 68.75 372 LYS A N 1
ATOM 2992 C CA . LYS A 1 372 ? -33.605 -11.571 42.783 1.00 68.75 372 LYS A CA 1
ATOM 2993 C C . LYS A 1 372 ? -32.675 -11.838 41.595 1.00 68.75 372 LYS A C 1
ATOM 2995 O O . LYS A 1 372 ? -33.134 -11.841 40.463 1.00 68.75 372 LYS A O 1
ATOM 3000 N N . MET A 1 373 ? -31.419 -12.221 41.833 1.00 67.44 373 MET A N 1
ATOM 3001 C CA . MET A 1 373 ? -30.472 -12.615 40.774 1.00 67.44 373 MET A CA 1
ATOM 3002 C C . MET A 1 373 ? -30.934 -13.800 39.916 1.00 67.44 373 MET A C 1
ATOM 3004 O O . MET A 1 373 ? -30.614 -13.843 38.731 1.00 67.44 373 MET A O 1
ATOM 3008 N N . LYS A 1 374 ? -31.634 -14.780 40.502 1.00 68.88 374 LYS A N 1
ATOM 3009 C CA . LYS A 1 374 ? -32.090 -15.987 39.789 1.00 68.88 374 LYS A CA 1
ATOM 3010 C C . LYS A 1 374 ? -33.420 -15.798 39.058 1.00 68.88 374 LYS A C 1
ATOM 3012 O O . LYS A 1 374 ? -33.665 -16.524 38.099 1.00 68.88 374 LYS A O 1
ATOM 3017 N N . ASN A 1 375 ? -34.264 -14.878 39.524 1.00 65.38 375 ASN A N 1
ATOM 3018 C CA . ASN A 1 375 ? -35.635 -14.726 39.037 1.00 65.38 375 ASN A CA 1
ATOM 3019 C C . ASN A 1 375 ? -35.858 -13.491 38.157 1.00 65.38 375 ASN A C 1
ATOM 3021 O O . ASN A 1 375 ? -36.804 -13.505 37.375 1.00 65.38 375 ASN A O 1
ATOM 3025 N N . ASP A 1 376 ? -35.028 -12.448 38.260 1.00 64.25 376 ASP A N 1
ATOM 3026 C CA . ASP A 1 376 ? -35.112 -11.306 37.347 1.00 64.25 376 ASP A CA 1
ATOM 3027 C C . ASP A 1 376 ? -34.469 -11.631 35.999 1.00 64.25 376 ASP A C 1
ATOM 3029 O O . ASP A 1 376 ? -33.319 -12.075 35.933 1.00 64.25 376 ASP A O 1
ATOM 3033 N N . GLU A 1 377 ? -35.154 -11.278 34.908 1.00 58.59 377 GLU A N 1
ATOM 3034 C CA . GLU A 1 377 ? -34.587 -11.302 33.550 1.00 58.59 377 GLU A CA 1
ATOM 3035 C C . GLU A 1 377 ? -33.313 -10.434 33.454 1.00 58.59 377 GLU A C 1
ATOM 3037 O O . GLU A 1 377 ? -32.411 -10.700 32.657 1.00 58.59 377 GLU A O 1
ATOM 3042 N N . HIS A 1 378 ? -33.195 -9.433 34.332 1.00 61.25 378 HIS A N 1
ATOM 3043 C CA . HIS A 1 378 ? -32.060 -8.516 34.440 1.00 61.25 378 HIS A CA 1
ATOM 3044 C C . HIS A 1 378 ? -30.946 -8.997 35.386 1.00 61.25 378 HIS A C 1
ATOM 3046 O O . HIS A 1 378 ? -29.864 -8.405 35.404 1.00 61.25 378 HIS A O 1
ATOM 3052 N N . GLY A 1 379 ? -31.137 -10.094 36.130 1.00 63.94 379 GLY A N 1
ATOM 3053 C CA . GLY A 1 379 ? -30.089 -10.672 36.980 1.00 63.94 379 GLY A CA 1
ATOM 3054 C C . GLY A 1 379 ? -28.860 -11.112 36.173 1.00 63.94 379 GLY A C 1
ATOM 3055 O O . GLY A 1 379 ? -27.716 -10.949 36.605 1.00 63.94 379 GLY A O 1
ATOM 3056 N N . HIS A 1 380 ? -29.080 -11.552 34.931 1.00 62.56 380 HIS A N 1
ATOM 3057 C CA . HIS A 1 380 ? -28.013 -11.867 33.981 1.00 62.56 380 HIS A CA 1
ATOM 3058 C C . HIS A 1 380 ? -27.208 -10.640 33.526 1.00 62.56 380 HIS A C 1
ATOM 3060 O O . HIS A 1 380 ? -25.999 -10.769 33.316 1.00 62.56 380 HIS A O 1
ATOM 3066 N N . LEU A 1 381 ? -27.831 -9.457 33.427 1.00 65.94 381 LEU A N 1
ATOM 3067 C CA . LEU A 1 381 ? -27.135 -8.199 33.128 1.00 65.94 381 LEU A CA 1
ATOM 3068 C C . LEU A 1 381 ? -26.206 -7.790 34.281 1.00 65.94 381 LEU A C 1
ATOM 3070 O O . LEU A 1 381 ? -25.153 -7.218 34.028 1.00 65.94 381 LEU A O 1
ATOM 3074 N N . ILE A 1 382 ? -26.560 -8.110 35.528 1.00 68.19 382 ILE A N 1
ATOM 3075 C CA . ILE A 1 382 ? -25.762 -7.767 36.715 1.00 68.19 382 ILE A CA 1
ATOM 3076 C C . ILE A 1 382 ? -24.567 -8.720 36.879 1.00 68.19 382 ILE A C 1
ATOM 3078 O O . ILE A 1 382 ? -23.464 -8.273 37.187 1.00 68.19 382 ILE A O 1
ATOM 3082 N N . MET A 1 383 ? -24.755 -10.020 36.630 1.00 68.06 383 MET A N 1
ATOM 3083 C CA . MET A 1 383 ? -23.685 -11.016 36.767 1.00 68.06 383 MET A CA 1
ATOM 3084 C C . MET A 1 383 ? -22.709 -10.996 35.584 1.00 68.06 383 MET A C 1
ATOM 3086 O O . MET A 1 383 ? -21.498 -10.985 35.788 1.00 68.06 383 MET A O 1
ATOM 3090 N N . ASN A 1 384 ? -23.230 -10.969 34.350 1.00 71.50 384 ASN A N 1
ATOM 3091 C CA . ASN A 1 384 ? -22.435 -10.990 33.121 1.00 71.50 384 ASN A CA 1
ATOM 3092 C C . ASN A 1 384 ? -22.938 -9.931 32.119 1.00 71.50 384 ASN A C 1
ATOM 3094 O O . ASN A 1 384 ? -23.502 -10.289 31.076 1.00 71.50 384 ASN A O 1
ATOM 3098 N N . PRO A 1 385 ? -22.683 -8.631 32.378 1.00 74.06 385 PRO A N 1
ATOM 3099 C CA . PRO A 1 385 ? -23.185 -7.545 31.538 1.00 74.06 385 PRO A CA 1
ATOM 3100 C C . PRO A 1 385 ? -22.796 -7.705 30.066 1.00 74.06 385 PRO A C 1
ATOM 3102 O O . PRO A 1 385 ? -23.604 -7.509 29.164 1.00 74.06 385 PRO A O 1
ATOM 3105 N N . SER A 1 386 ? -21.561 -8.134 29.803 1.00 76.12 386 SER A N 1
ATOM 3106 C CA . SER A 1 386 ? -21.045 -8.310 28.445 1.00 76.12 386 SER A CA 1
ATOM 3107 C C . SER A 1 386 ? -21.725 -9.441 27.672 1.00 76.12 386 SER A C 1
ATOM 3109 O O . SER A 1 386 ? -21.918 -9.303 26.470 1.00 76.12 386 SER A O 1
ATOM 3111 N N . GLN A 1 387 ? -22.108 -10.542 28.324 1.00 78.56 387 GLN A N 1
ATOM 3112 C CA . GLN A 1 387 ? -22.785 -11.663 27.659 1.00 78.56 387 GLN A CA 1
ATOM 3113 C C . GLN A 1 387 ? -24.242 -11.326 27.350 1.00 78.56 387 GLN A C 1
ATOM 3115 O O . GLN A 1 387 ? -24.727 -11.654 26.270 1.00 78.56 387 GLN A O 1
ATOM 3120 N N . TYR A 1 388 ? -24.912 -10.635 28.273 1.00 77.62 388 TYR A N 1
ATOM 3121 C CA . TYR A 1 388 ? -26.294 -10.204 28.095 1.00 77.62 388 TYR A CA 1
ATOM 3122 C C . TYR A 1 388 ? -26.419 -9.167 26.969 1.00 77.62 388 TYR A C 1
ATOM 3124 O O . TYR A 1 388 ? -27.232 -9.328 26.064 1.00 77.62 388 TYR A O 1
ATOM 3132 N N . LEU A 1 389 ? -25.556 -8.144 26.956 1.00 81.12 389 LEU A N 1
ATOM 3133 C CA . LEU A 1 389 ? -25.586 -7.089 25.933 1.00 81.12 389 LEU A CA 1
ATOM 3134 C C . LEU A 1 389 ? -25.170 -7.563 24.540 1.00 81.12 389 LEU A C 1
ATOM 3136 O O . LEU A 1 389 ? -25.521 -6.941 23.542 1.00 81.12 389 LEU A O 1
ATOM 3140 N N . MET A 1 390 ? -24.423 -8.662 24.471 1.00 84.00 390 MET A N 1
ATOM 3141 C CA . MET A 1 390 ? -23.985 -9.276 23.220 1.00 84.00 390 MET A CA 1
ATOM 3142 C C . MET A 1 390 ? -24.883 -10.438 22.782 1.00 84.00 390 MET A C 1
ATOM 3144 O O . MET A 1 390 ? -24.604 -11.067 21.760 1.00 84.00 390 MET A O 1
ATOM 3148 N N . ALA A 1 391 ? -25.961 -10.735 23.514 1.00 78.25 391 ALA A N 1
ATOM 3149 C CA . ALA A 1 391 ? -26.907 -11.772 23.130 1.00 78.25 391 ALA A CA 1
ATOM 3150 C C . ALA A 1 391 ? -27.520 -11.447 21.755 1.00 78.25 391 ALA A C 1
ATOM 3152 O O . ALA A 1 391 ? -27.979 -10.331 21.507 1.00 78.25 391 ALA A O 1
ATOM 3153 N N . GLY A 1 392 ? -27.472 -12.414 20.834 1.00 77.19 392 GLY A N 1
ATOM 3154 C CA . GLY A 1 392 ? -27.964 -12.254 19.460 1.00 77.19 392 GLY A CA 1
ATOM 3155 C C . GLY A 1 392 ? -27.079 -11.411 18.532 1.00 77.19 392 GLY A C 1
ATOM 3156 O O . GLY A 1 392 ? -27.437 -11.242 17.370 1.00 77.19 392 GLY A O 1
ATOM 3157 N N . TYR A 1 393 ? -25.927 -10.906 18.994 1.00 83.69 393 TYR A N 1
ATOM 3158 C CA . TYR A 1 393 ? -24.992 -10.191 18.126 1.00 83.69 393 TYR A CA 1
ATOM 3159 C C . TYR A 1 393 ? -24.288 -11.149 17.159 1.00 83.69 393 TYR A C 1
ATOM 3161 O O . TYR A 1 393 ? -23.669 -12.130 17.576 1.00 83.69 393 TYR A O 1
ATOM 3169 N N . SER A 1 394 ? -24.295 -10.806 15.872 1.00 81.94 394 SER A N 1
ATOM 3170 C CA . SER A 1 394 ? -23.500 -11.464 14.837 1.00 81.94 394 SER A CA 1
ATOM 3171 C C . SER A 1 394 ? -22.702 -10.420 14.065 1.00 81.94 394 SER A C 1
ATOM 3173 O O . SER A 1 394 ? -23.256 -9.432 13.584 1.00 81.94 394 SER A O 1
ATOM 3175 N N . ALA A 1 395 ? -21.397 -10.654 13.915 1.00 77.19 395 ALA A N 1
ATOM 3176 C CA . ALA A 1 395 ? -20.522 -9.793 13.120 1.00 77.19 395 ALA A CA 1
ATOM 3177 C C . ALA A 1 395 ? -20.825 -9.859 11.611 1.00 77.19 395 ALA A C 1
ATOM 3179 O O . ALA A 1 395 ? -20.414 -8.971 10.877 1.00 77.19 395 ALA A O 1
ATOM 3180 N N . ALA A 1 396 ? -21.568 -10.873 11.151 1.00 77.44 396 ALA A N 1
ATOM 3181 C CA . ALA A 1 396 ? -21.977 -10.988 9.751 1.00 77.44 396 ALA A CA 1
ATOM 3182 C C . ALA A 1 396 ? -23.041 -9.952 9.346 1.00 77.44 396 ALA A C 1
ATOM 3184 O O . ALA A 1 396 ? -23.212 -9.682 8.166 1.00 77.44 396 ALA A O 1
ATOM 3185 N N . ASN A 1 397 ? -23.732 -9.350 10.318 1.00 73.94 397 ASN A N 1
ATOM 3186 C CA . ASN A 1 397 ? -24.828 -8.416 10.063 1.00 73.94 397 ASN A CA 1
ATOM 3187 C C . ASN A 1 397 ? -24.339 -6.963 9.928 1.00 73.94 397 ASN A C 1
ATOM 3189 O O . ASN A 1 397 ? -25.143 -6.065 9.732 1.00 73.94 397 ASN A O 1
ATOM 3193 N N . VAL A 1 398 ? -23.029 -6.719 10.050 1.00 76.19 398 VAL A N 1
ATOM 3194 C CA . VAL A 1 398 ? -22.431 -5.373 9.995 1.00 76.19 398 VAL A CA 1
ATOM 3195 C C . VAL A 1 398 ? -22.619 -4.721 8.614 1.00 76.19 398 VAL A C 1
ATOM 3197 O O . VAL A 1 398 ? -22.619 -3.493 8.510 1.00 76.19 398 VAL A O 1
ATOM 3200 N N . ASP A 1 399 ? -22.785 -5.530 7.563 1.00 72.50 399 ASP A N 1
ATOM 3201 C CA . ASP A 1 399 ? -22.997 -5.084 6.179 1.00 72.50 399 ASP A CA 1
ATOM 3202 C C . ASP A 1 399 ? -24.466 -5.094 5.736 1.00 72.50 399 ASP A C 1
ATOM 3204 O O . ASP A 1 399 ? -24.778 -4.593 4.657 1.00 72.50 399 ASP A O 1
ATOM 3208 N N . GLU A 1 400 ? -25.369 -5.614 6.569 1.00 70.31 400 GLU A N 1
ATOM 3209 C CA . GLU A 1 400 ? -26.807 -5.464 6.369 1.00 70.31 400 GLU A CA 1
ATOM 3210 C C . GLU A 1 400 ? -27.170 -4.031 6.789 1.00 70.31 400 GLU A C 1
ATOM 3212 O O . GLU A 1 400 ? -27.179 -3.700 7.977 1.00 70.31 400 GLU A O 1
ATOM 3217 N N . GLU A 1 401 ? -27.408 -3.151 5.810 1.00 52.12 401 GLU A N 1
ATOM 3218 C CA . GLU A 1 401 ? -28.034 -1.841 6.035 1.00 52.12 401 GLU A CA 1
ATOM 3219 C C . GLU A 1 401 ? -29.238 -2.019 6.977 1.00 52.12 401 GLU A C 1
ATOM 3221 O O . GLU A 1 401 ? -30.070 -2.902 6.737 1.00 52.12 401 GLU A O 1
ATOM 3226 N N . PRO A 1 402 ? -29.351 -1.238 8.068 1.00 52.81 402 PRO A N 1
ATOM 3227 C CA . PRO A 1 402 ? -30.428 -1.432 9.020 1.00 52.81 402 PRO A CA 1
ATOM 3228 C C . PRO A 1 402 ? -31.763 -1.168 8.320 1.00 52.81 402 PRO A C 1
ATOM 3230 O O . PRO A 1 402 ? -32.080 -0.031 7.977 1.00 52.81 402 PRO A O 1
ATOM 3233 N N . LEU A 1 403 ? -32.557 -2.228 8.126 1.00 45.66 403 LEU A N 1
ATOM 3234 C CA . LEU A 1 403 ? -33.968 -2.119 7.770 1.00 45.66 403 LEU A CA 1
ATOM 3235 C C . LEU A 1 403 ? -34.646 -1.189 8.784 1.00 45.66 403 LEU A C 1
ATOM 3237 O O . LEU A 1 403 ? -34.729 -1.458 9.985 1.00 45.66 403 LEU A O 1
ATOM 3241 N N . HIS A 1 404 ? -35.044 -0.045 8.252 1.00 50.56 404 HIS A N 1
ATOM 3242 C CA . HIS A 1 404 ? -35.469 1.168 8.922 1.00 50.56 404 HIS A CA 1
ATOM 3243 C C . HIS A 1 404 ? -36.905 1.034 9.460 1.00 50.56 404 HIS A C 1
ATOM 3245 O O . HIS A 1 404 ? -37.782 1.768 9.043 1.00 50.56 404 HIS A O 1
ATOM 3251 N N . ASP A 1 405 ? -37.176 0.097 10.374 1.00 48.12 405 ASP A N 1
ATOM 3252 C CA . ASP A 1 405 ? -38.539 -0.074 10.931 1.00 48.12 405 ASP A CA 1
ATOM 3253 C C . ASP A 1 405 ? -38.763 0.679 12.258 1.00 48.12 405 ASP A C 1
ATOM 3255 O O . ASP A 1 405 ? -39.885 0.773 12.745 1.00 48.12 405 ASP A O 1
ATOM 3259 N N . GLY A 1 406 ? -37.708 1.224 12.877 1.00 50.12 406 GLY A N 1
ATOM 3260 C CA . GLY A 1 406 ? -37.798 1.856 14.205 1.00 50.12 406 GLY A CA 1
ATOM 3261 C C . GLY A 1 406 ? -37.598 3.372 14.241 1.00 50.12 406 GLY A C 1
ATOM 3262 O O . GLY A 1 406 ? -37.990 4.015 15.212 1.00 50.12 406 GLY A O 1
ATOM 3263 N N . VAL A 1 407 ? -36.969 3.948 13.215 1.00 52.97 407 VAL A N 1
ATOM 3264 C CA . VAL A 1 407 ? -36.609 5.375 13.204 1.00 52.97 407 VAL A CA 1
ATOM 3265 C C . VAL A 1 407 ? -37.765 6.225 12.673 1.00 52.97 407 VAL A C 1
ATOM 3267 O O . VAL A 1 407 ? -38.001 7.300 13.215 1.00 52.97 407 VAL A O 1
ATOM 3270 N N . ASP A 1 408 ? -38.556 5.712 11.726 1.00 50.62 408 ASP A N 1
ATOM 3271 C CA . ASP A 1 408 ? -39.710 6.439 11.175 1.00 50.62 408 ASP A CA 1
ATOM 3272 C C . ASP A 1 408 ? -40.832 6.616 12.209 1.00 50.62 408 ASP A C 1
ATOM 3274 O O . ASP A 1 408 ? -41.345 7.721 12.369 1.00 50.62 408 ASP A O 1
ATOM 3278 N N . SER A 1 409 ? -41.125 5.596 13.027 1.00 55.59 409 SER A N 1
ATOM 3279 C CA . SER A 1 409 ? -42.073 5.750 14.145 1.00 55.59 409 SER A CA 1
ATOM 3280 C C . SER A 1 409 ? -41.581 6.711 15.230 1.00 55.59 409 SER A C 1
ATOM 3282 O O . SER A 1 409 ? -42.393 7.394 15.843 1.00 55.59 409 SER A O 1
ATOM 3284 N N . ALA A 1 410 ? -40.270 6.791 15.482 1.00 54.91 410 ALA A N 1
ATOM 3285 C CA . ALA A 1 410 ? -39.721 7.719 16.472 1.00 54.91 410 ALA A CA 1
ATOM 3286 C C . ALA A 1 410 ? -39.702 9.173 15.966 1.00 54.91 410 ALA A C 1
ATOM 3288 O O . ALA A 1 410 ? -39.829 10.100 16.768 1.00 54.91 410 ALA A O 1
ATOM 3289 N N . LEU A 1 411 ? -39.562 9.373 14.651 1.00 56.69 411 LEU A N 1
ATOM 3290 C CA . LEU A 1 411 ? -39.644 10.686 14.012 1.00 56.69 411 LEU A CA 1
ATOM 3291 C C . LEU A 1 411 ? -41.093 11.194 13.964 1.00 56.69 411 LEU A C 1
ATOM 3293 O O . LEU A 1 411 ? -41.334 12.348 14.306 1.00 56.69 411 LEU A O 1
ATOM 3297 N N . GLU A 1 412 ? -42.060 10.323 13.654 1.00 60.62 412 GLU A N 1
ATOM 3298 C CA . GLU A 1 412 ? -43.492 10.661 13.681 1.00 60.62 412 GLU A CA 1
ATOM 3299 C C . GLU A 1 412 ? -43.981 11.043 15.093 1.00 60.62 412 GLU A C 1
ATOM 3301 O O . GLU A 1 412 ? -44.745 11.999 15.249 1.00 60.62 412 GLU A O 1
ATOM 3306 N N . ASP A 1 413 ? -43.496 10.364 16.140 1.00 64.69 413 ASP A N 1
ATOM 3307 C CA . ASP A 1 413 ? -43.837 10.681 17.537 1.00 64.69 413 ASP A CA 1
ATOM 3308 C C . ASP A 1 413 ? -43.206 12.005 18.014 1.00 64.69 413 ASP A C 1
ATOM 3310 O O . ASP A 1 413 ? -43.767 12.721 18.857 1.00 64.69 413 ASP A O 1
ATOM 3314 N N . LEU A 1 414 ? -42.036 12.363 17.472 1.00 61.31 414 LEU A N 1
ATOM 3315 C CA . LEU A 1 414 ? -41.368 13.631 17.762 1.00 61.31 414 LEU A CA 1
ATOM 3316 C C . LEU A 1 414 ? -42.051 14.797 17.034 1.00 61.31 414 LEU A C 1
ATOM 3318 O O . LEU A 1 414 ? -42.298 15.831 17.657 1.00 61.31 414 LEU A O 1
ATOM 3322 N N . ASP A 1 415 ? -42.439 14.608 15.773 1.00 65.25 415 ASP A N 1
ATOM 3323 C CA . ASP A 1 415 ? -43.207 15.588 15.000 1.00 65.25 415 ASP A CA 1
ATOM 3324 C C . ASP A 1 415 ? -44.590 15.834 15.625 1.00 65.25 415 ASP A C 1
ATOM 3326 O O . ASP A 1 415 ? -45.007 16.986 15.781 1.00 65.25 415 ASP A O 1
ATOM 3330 N N . ALA A 1 416 ? -45.266 14.788 16.113 1.00 66.69 416 ALA A N 1
ATOM 3331 C CA . ALA A 1 416 ? -46.524 14.926 16.849 1.00 66.69 416 ALA A CA 1
ATOM 3332 C C . ALA A 1 416 ? -46.366 15.744 18.150 1.00 66.69 416 ALA A C 1
ATOM 3334 O O . ALA A 1 416 ? -47.242 16.540 18.510 1.00 66.69 416 ALA A O 1
ATOM 3335 N N . ARG A 1 417 ? -45.231 15.603 18.851 1.00 65.75 417 ARG A N 1
ATOM 3336 C CA . ARG A 1 417 ? -44.910 16.373 20.067 1.00 65.75 417 ARG A CA 1
ATOM 3337 C C . ARG A 1 417 ? -44.531 17.824 19.779 1.00 65.75 417 ARG A C 1
ATOM 3339 O O . ARG A 1 417 ? -44.907 18.705 20.555 1.00 65.75 417 ARG A O 1
ATOM 3346 N N . ILE A 1 418 ? -43.834 18.091 18.677 1.00 65.56 418 ILE A N 1
ATOM 3347 C CA . ILE A 1 418 ? -43.483 19.452 18.245 1.00 65.56 418 ILE A CA 1
ATOM 3348 C C . ILE A 1 418 ? -44.754 20.232 17.878 1.00 65.56 418 ILE A C 1
ATOM 3350 O O . ILE A 1 418 ? -44.945 21.348 18.364 1.00 65.56 418 ILE A O 1
ATOM 3354 N N . VAL A 1 419 ? -45.691 19.608 17.153 1.00 69.69 419 VAL A N 1
ATOM 3355 C CA . VAL A 1 419 ? -46.992 20.213 16.813 1.00 69.69 419 VAL A CA 1
ATOM 3356 C C . VAL A 1 419 ? -47.827 20.521 18.067 1.00 69.69 419 VAL A C 1
ATOM 3358 O O . VAL A 1 419 ? -48.439 21.589 18.161 1.00 69.69 419 VAL A O 1
ATOM 3361 N N . ALA A 1 420 ? -47.811 19.648 19.081 1.00 63.97 420 ALA A N 1
ATOM 3362 C CA . ALA A 1 420 ? -48.484 19.900 20.361 1.00 63.97 420 ALA A CA 1
ATOM 3363 C C . ALA A 1 420 ? -47.841 21.052 21.170 1.00 63.97 420 ALA A C 1
ATOM 3365 O O . ALA A 1 420 ? -48.539 21.827 21.838 1.00 63.97 420 ALA A O 1
ATOM 3366 N N . CYS A 1 421 ? -46.515 21.205 21.091 1.00 53.78 421 CYS A N 1
ATOM 3367 C CA . CYS A 1 421 ? -45.792 22.326 21.694 1.00 53.78 421 CYS A CA 1
ATOM 3368 C C . CYS A 1 421 ? -46.074 23.664 20.991 1.00 53.78 421 CYS A C 1
ATOM 3370 O O . CYS A 1 421 ? -46.195 24.686 21.674 1.00 53.78 421 CYS A O 1
ATOM 3372 N N . ASP A 1 422 ? -46.239 23.676 19.668 1.00 53.47 422 ASP A N 1
ATOM 3373 C CA . ASP A 1 422 ? -46.548 24.897 18.913 1.00 53.47 422 ASP A CA 1
ATOM 3374 C C . ASP A 1 422 ? -47.984 25.393 19.146 1.00 53.47 422 ASP A C 1
ATOM 3376 O O . ASP A 1 422 ? -48.202 26.598 19.297 1.00 53.47 422 ASP A O 1
ATOM 3380 N N . LEU A 1 423 ? -48.952 24.484 19.314 1.00 54.06 423 LEU A N 1
ATOM 3381 C CA . LEU A 1 423 ? -50.314 24.823 19.759 1.00 54.06 423 LEU A CA 1
ATOM 3382 C C . LEU A 1 423 ? -50.331 25.428 21.172 1.00 54.06 423 LEU A C 1
ATOM 3384 O O . LEU A 1 423 ? -51.096 26.352 21.453 1.00 54.06 423 LEU A O 1
ATOM 3388 N N . SER A 1 424 ? -49.442 24.957 22.051 1.00 53.84 424 SER A N 1
ATOM 3389 C CA . SER A 1 424 ? -49.293 25.508 23.402 1.00 53.84 424 SER A CA 1
ATOM 3390 C C . SER A 1 424 ? -48.651 26.903 23.37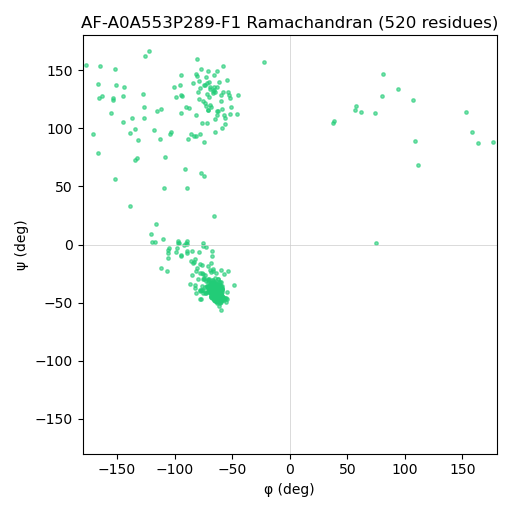5 1.00 53.84 424 SER A C 1
ATOM 3392 O O . SER A 1 424 ? -49.111 27.803 24.079 1.00 53.84 424 SER A O 1
ATOM 3394 N N . ARG A 1 425 ? -47.649 27.128 22.508 1.00 49.53 425 ARG A N 1
ATOM 3395 C CA . ARG A 1 425 ? -46.997 28.439 22.318 1.00 49.53 425 ARG A CA 1
ATOM 3396 C C . ARG A 1 425 ? -47.924 29.501 21.728 1.00 49.53 425 ARG A C 1
ATOM 3398 O O . ARG A 1 425 ? -47.848 30.647 22.160 1.00 49.53 425 ARG A O 1
ATOM 3405 N N . GLN A 1 426 ? -48.832 29.149 20.817 1.00 45.34 426 GLN A N 1
ATOM 3406 C CA . GLN A 1 426 ? -49.782 30.118 20.250 1.00 45.34 426 GLN A CA 1
ATOM 3407 C C . GLN A 1 426 ? -50.766 30.674 21.293 1.00 45.34 426 GLN A C 1
ATOM 3409 O O . GLN A 1 426 ? -51.156 31.833 21.197 1.00 45.34 426 GLN A O 1
ATOM 3414 N N . SER A 1 427 ? -51.089 29.907 22.342 1.00 47.31 427 SER A N 1
ATOM 3415 C CA . SER A 1 427 ? -51.943 30.379 23.446 1.00 47.31 427 SER A CA 1
ATOM 3416 C C . SER A 1 427 ? -51.241 31.328 24.432 1.00 47.31 427 SER A C 1
ATOM 3418 O O . SER A 1 427 ? -51.906 32.041 25.178 1.00 47.31 427 SER A O 1
ATOM 3420 N N . SER A 1 428 ? -49.902 31.362 24.442 1.00 43.31 428 SER A N 1
ATOM 3421 C CA . SER A 1 428 ? -49.105 32.166 25.387 1.00 43.31 428 SER A CA 1
ATOM 3422 C C . SER A 1 428 ? -48.453 33.415 24.773 1.00 43.31 428 SER A C 1
ATOM 3424 O O . SER A 1 428 ? -47.895 34.223 25.511 1.00 43.31 428 SER A O 1
ATOM 3426 N N . ILE A 1 429 ? -48.518 33.610 23.449 1.00 42.53 429 ILE A N 1
ATOM 3427 C CA . ILE A 1 429 ? -47.863 34.742 22.760 1.00 42.53 429 ILE A CA 1
ATOM 3428 C C . ILE A 1 429 ? -48.729 36.023 22.742 1.00 42.53 429 ILE A C 1
ATOM 3430 O O . ILE A 1 429 ? -48.195 37.113 22.545 1.00 42.53 429 ILE A O 1
ATOM 3434 N N . GLU A 1 430 ? -50.030 35.959 23.050 1.00 39.56 430 GLU A N 1
ATOM 3435 C CA . GLU A 1 430 ? -50.893 37.158 23.050 1.00 39.56 430 GLU A CA 1
ATOM 3436 C C . GLU A 1 430 ? -50.763 38.061 24.296 1.00 39.56 430 GLU A C 1
ATOM 3438 O O . GLU A 1 430 ? -51.311 39.162 24.296 1.00 39.56 430 GLU A O 1
ATOM 3443 N N . SER A 1 431 ? -50.015 37.677 25.343 1.00 43.34 431 SER A N 1
ATOM 3444 C CA . SER A 1 431 ? -49.987 38.447 26.605 1.00 43.34 431 SER A CA 1
ATOM 3445 C C . SER A 1 431 ? -48.633 38.989 27.078 1.00 43.34 431 SER A C 1
ATOM 3447 O O . SER A 1 431 ? -48.571 39.524 28.184 1.00 43.34 431 SER A O 1
ATOM 3449 N N . SER A 1 432 ? -47.546 38.926 26.300 1.00 38.34 432 SER A N 1
ATOM 3450 C CA . SER A 1 432 ? -46.297 39.604 26.708 1.00 38.34 432 SER A CA 1
ATOM 3451 C C . SER A 1 432 ? -45.394 40.042 25.550 1.00 38.34 432 SER A C 1
ATOM 3453 O O . SER A 1 432 ? -44.207 39.718 25.498 1.00 38.34 432 SER A O 1
ATOM 3455 N N . VAL A 1 433 ? -45.923 40.839 24.622 1.00 41.19 433 VAL A N 1
ATOM 3456 C CA . VAL A 1 433 ? -45.071 41.671 23.760 1.00 41.19 433 VAL A CA 1
ATOM 3457 C C . VAL A 1 433 ? -44.713 42.921 24.554 1.00 41.19 433 VAL A C 1
ATOM 3459 O O . VAL A 1 433 ? -45.520 43.841 24.621 1.00 41.19 433 VAL A O 1
ATOM 3462 N N . ASN A 1 434 ? -43.566 42.897 25.240 1.00 46.38 434 ASN A N 1
ATOM 3463 C CA . ASN A 1 434 ? -42.682 44.041 25.525 1.00 46.38 434 ASN A CA 1
ATOM 3464 C C . ASN A 1 434 ? -41.707 43.677 26.653 1.00 46.38 434 ASN A C 1
ATOM 3466 O O . ASN A 1 434 ? -41.999 43.944 27.815 1.00 46.38 434 ASN A O 1
ATOM 3470 N N . GLN A 1 435 ? -40.566 43.080 26.285 1.00 47.38 435 GLN A N 1
ATOM 3471 C CA . GLN A 1 435 ? -39.221 43.255 26.872 1.00 47.38 435 GLN A CA 1
ATOM 3472 C C . GLN A 1 435 ? -38.348 42.034 26.530 1.00 47.38 435 GLN A C 1
ATOM 3474 O O . GLN A 1 435 ? -38.392 41.014 27.207 1.00 47.38 435 GLN A O 1
ATOM 3479 N N . SER A 1 436 ? -37.529 42.146 25.483 1.00 39.12 436 SER A N 1
ATOM 3480 C CA . SER A 1 436 ? -36.333 41.314 25.295 1.00 39.12 436 SER A CA 1
ATOM 3481 C C . SER A 1 436 ? -35.300 42.121 24.493 1.00 39.12 436 SER A C 1
ATOM 3483 O O . SER A 1 436 ? -35.713 42.850 23.587 1.00 39.12 436 SER A O 1
ATOM 3485 N N . PRO A 1 437 ? -34.001 42.086 24.852 1.00 46.44 437 PRO A N 1
ATOM 3486 C CA . PRO A 1 437 ? -32.993 42.980 24.291 1.00 46.44 437 PRO A CA 1
ATOM 3487 C C . PRO A 1 437 ? -32.563 42.562 22.879 1.00 46.44 437 PRO A C 1
ATOM 3489 O O . PRO A 1 437 ? -32.598 41.386 22.517 1.00 46.44 437 PRO A O 1
ATOM 3492 N N . ASP A 1 438 ? -32.167 43.563 22.091 1.00 57.38 438 ASP A N 1
ATOM 3493 C CA . ASP A 1 438 ? -31.781 43.445 20.686 1.00 57.38 438 ASP A CA 1
ATOM 3494 C C . ASP A 1 438 ? -30.562 42.520 20.494 1.00 57.38 438 ASP A C 1
ATOM 3496 O O . ASP A 1 438 ? -29.596 42.549 21.261 1.00 57.38 438 ASP A O 1
ATOM 3500 N N . VAL A 1 439 ? -30.598 41.701 19.441 1.00 54.25 439 VAL A N 1
ATOM 3501 C CA . VAL A 1 439 ? -29.622 40.636 19.120 1.00 54.25 439 VAL A CA 1
ATOM 3502 C C . VAL A 1 439 ? -28.198 41.195 18.946 1.00 54.25 439 VAL A C 1
ATOM 3504 O O . VAL A 1 439 ? -27.202 40.501 19.165 1.00 54.25 439 VAL A O 1
ATOM 3507 N N . SER A 1 440 ? -28.101 42.491 18.651 1.00 52.22 440 SER A N 1
ATOM 3508 C CA . SER A 1 440 ? -26.871 43.279 18.574 1.00 52.22 440 SER A CA 1
ATOM 3509 C C . SER A 1 440 ? -26.063 43.310 19.886 1.00 52.22 440 SER A C 1
ATOM 3511 O O . SER A 1 440 ? -24.830 43.347 19.844 1.00 52.22 440 SER A O 1
ATOM 3513 N N . ASP A 1 441 ? -26.720 43.257 21.051 1.00 59.94 441 ASP A N 1
ATOM 3514 C CA . ASP A 1 441 ? -26.046 43.305 22.361 1.00 59.94 441 ASP A CA 1
ATOM 3515 C C . ASP A 1 441 ? -25.439 41.954 22.766 1.00 59.94 441 ASP A C 1
ATOM 3517 O O . ASP A 1 441 ? -24.395 41.908 23.423 1.00 59.94 441 ASP A O 1
ATOM 3521 N N . LEU A 1 442 ? -26.029 40.841 22.323 1.00 53.59 442 LEU A N 1
ATOM 3522 C CA . LEU A 1 442 ? -25.472 39.503 22.549 1.00 53.59 442 LEU A CA 1
ATOM 3523 C C . LEU A 1 442 ? -24.179 39.292 21.757 1.00 53.59 442 LEU A C 1
ATOM 3525 O O . LEU A 1 442 ? -23.233 38.709 22.283 1.00 53.59 442 LEU A O 1
ATOM 3529 N N . TYR A 1 443 ? -24.100 39.830 20.539 1.00 53.66 443 TYR A N 1
ATOM 3530 C CA . TYR A 1 443 ? -22.904 39.720 19.705 1.00 53.66 443 TYR A CA 1
ATOM 3531 C C . TYR A 1 443 ? -21.717 40.510 20.283 1.00 53.66 443 TYR A C 1
ATOM 3533 O O . TYR A 1 443 ? -20.596 40.003 20.344 1.00 53.66 443 TYR A O 1
ATOM 3541 N N . LYS A 1 444 ? -21.970 41.713 20.819 1.00 61.72 444 LYS A N 1
ATOM 3542 C CA . LYS A 1 444 ? -20.943 42.509 21.517 1.00 61.72 444 LYS A CA 1
ATOM 3543 C C . LYS A 1 444 ? -20.461 41.843 22.805 1.00 61.72 444 LYS A C 1
ATOM 3545 O O . LYS A 1 444 ? -19.274 41.889 23.116 1.00 61.72 444 LYS A O 1
ATOM 3550 N N . ARG A 1 445 ? -21.361 41.188 23.543 1.00 60.47 445 ARG A N 1
ATOM 3551 C CA . ARG A 1 445 ? -21.013 40.490 24.788 1.00 60.47 445 ARG A CA 1
ATOM 3552 C C . ARG A 1 445 ? -20.220 39.206 24.540 1.00 60.47 445 ARG A C 1
ATOM 3554 O O . ARG A 1 445 ? -19.360 38.871 25.345 1.00 60.47 445 ARG A O 1
ATOM 3561 N N . PHE A 1 446 ? -20.462 38.527 23.419 1.00 48.25 446 PHE A N 1
ATOM 3562 C CA . PHE A 1 446 ? -19.702 37.338 23.029 1.00 48.25 446 PHE A CA 1
ATOM 3563 C C . PHE A 1 446 ? -18.264 37.676 22.612 1.00 48.25 446 PHE A C 1
ATOM 3565 O O . PHE A 1 446 ? -17.340 36.947 22.959 1.00 48.25 446 PHE A O 1
ATOM 3572 N N . GLN A 1 447 ? -18.052 38.814 21.941 1.00 49.91 447 GLN A N 1
ATOM 3573 C CA . GLN A 1 447 ? -16.702 39.278 21.600 1.00 49.91 447 GLN A CA 1
ATOM 3574 C C . GLN A 1 447 ? -15.897 39.724 22.831 1.00 49.91 447 GLN A C 1
ATOM 3576 O O . GLN A 1 447 ? -14.700 39.464 22.890 1.00 49.91 447 GLN A O 1
ATOM 3581 N N . ALA A 1 448 ? -16.541 40.315 23.843 1.00 55.34 448 ALA A N 1
ATOM 3582 C CA . ALA A 1 448 ? -15.862 40.722 25.078 1.00 55.34 448 ALA A CA 1
ATOM 3583 C C . ALA A 1 448 ? -15.350 39.533 25.922 1.00 55.34 448 ALA A C 1
ATOM 3585 O O . ALA A 1 448 ? -14.323 39.650 26.578 1.00 55.34 448 ALA A O 1
ATOM 3586 N N . ILE A 1 449 ? -16.020 38.374 25.874 1.00 51.38 449 ILE A N 1
ATOM 3587 C CA . ILE A 1 449 ? -15.639 37.178 26.655 1.00 51.38 449 ILE A CA 1
ATOM 3588 C C . ILE A 1 449 ? -14.403 36.468 26.073 1.00 51.38 449 ILE A C 1
ATOM 3590 O O . ILE A 1 449 ? -13.675 35.808 26.813 1.00 51.38 449 ILE A O 1
ATOM 3594 N N . ASN A 1 450 ? -14.133 36.612 24.772 1.00 43.62 450 ASN A N 1
ATOM 3595 C CA . ASN A 1 450 ? -12.967 35.987 24.140 1.00 43.62 450 ASN A CA 1
ATOM 3596 C C . ASN A 1 450 ? -11.660 36.760 24.365 1.00 43.62 450 ASN A C 1
ATOM 3598 O O . ASN A 1 450 ? -10.600 36.156 24.274 1.00 43.62 450 ASN A O 1
ATOM 3602 N N . VAL A 1 451 ? -11.722 38.052 24.705 1.00 48.31 451 VAL A N 1
ATOM 3603 C CA . VAL A 1 451 ? -10.522 38.868 24.979 1.00 48.31 451 VAL A CA 1
ATOM 3604 C C . VAL A 1 451 ? -10.001 38.661 26.410 1.00 48.31 451 VAL A C 1
ATOM 3606 O O . VAL A 1 451 ? -8.819 38.837 26.663 1.00 48.31 451 VAL A O 1
ATOM 3609 N N . GLU A 1 452 ? -10.838 38.210 27.352 1.00 42.72 452 GLU A N 1
ATOM 3610 C CA . GLU A 1 452 ? -10.432 37.996 28.755 1.00 42.72 452 GLU A CA 1
ATOM 3611 C C . GLU A 1 452 ? -9.877 36.584 29.054 1.00 42.72 452 GLU A C 1
ATOM 3613 O O . GLU A 1 452 ? -9.572 36.278 30.206 1.00 42.72 452 GLU A O 1
ATOM 3618 N N . ARG A 1 453 ? -9.749 35.695 28.054 1.00 42.41 453 ARG A N 1
ATOM 3619 C CA . ARG A 1 453 ? -9.331 34.290 28.259 1.00 42.41 453 ARG A CA 1
ATOM 3620 C C . ARG A 1 453 ? -7.894 33.942 27.863 1.00 42.41 453 ARG A C 1
ATOM 3622 O O . ARG A 1 453 ? -7.495 32.808 28.119 1.00 42.41 453 ARG A O 1
ATOM 3629 N N . GLU A 1 454 ? -7.111 34.866 27.311 1.00 38.94 454 GLU A N 1
ATOM 3630 C CA . GLU A 1 454 ? -5.706 34.577 26.964 1.00 38.94 454 GLU A CA 1
ATOM 3631 C C . GLU A 1 454 ? -4.724 34.701 28.145 1.00 38.94 454 GLU A C 1
ATOM 3633 O O . GLU A 1 454 ? -3.639 34.131 28.089 1.00 38.94 454 GLU A O 1
ATOM 3638 N N . ASP A 1 455 ? -5.134 35.278 29.281 1.00 42.22 455 ASP A N 1
ATOM 3639 C CA . ASP A 1 455 ? -4.259 35.476 30.449 1.00 42.22 455 ASP A CA 1
ATOM 3640 C C . ASP A 1 455 ? -4.602 34.561 31.644 1.00 42.22 455 ASP A C 1
ATOM 3642 O O . ASP A 1 455 ? -4.735 35.021 32.778 1.00 42.22 455 ASP A O 1
ATOM 3646 N N . SER A 1 456 ? -4.774 33.246 31.446 1.00 41.50 456 SER A N 1
ATOM 3647 C CA . SER A 1 456 ? -4.709 32.290 32.573 1.00 41.50 456 SER A CA 1
ATOM 3648 C C . SER A 1 456 ? -4.609 30.821 32.141 1.00 41.50 456 SER A C 1
ATOM 3650 O O . SER A 1 456 ? -5.578 30.065 32.212 1.00 41.50 456 SER A O 1
ATOM 3652 N N . ILE A 1 457 ? -3.417 30.372 31.740 1.00 34.94 457 ILE A N 1
ATOM 3653 C CA . ILE A 1 457 ? -3.091 28.937 31.705 1.00 34.94 457 ILE A CA 1
ATOM 3654 C C . ILE A 1 457 ? -2.192 28.630 32.903 1.00 34.94 457 ILE A C 1
ATOM 3656 O O . ILE A 1 457 ? -0.977 28.816 32.873 1.00 34.94 457 ILE A O 1
ATOM 3660 N N . TYR A 1 458 ? -2.819 28.182 33.989 1.00 31.55 458 TYR A N 1
ATOM 3661 C CA . TYR A 1 458 ? -2.151 27.603 35.149 1.00 31.55 458 TYR A CA 1
ATOM 3662 C C . TYR A 1 458 ? -2.128 26.076 34.974 1.00 31.55 458 TYR A C 1
ATOM 3664 O O . TYR A 1 458 ? -3.178 25.433 34.980 1.00 31.55 458 TYR A O 1
ATOM 3672 N N . ASN A 1 459 ? -0.937 25.500 34.791 1.00 35.59 459 ASN A N 1
ATOM 3673 C CA . ASN A 1 459 ? -0.723 24.048 34.738 1.00 35.59 459 ASN A CA 1
ATOM 3674 C C . ASN A 1 459 ? -1.048 23.399 36.097 1.00 35.59 459 ASN A C 1
ATOM 3676 O O . ASN A 1 459 ? -0.518 23.858 37.114 1.00 35.59 459 ASN A O 1
ATOM 3680 N N . PRO A 1 460 ? -1.839 22.311 36.160 1.00 34.84 460 PRO A N 1
ATOM 3681 C CA . PRO A 1 460 ? -1.944 21.517 37.376 1.00 34.84 460 PRO A CA 1
ATOM 3682 C C . PRO A 1 460 ? -0.756 20.534 37.485 1.00 34.84 460 PRO A C 1
ATOM 3684 O O . PRO A 1 460 ? -0.267 20.053 36.463 1.00 34.84 460 PRO A O 1
ATOM 3687 N N . PRO A 1 461 ? -0.270 20.227 38.704 1.00 36.25 461 PRO A N 1
ATOM 3688 C CA . PRO A 1 461 ? 0.874 19.342 38.908 1.00 36.25 461 PRO A CA 1
ATOM 3689 C C . PRO A 1 461 ? 0.479 17.856 38.911 1.00 36.25 461 PRO A C 1
ATOM 3691 O O . PRO A 1 461 ? -0.502 17.461 39.543 1.00 36.25 461 PRO A O 1
ATOM 3694 N N . ASP A 1 462 ? 1.308 17.035 38.264 1.00 35.12 462 ASP A N 1
ATOM 3695 C CA . ASP A 1 462 ? 1.254 15.572 38.280 1.00 35.12 462 ASP A CA 1
ATOM 3696 C C . ASP A 1 462 ? 1.660 14.993 39.645 1.00 35.12 462 ASP A C 1
ATOM 3698 O O . ASP A 1 462 ? 2.767 15.241 40.130 1.00 35.12 462 ASP A O 1
ATOM 3702 N N . ILE A 1 463 ? 0.805 14.140 40.228 1.00 32.22 463 ILE A N 1
ATOM 3703 C CA . ILE A 1 463 ? 1.182 13.206 41.301 1.00 32.22 463 ILE A CA 1
ATOM 3704 C C . ILE A 1 463 ? 0.612 11.796 41.022 1.00 32.22 463 ILE A C 1
ATOM 3706 O O . ILE A 1 463 ? -0.545 11.510 41.305 1.00 32.22 463 ILE A O 1
ATOM 3710 N N . ILE A 1 464 ? 1.504 10.950 40.481 1.00 33.47 464 ILE A N 1
ATOM 3711 C CA . ILE A 1 464 ? 1.851 9.542 40.806 1.00 33.47 464 ILE A CA 1
ATOM 3712 C C . ILE A 1 464 ? 0.776 8.428 40.772 1.00 33.47 464 ILE A C 1
ATOM 3714 O O . ILE A 1 464 ? -0.088 8.362 41.639 1.00 33.47 464 ILE A O 1
ATOM 3718 N N . ALA A 1 465 ? 1.007 7.430 39.898 1.00 28.39 465 ALA A N 1
ATOM 3719 C CA . ALA A 1 465 ? 1.059 5.980 40.213 1.00 28.39 465 ALA A CA 1
ATOM 3720 C C . ALA A 1 465 ? 1.565 5.198 38.973 1.00 28.39 465 ALA A C 1
ATOM 3722 O O . ALA A 1 465 ? 0.879 5.100 37.963 1.00 28.39 465 ALA A O 1
ATOM 3723 N N . GLU A 1 466 ? 2.865 4.906 38.879 1.00 31.91 466 GLU A N 1
ATOM 3724 C CA . GLU A 1 466 ? 3.493 3.596 39.162 1.00 31.91 466 GLU A CA 1
ATOM 3725 C C . GLU A 1 466 ? 2.965 2.375 38.368 1.00 31.91 466 GLU A C 1
ATOM 3727 O O . GLU A 1 466 ? 1.867 1.882 38.600 1.00 31.91 466 GLU A O 1
ATOM 3732 N N . GLY A 1 467 ? 3.853 1.793 37.540 1.00 31.92 467 GLY A N 1
ATOM 3733 C CA . GLY A 1 467 ? 4.113 0.347 37.599 1.00 31.92 467 GLY A CA 1
ATOM 3734 C C . GLY A 1 467 ? 3.665 -0.567 36.449 1.00 31.92 467 GLY A C 1
ATOM 3735 O O . GLY A 1 467 ? 2.873 -1.464 36.701 1.00 31.92 467 GLY A O 1
ATOM 3736 N N . ILE A 1 468 ? 4.267 -0.477 35.249 1.00 34.34 468 ILE A N 1
ATOM 3737 C CA . ILE A 1 468 ? 4.462 -1.641 34.342 1.00 34.34 468 ILE A CA 1
ATOM 3738 C C . ILE A 1 468 ? 5.807 -1.484 33.595 1.00 34.34 468 ILE A C 1
ATOM 3740 O O . ILE A 1 468 ? 6.035 -0.434 32.989 1.00 34.34 468 ILE A O 1
ATOM 3744 N N . PRO A 1 469 ? 6.715 -2.483 33.596 1.00 36.12 469 PRO A N 1
ATOM 3745 C CA . PRO A 1 469 ? 7.990 -2.383 32.889 1.00 36.12 469 PRO A CA 1
ATOM 3746 C C . PRO A 1 469 ? 7.786 -2.476 31.369 1.00 36.12 469 PRO A C 1
ATOM 3748 O O . PRO A 1 469 ? 7.327 -3.493 30.849 1.00 36.12 469 PRO A O 1
ATOM 3751 N N . ARG A 1 470 ? 8.169 -1.421 30.638 1.00 31.69 470 ARG A N 1
ATOM 3752 C CA . ARG A 1 470 ? 8.327 -1.472 29.179 1.00 31.69 470 ARG A CA 1
ATOM 3753 C C . ARG A 1 470 ? 9.555 -2.317 28.841 1.00 31.69 470 ARG A C 1
ATOM 3755 O O . ARG A 1 470 ? 10.681 -1.956 29.171 1.00 31.69 470 ARG A O 1
ATOM 3762 N N . VAL A 1 471 ? 9.327 -3.440 28.170 1.00 35.25 471 VAL A N 1
ATOM 3763 C CA . VAL A 1 471 ? 10.367 -4.197 27.469 1.00 35.25 471 VAL A CA 1
ATOM 3764 C C . VAL A 1 471 ? 10.811 -3.364 26.264 1.00 35.25 471 VAL A C 1
ATOM 3766 O O . VAL A 1 471 ? 9.994 -3.021 25.412 1.00 35.25 471 VAL A O 1
ATOM 3769 N N . ASN A 1 472 ? 12.096 -3.012 26.212 1.00 37.91 472 ASN A N 1
ATOM 3770 C CA . ASN A 1 472 ? 12.702 -2.330 25.068 1.00 37.91 472 ASN A CA 1
ATOM 3771 C C . ASN A 1 472 ? 12.722 -3.265 23.843 1.00 37.91 472 ASN A C 1
ATOM 3773 O O . ASN A 1 472 ? 13.218 -4.388 23.969 1.00 37.91 472 ASN A O 1
ATOM 3777 N N . PRO A 1 473 ? 12.261 -2.833 22.655 1.00 4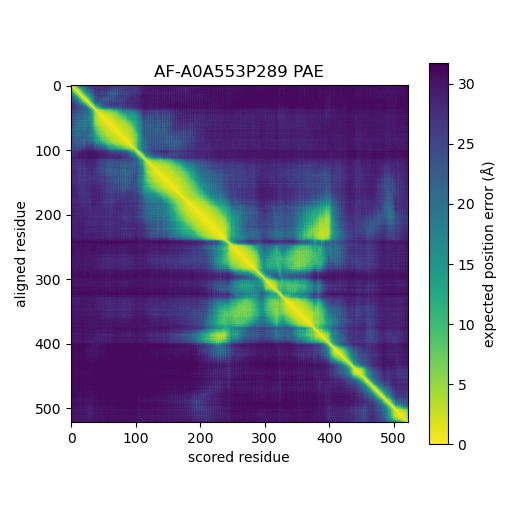0.19 473 PRO A N 1
ATOM 3778 C CA . PRO A 1 473 ? 12.565 -3.540 21.417 1.00 40.19 473 PRO A CA 1
ATOM 3779 C C . PRO A 1 473 ? 14.053 -3.355 21.045 1.00 40.19 473 PRO A C 1
ATOM 3781 O O . PRO A 1 473 ? 14.655 -2.333 21.392 1.00 40.19 473 PRO A O 1
ATOM 3784 N N . PRO A 1 474 ? 14.680 -4.335 20.370 1.00 35.50 474 PRO A N 1
ATOM 3785 C CA . PRO A 1 474 ? 16.108 -4.309 20.071 1.00 35.50 474 PRO A CA 1
ATOM 3786 C C . PRO A 1 474 ? 16.460 -3.220 19.049 1.00 35.50 474 PRO A C 1
ATOM 3788 O O . PRO A 1 474 ? 15.807 -3.070 18.019 1.00 35.50 474 PRO A O 1
ATOM 3791 N N . GLN A 1 475 ? 17.541 -2.491 19.335 1.00 34.31 475 GLN A N 1
ATOM 3792 C CA . GLN A 1 475 ? 18.192 -1.562 18.413 1.00 34.31 475 GLN A CA 1
ATOM 3793 C C . GLN A 1 475 ? 18.729 -2.326 17.196 1.00 34.31 475 GLN A C 1
ATOM 3795 O O . GLN A 1 475 ? 19.657 -3.126 17.319 1.00 34.31 475 GLN A O 1
ATOM 3800 N N . ILE A 1 476 ? 18.178 -2.052 16.015 1.00 34.28 476 ILE A N 1
ATOM 3801 C CA . ILE A 1 476 ? 18.801 -2.423 14.743 1.00 34.28 476 ILE A CA 1
ATOM 3802 C C . ILE A 1 476 ? 19.741 -1.278 14.359 1.00 34.28 476 ILE A C 1
ATOM 3804 O O . ILE A 1 476 ? 19.316 -0.136 14.191 1.00 34.28 476 ILE A O 1
ATOM 3808 N N . GLN A 1 477 ? 21.035 -1.586 14.276 1.00 33.66 477 GLN A N 1
ATOM 3809 C CA . GLN A 1 477 ? 22.075 -0.680 13.794 1.00 33.66 477 GLN A CA 1
ATOM 3810 C C . GLN A 1 477 ? 21.785 -0.250 12.352 1.00 33.66 477 GLN A C 1
ATOM 3812 O O . GLN A 1 477 ? 21.693 -1.087 11.454 1.00 33.66 477 GLN A O 1
ATOM 3817 N N . ALA A 1 478 ? 21.701 1.061 12.130 1.00 36.56 478 ALA A N 1
ATOM 3818 C CA . ALA A 1 478 ? 21.816 1.646 10.801 1.00 36.56 478 ALA A CA 1
ATOM 3819 C C . ALA A 1 478 ? 23.244 1.409 10.261 1.00 36.56 478 ALA A C 1
ATOM 3821 O O . ALA A 1 478 ? 24.208 1.647 10.996 1.00 36.56 478 ALA A O 1
ATOM 3822 N N . PRO A 1 479 ? 23.422 0.950 9.010 1.00 36.41 479 PRO A N 1
ATOM 3823 C CA . PRO A 1 479 ? 24.743 0.869 8.406 1.00 36.41 479 PRO A CA 1
ATOM 3824 C C . PRO A 1 479 ? 25.252 2.269 8.028 1.00 36.41 479 PRO A C 1
ATOM 3826 O O . PRO A 1 479 ? 24.513 3.103 7.507 1.00 36.41 479 PRO A O 1
ATOM 3829 N N . SER A 1 480 ? 26.530 2.507 8.318 1.00 38.81 480 SER A N 1
ATOM 3830 C CA . SER A 1 480 ? 27.267 3.751 8.087 1.00 38.81 480 SER A CA 1
ATOM 3831 C C . SER A 1 480 ? 27.290 4.194 6.610 1.00 38.81 480 SER A C 1
ATOM 3833 O O . SER A 1 480 ? 27.253 3.340 5.721 1.00 38.81 480 SER A O 1
ATOM 3835 N N . PRO A 1 481 ? 27.439 5.504 6.322 1.00 36.78 481 PRO A N 1
ATOM 3836 C CA . PRO A 1 481 ? 27.488 6.021 4.958 1.00 36.78 481 PRO A CA 1
ATOM 3837 C C . PRO A 1 481 ? 28.833 5.717 4.280 1.00 36.78 481 PRO A C 1
ATOM 3839 O O . PRO A 1 481 ? 29.899 5.881 4.874 1.00 36.78 481 PRO A O 1
ATOM 3842 N N . ILE A 1 482 ? 28.769 5.309 3.013 1.00 40.09 482 ILE A N 1
ATOM 3843 C CA . ILE A 1 482 ? 29.912 5.191 2.097 1.00 40.09 482 ILE A CA 1
ATOM 3844 C C . ILE A 1 482 ? 30.262 6.607 1.580 1.00 40.09 482 ILE A C 1
ATOM 3846 O O . ILE A 1 482 ? 29.335 7.375 1.312 1.00 40.09 482 ILE A O 1
ATOM 3850 N N . PRO A 1 483 ? 31.548 6.985 1.429 1.00 38.47 483 PRO A N 1
ATOM 3851 C CA . PRO A 1 483 ? 31.934 8.309 0.938 1.00 38.47 483 PRO A CA 1
ATOM 3852 C C . PRO A 1 483 ? 31.574 8.481 -0.545 1.00 38.47 483 PRO A C 1
ATOM 3854 O O . PRO A 1 483 ? 31.860 7.602 -1.355 1.00 38.47 483 PRO A O 1
ATOM 3857 N N . ILE A 1 484 ? 30.966 9.618 -0.888 1.00 38.53 484 ILE A N 1
ATOM 3858 C CA . ILE A 1 484 ? 30.680 10.043 -2.265 1.00 38.53 484 ILE A CA 1
ATOM 3859 C C . ILE A 1 484 ? 31.776 11.029 -2.691 1.00 38.53 484 ILE A C 1
ATOM 3861 O O . ILE A 1 484 ? 32.046 12.000 -1.982 1.00 38.53 484 ILE A O 1
ATOM 3865 N N . ASP A 1 485 ? 32.404 10.753 -3.834 1.00 36.06 485 ASP A N 1
ATOM 3866 C CA . ASP A 1 485 ? 33.427 11.583 -4.478 1.00 36.06 485 ASP A CA 1
ATOM 3867 C C . ASP A 1 485 ? 32.881 12.965 -4.920 1.00 36.06 485 ASP A C 1
ATOM 3869 O O . ASP A 1 485 ? 31.709 13.083 -5.291 1.00 36.06 485 ASP A O 1
ATOM 3873 N N . PRO A 1 486 ? 33.708 14.030 -4.937 1.00 46.31 486 PRO A N 1
ATOM 3874 C CA . PRO A 1 486 ? 33.267 15.414 -5.116 1.00 46.31 486 PRO A CA 1
ATOM 3875 C C . PRO A 1 486 ? 33.202 15.853 -6.593 1.00 46.31 486 PRO A C 1
ATOM 3877 O O . PRO A 1 486 ? 33.717 16.910 -6.940 1.00 46.31 486 PRO A O 1
ATOM 3880 N N . GLU A 1 487 ? 32.576 15.069 -7.475 1.00 40.53 487 GLU A N 1
ATOM 3881 C CA . GLU A 1 487 ? 32.411 15.439 -8.902 1.00 40.53 487 GLU A CA 1
ATOM 3882 C C . GLU A 1 487 ? 30.949 15.542 -9.372 1.00 40.53 487 GLU A C 1
ATOM 3884 O O . GLU A 1 487 ? 30.683 15.883 -10.521 1.00 40.53 487 GLU A O 1
ATOM 3889 N N . THR A 1 488 ? 29.965 15.337 -8.491 1.00 40.72 488 THR A N 1
ATOM 3890 C CA . THR A 1 488 ? 28.536 15.500 -8.833 1.00 40.72 488 THR A CA 1
ATOM 3891 C C . THR A 1 488 ? 27.942 16.855 -8.439 1.00 40.72 488 THR A C 1
ATOM 3893 O O . THR A 1 488 ? 26.756 17.085 -8.664 1.00 40.72 488 THR A O 1
ATOM 3896 N N . ALA A 1 489 ? 28.735 17.768 -7.870 1.00 39.03 489 ALA A N 1
ATOM 3897 C CA . ALA A 1 489 ? 28.248 19.073 -7.415 1.00 39.03 489 ALA A CA 1
ATOM 3898 C C . ALA A 1 489 ? 27.942 20.055 -8.566 1.00 39.03 489 ALA A C 1
ATOM 3900 O O . ALA A 1 489 ? 27.056 20.890 -8.422 1.00 39.03 489 ALA A O 1
ATOM 3901 N N . GLU A 1 490 ? 28.589 19.918 -9.728 1.00 42.06 490 GLU A N 1
ATOM 3902 C CA . GLU A 1 490 ? 28.390 20.838 -10.865 1.00 42.06 490 GLU A CA 1
ATOM 3903 C C . GLU A 1 490 ? 27.186 20.479 -11.760 1.00 42.06 490 GLU A C 1
ATOM 3905 O O . GLU A 1 490 ? 26.825 21.238 -12.656 1.00 42.06 490 GLU A O 1
ATOM 3910 N N . ALA A 1 491 ? 26.514 19.344 -11.524 1.00 40.56 491 ALA A N 1
ATOM 3911 C CA . ALA A 1 491 ? 25.359 18.921 -12.325 1.00 40.56 491 ALA A CA 1
ATOM 3912 C C . ALA A 1 491 ? 23.993 19.329 -11.733 1.00 40.56 491 ALA A C 1
ATOM 3914 O O . ALA A 1 491 ? 22.976 19.193 -12.413 1.00 40.56 491 ALA A O 1
ATOM 3915 N N . ASN A 1 492 ? 23.959 19.844 -10.499 1.00 38.94 492 ASN A N 1
ATOM 3916 C CA . ASN A 1 492 ? 22.718 20.210 -9.804 1.00 38.94 492 ASN A CA 1
ATOM 3917 C C . ASN A 1 492 ? 22.283 21.673 -10.010 1.00 38.94 492 ASN A C 1
ATOM 3919 O O . ASN A 1 492 ? 21.238 22.065 -9.504 1.00 38.94 492 ASN A O 1
ATOM 3923 N N . GLU A 1 493 ? 23.031 22.475 -10.772 1.00 42.62 493 GLU A N 1
ATOM 3924 C CA . GLU A 1 493 ? 22.756 23.915 -10.925 1.00 42.62 493 GLU A CA 1
ATOM 3925 C C . GLU A 1 493 ? 21.928 24.277 -12.181 1.00 42.62 493 GLU A C 1
ATOM 3927 O O . GLU A 1 493 ? 21.646 25.447 -12.420 1.00 42.62 493 GLU A O 1
ATOM 3932 N N . ILE A 1 494 ? 21.499 23.299 -12.998 1.00 46.16 494 ILE A N 1
ATOM 3933 C CA . ILE A 1 494 ? 20.844 23.561 -14.308 1.00 46.16 494 ILE A CA 1
ATOM 3934 C C . ILE A 1 494 ? 19.381 23.068 -14.383 1.00 46.16 494 ILE A C 1
ATOM 3936 O O . ILE A 1 494 ? 18.804 22.967 -15.460 1.00 46.16 494 ILE A O 1
ATOM 3940 N N . LEU A 1 495 ? 18.719 22.794 -13.259 1.00 41.88 495 LEU A N 1
ATOM 3941 C CA . LEU A 1 495 ? 17.290 22.440 -13.254 1.00 41.88 495 LEU A CA 1
ATOM 3942 C C . LEU A 1 495 ? 16.538 23.242 -12.187 1.00 41.88 495 LEU A C 1
ATOM 3944 O O . LEU A 1 495 ? 16.153 22.725 -11.147 1.00 41.88 495 LEU A O 1
ATOM 3948 N N . MET A 1 496 ? 16.324 24.528 -12.473 1.00 43.22 496 MET A N 1
ATOM 3949 C CA . MET A 1 496 ? 15.169 25.248 -11.934 1.00 43.22 496 MET A CA 1
ATOM 3950 C C . MET A 1 496 ? 13.920 24.597 -12.540 1.00 43.22 496 MET A C 1
ATOM 3952 O O . MET A 1 496 ? 13.699 24.683 -13.748 1.00 43.22 496 MET A O 1
ATOM 3956 N N . GLU A 1 497 ? 13.176 23.859 -11.720 1.00 49.47 497 GLU A N 1
ATOM 3957 C CA . GLU A 1 497 ? 11.889 23.265 -12.081 1.00 49.47 497 GLU A CA 1
ATOM 3958 C C . GLU A 1 497 ? 10.822 24.364 -12.231 1.00 49.47 497 GLU A C 1
ATOM 3960 O O . GLU A 1 497 ? 10.785 25.316 -11.450 1.00 49.47 497 GLU A O 1
ATOM 3965 N N . ASP A 1 498 ? 9.951 24.235 -13.236 1.00 47.47 498 ASP A N 1
ATOM 3966 C CA . ASP A 1 498 ? 8.775 25.097 -13.384 1.00 47.47 498 ASP A CA 1
ATOM 3967 C C . ASP A 1 498 ? 7.824 24.893 -12.183 1.00 47.47 498 ASP A C 1
ATOM 3969 O O . ASP A 1 498 ? 7.559 23.744 -11.807 1.00 47.47 498 ASP A O 1
ATOM 3973 N N . PRO A 1 499 ? 7.273 25.964 -11.579 1.00 54.41 499 PRO A N 1
ATOM 3974 C CA . PRO A 1 499 ? 6.429 25.842 -10.398 1.00 54.41 499 PRO A CA 1
ATOM 3975 C C . PRO A 1 499 ? 5.117 25.123 -10.722 1.00 54.41 499 PRO A C 1
ATOM 3977 O O . PRO A 1 499 ? 4.409 25.444 -11.680 1.00 54.41 499 PRO A O 1
ATOM 3980 N N . ILE A 1 500 ? 4.778 24.152 -9.875 1.00 54.81 500 ILE A N 1
ATOM 3981 C CA . ILE A 1 500 ? 3.497 23.447 -9.892 1.00 54.81 500 ILE A CA 1
ATOM 3982 C C . ILE A 1 500 ? 2.394 24.467 -9.591 1.00 54.81 500 ILE A C 1
ATOM 3984 O O . ILE A 1 500 ? 2.335 25.020 -8.496 1.00 54.81 500 ILE A O 1
ATOM 3988 N N . VAL A 1 501 ? 1.513 24.717 -10.561 1.00 60.47 501 VAL A N 1
ATOM 3989 C CA . VAL A 1 501 ? 0.349 25.593 -10.376 1.00 60.47 501 VAL A CA 1
ATOM 3990 C C . VAL A 1 501 ? -0.670 24.873 -9.489 1.00 60.47 501 VAL A C 1
ATOM 3992 O O . VAL A 1 501 ? -1.347 23.944 -9.935 1.00 60.47 501 VAL A O 1
ATOM 3995 N N . LEU A 1 502 ? -0.757 25.284 -8.224 1.00 63.72 502 LEU A N 1
ATOM 3996 C CA . LEU A 1 502 ? -1.766 24.814 -7.276 1.00 63.72 502 LEU A CA 1
ATOM 3997 C C . LEU A 1 502 ? -3.107 25.547 -7.496 1.00 63.72 502 LEU A C 1
ATOM 3999 O O . LEU A 1 502 ? -3.110 26.731 -7.828 1.00 63.72 502 LEU A O 1
ATOM 4003 N N . PRO A 1 503 ? -4.258 24.878 -7.299 1.00 72.25 503 PRO A N 1
ATOM 4004 C CA . PRO A 1 503 ? -5.569 25.528 -7.257 1.00 72.25 503 PRO A CA 1
ATOM 4005 C C . PRO A 1 503 ? -5.634 26.671 -6.224 1.00 72.25 503 PRO A C 1
ATOM 4007 O O . PRO A 1 503 ? -5.128 26.514 -5.115 1.00 72.25 503 PRO A O 1
ATOM 4010 N N . ASP A 1 504 ? -6.330 27.770 -6.542 1.00 69.56 504 ASP A N 1
ATOM 4011 C CA . ASP A 1 504 ? -6.338 29.040 -5.779 1.00 69.56 504 ASP A CA 1
ATOM 4012 C C . ASP A 1 504 ? -6.565 28.900 -4.259 1.00 69.56 504 ASP A C 1
ATOM 4014 O O . ASP A 1 504 ? -5.981 29.632 -3.460 1.00 69.56 504 ASP A O 1
ATOM 4018 N N . HIS A 1 505 ? -7.390 27.938 -3.836 1.00 73.00 505 HIS A N 1
ATOM 4019 C CA . HIS A 1 505 ? -7.675 27.690 -2.418 1.00 73.00 505 HIS A CA 1
ATOM 4020 C C . HIS A 1 505 ? -6.492 27.069 -1.657 1.00 73.00 505 HIS A C 1
ATOM 4022 O O . HIS A 1 505 ? -6.347 27.312 -0.463 1.00 73.00 505 HIS A O 1
ATOM 4028 N N . LEU A 1 506 ? -5.640 26.292 -2.334 1.00 72.69 506 LEU A N 1
ATOM 4029 C CA . LEU A 1 506 ? -4.414 25.734 -1.759 1.00 72.69 506 LEU A CA 1
ATOM 4030 C C . LEU A 1 506 ? -3.279 26.756 -1.796 1.00 72.69 506 LEU A C 1
ATOM 4032 O O . LEU A 1 506 ? -2.515 26.830 -0.839 1.00 72.69 506 LEU A O 1
ATOM 4036 N N . GLN A 1 507 ? -3.221 27.596 -2.834 1.00 82.50 507 GLN A N 1
ATOM 4037 C CA . GLN A 1 507 ? -2.262 28.700 -2.898 1.00 82.50 507 GLN A CA 1
ATOM 4038 C C . GLN A 1 507 ? -2.494 29.702 -1.759 1.00 82.50 507 GLN A C 1
ATOM 4040 O O . GLN A 1 507 ? -1.557 30.059 -1.056 1.00 82.50 507 GLN A O 1
ATOM 4045 N N . SER A 1 508 ? -3.754 30.057 -1.485 1.00 75.88 508 SER A N 1
ATOM 4046 C CA . SER A 1 508 ? -4.098 30.928 -0.354 1.00 75.88 508 SER A CA 1
ATOM 4047 C C . SER A 1 508 ? -3.727 30.332 1.007 1.00 75.88 508 SER A C 1
ATOM 4049 O O . SER A 1 508 ? -3.475 31.090 1.940 1.00 75.88 508 SER A O 1
ATOM 4051 N N . LEU A 1 509 ? -3.731 29.002 1.145 1.00 77.81 509 LEU A N 1
ATOM 4052 C CA . LEU A 1 509 ? -3.367 28.327 2.391 1.00 77.81 509 LEU A CA 1
ATOM 4053 C C . LEU A 1 509 ? -1.846 28.315 2.589 1.00 77.81 509 LEU A C 1
ATOM 4055 O O . LEU A 1 509 ? -1.365 28.522 3.698 1.00 77.81 509 LEU A O 1
ATOM 4059 N N . VAL A 1 510 ? -1.099 28.115 1.500 1.00 82.50 510 VAL A N 1
ATOM 4060 C CA . VAL A 1 510 ? 0.367 28.186 1.485 1.00 82.50 510 VAL A CA 1
ATOM 4061 C C . VAL A 1 510 ? 0.837 29.616 1.751 1.00 82.50 510 VAL A C 1
ATOM 4063 O O . VAL A 1 510 ? 1.702 29.820 2.593 1.00 82.50 510 VAL A O 1
ATOM 4066 N N . ASP A 1 511 ? 0.215 30.616 1.128 1.00 83.06 511 ASP A N 1
ATOM 4067 C CA . ASP A 1 511 ? 0.550 32.030 1.339 1.00 83.06 511 ASP A CA 1
ATOM 4068 C C . ASP A 1 511 ? 0.173 32.528 2.747 1.00 83.06 511 ASP A C 1
ATOM 4070 O O . ASP A 1 511 ? 0.721 33.526 3.221 1.00 83.06 511 ASP A O 1
ATOM 4074 N N . GLN A 1 512 ? -0.790 31.878 3.409 1.00 80.38 512 GLN A N 1
ATOM 4075 C CA . GLN A 1 512 ? -1.112 32.136 4.814 1.00 80.38 512 GLN A CA 1
ATOM 4076 C C . GLN A 1 512 ? -0.078 31.478 5.732 1.00 80.38 512 GLN A C 1
ATOM 4078 O O . GLN A 1 512 ? 0.470 32.149 6.595 1.00 80.38 512 GLN A O 1
ATOM 4083 N N . ALA A 1 513 ? 0.268 30.212 5.483 1.00 74.38 513 ALA A N 1
ATOM 4084 C CA . ALA A 1 513 ? 1.278 29.496 6.259 1.00 74.38 513 ALA A CA 1
ATOM 4085 C C . ALA A 1 513 ? 2.678 30.126 6.149 1.00 74.38 513 ALA A C 1
ATOM 4087 O O . ALA A 1 513 ? 3.432 30.112 7.115 1.00 74.38 513 ALA A O 1
ATOM 4088 N N . MET A 1 514 ? 3.024 30.700 4.992 1.00 81.12 514 MET A N 1
ATOM 4089 C CA . MET A 1 514 ? 4.282 31.431 4.808 1.00 81.12 514 MET A CA 1
ATOM 4090 C C . MET A 1 514 ? 4.306 32.749 5.589 1.00 81.12 514 MET A C 1
ATOM 4092 O O . MET A 1 514 ? 5.336 33.085 6.162 1.00 81.12 514 MET A O 1
ATOM 4096 N N . ARG A 1 515 ? 3.177 33.464 5.669 1.00 78.38 515 ARG A N 1
ATOM 4097 C CA . ARG A 1 515 ? 3.065 34.684 6.486 1.00 78.38 515 ARG A CA 1
ATOM 4098 C C . ARG A 1 515 ? 3.130 34.383 7.980 1.00 78.38 515 ARG A C 1
ATOM 4100 O O . ARG A 1 515 ? 3.842 35.067 8.701 1.00 78.38 515 ARG A O 1
ATOM 4107 N N . ASP A 1 516 ? 2.473 33.312 8.415 1.00 74.88 516 ASP A N 1
ATOM 4108 C CA . ASP A 1 516 ? 2.502 32.879 9.815 1.00 74.88 516 ASP A CA 1
ATOM 4109 C C . ASP A 1 516 ? 3.908 32.396 10.250 1.00 74.88 516 ASP A C 1
ATOM 4111 O O . ASP A 1 516 ? 4.222 32.399 11.439 1.00 74.88 516 ASP A O 1
ATOM 4115 N N . LEU A 1 517 ? 4.765 31.988 9.302 1.00 72.31 517 LEU A N 1
ATOM 4116 C CA . LEU A 1 517 ? 6.173 31.647 9.548 1.00 72.31 517 LEU A CA 1
ATOM 4117 C C . LEU A 1 517 ? 7.085 32.882 9.583 1.00 72.31 517 LEU A C 1
ATOM 4119 O O . LEU A 1 517 ? 8.001 32.923 10.399 1.00 72.31 517 LEU A O 1
ATOM 4123 N N . GLU A 1 518 ? 6.839 33.881 8.732 1.00 71.62 518 GLU A N 1
ATOM 4124 C CA . GLU A 1 518 ? 7.604 35.139 8.730 1.00 71.62 518 GLU A CA 1
ATOM 4125 C C . GLU A 1 518 ? 7.342 35.973 9.998 1.00 71.62 518 GLU A C 1
ATOM 4127 O O . GLU A 1 518 ? 8.275 36.566 10.534 1.00 71.62 518 GLU A O 1
ATOM 4132 N N . ASP A 1 519 ? 6.125 35.928 10.550 1.00 63.88 519 ASP A N 1
ATOM 4133 C CA . ASP A 1 519 ? 5.761 36.611 11.803 1.00 63.88 519 ASP A CA 1
ATOM 4134 C C . ASP A 1 519 ? 6.298 35.909 13.079 1.00 63.88 519 ASP A C 1
ATOM 4136 O O . ASP A 1 519 ? 6.074 36.381 14.196 1.00 63.88 519 ASP A O 1
ATOM 4140 N N . HIS A 1 520 ? 6.990 34.769 12.952 1.00 54.34 520 HIS A N 1
ATOM 4141 C CA . HIS A 1 520 ? 7.613 34.047 14.074 1.00 54.34 520 HIS A CA 1
ATOM 4142 C C . HIS A 1 520 ? 9.143 34.172 14.145 1.00 54.34 520 HIS A C 1
ATOM 4144 O O . HIS A 1 520 ? 9.727 33.714 15.130 1.00 54.34 520 HIS A O 1
ATOM 4150 N N . ASP A 1 521 ? 9.771 34.819 13.158 1.00 50.91 521 ASP A N 1
ATOM 4151 C CA . ASP A 1 521 ? 11.222 35.052 13.107 1.00 50.91 521 ASP A CA 1
ATOM 4152 C C . ASP A 1 521 ? 11.631 36.539 13.315 1.00 50.91 521 ASP A C 1
ATOM 4154 O O . ASP A 1 521 ? 12.827 36.850 13.271 1.00 50.91 521 ASP A O 1
ATOM 4158 N N . GLU A 1 522 ? 10.685 37.446 13.615 1.00 42.84 522 GLU A N 1
ATOM 4159 C CA . GLU A 1 522 ? 10.930 38.785 14.213 1.00 42.84 522 GLU A CA 1
ATOM 4160 C C . GLU A 1 522 ? 10.589 38.812 15.712 1.00 42.84 522 GLU A C 1
ATOM 4162 O O . GLU A 1 522 ? 11.328 39.495 16.469 1.00 42.84 522 GLU A O 1
#

Mean predicted aligned error: 24.67 Å

Sequence (522 aa):
MVIMTSLFRAKITPRASKAPLQVKNGSTLSKSSAVLNGQDFELLDQIEIQRGENRILYQKLQSKSEALVILTKELDKTRAECEEYRILTQTLHGRDAARQIGGPRALALRTNSNGLFRDLTLTNQLGELRGENKRLLAERDQLRILVKEKEADVKLLRDELGQARNDVNHRQNQISVEASRRCQDLGILVRKLELLQLKYSRLKQDLQSLLDEKEDLVQERDAYKCKVHRLNHAMSALLKSDGYKTIDLDWLLSENQFLRESLEHVQEEKQLANDMGRKYKCALENSRHRPKPPGVKTGQEEEAQMLNDQIVALLGKTSFPCPVELNLSSTDSLQELSLSLLETLNDRMLQLKHQRRANKHIMARLEEFEHKMKNDEHGHLIMNPSQYLMAGYSAANVDEEPLHDGVDSALEDLDARIVACDLSRQSSIESSVNQSPDVSDLYKRFQAINVEREDSIYNPPDIIAEGIPRVNPPQIQAPSPIPIDPETAEANEILMEDPIVLPDHLQSLVDQAMRDLEDHDE

Nearest PDB structures (foldseek):
  8j07-assembly1_8B  TM=2.087E-01  e=3.021E+00  Homo sapiens

Radius of gyration: 74.02 Å; Cα contacts (8 Å, |Δi|>4): 46; chains: 1; bounding box: 136×66×233 Å

Secondary structure (DSSP, 8-state):
-------------------------------------HHHHHHHHHHHHHHHHHHHHHHHHHHHHHHHHHHHHHHHHHHHHHHHHHHHHHHHHHHHHHHTT------------HHHHHHHHHHHHHHHHHHHHHHHHHHHHHHHHHHHHHHHHHHHHHHHHHHHHHHHHHHHHHHHHHHHHHHHHHHHHHHHHHHHHHHHHHHHHHHHHHHHHHHHHHHHHHHHHHHHHHHHHHHHHHHHS-TTTS--HHHHHHHHHHHHHHHHHHHHHHHHHHHHHHHHHHHHHHHHTSPPPPP---S--HHHHHHHHHHHHHHHTSS----S---TTSHHHHHHHHHHHHHHHHHHHHHHHHHHHHHHHHHHHHHHHHHHHHH-TTHHHHH-HHHHHTTT--GGGGGS----SSHHHHHHHHHHHHHHHHHHHHHHGGG--S----HHHHHHHHHHHHHTSSS---PPPP--------PPPP-PPPPPPPPPPTTSGGGSSS--PPP----HHHHHHHHHHHHHHHTT--

Foldseek 3Di:
DDDDDDDDDDDDDDDDDDDDPDDDDDDDDDDDDDPDDPVNVVVVVVVVVVVVVVVVVVVVVVVVVVVVVVVVVVVVVVVVVVVVVVVVVVVVVVVVVVVVPDDDDDDDDDDDDPVVVVVVVVVVVVVVVVVVVVVVVVVVVVVVVVVVVVVVVVVVVVVVVVVVVVVVVVVVVVVVVVVVVVVVVVVVVVVVVVVVVVVVVVVVVVVVVVVVVVVVVVVVVLVVLLVVLLVVLLVVLVVVPCPPVDPPVVVVVVVVVVVVVVVVLVVVVVVLVVVVVVVLVVLQVVLVPDDDDDDDDDPPCPVVVVVVVVVVVVVVVDPQDDRDDQDPVDPVSVVVVVVSVVVVVVSVVVVVVSVVVVVVSVVVVVVVLVVCLVPDPCVCCVVPVPCSSCVPDDSVCSPVDPPPPPVVVVVVVVVVVVVVVVVVVVVVVPPDPDDDDDPVVVVVVVVVVVVPPPPDDDDDDDDDDDDDDDDDDDDDDDDDDDDDDDPCPVVPPPDPDDDDDDDPVVVVVVVVVVVVVVVVVD

Organism: Tigriopus californicus (NCBI:txid6832)

InterPro domains:
  IPR019179 Coiled-coil domain-containing protein 149 [PF09789] (59-375)
  IPR019179 Coiled-coil domain-containing protein 149 [PTHR21682] (51-386)

Solvent-accessible surface area (backbone atoms only — not comparable to full-atom values): 31940 Å² total; per-residue (Å²): 137,85,86,88,78,91,90,85,86,80,85,83,80,80,78,91,74,94,74,86,80,78,82,83,82,85,82,90,81,76,95,69,96,65,89,75,54,76,67,59,55,53,52,49,50,51,51,51,50,54,50,51,52,49,52,53,50,50,52,54,49,49,54,52,52,51,50,51,54,51,52,51,52,51,51,52,49,52,50,51,54,51,50,52,52,52,52,52,52,52,52,50,55,56,48,57,66,61,58,77,76,74,88,90,88,89,89,87,89,92,88,92,50,82,61,58,55,50,51,49,50,50,51,48,52,53,47,49,54,50,50,50,50,53,51,51,49,52,50,51,52,49,51,52,49,52,48,54,51,50,53,50,50,53,49,50,53,50,53,51,50,50,49,54,51,48,53,51,50,51,52,53,50,50,53,52,52,51,51,51,50,51,52,50,54,50,50,54,50,50,53,51,50,53,52,49,50,51,51,51,51,48,53,52,50,53,51,49,51,54,50,51,52,49,48,54,53,49,53,51,50,52,52,50,50,47,49,51,50,51,48,50,48,30,50,50,45,47,69,68,50,60,78,75,79,53,79,56,61,67,57,53,51,49,50,54,48,49,53,49,55,52,50,51,49,53,50,51,52,50,48,50,52,48,52,52,49,50,51,53,48,51,42,52,53,59,49,70,72,56,80,83,78,82,90,78,90,72,97,84,44,69,70,63,47,50,52,48,50,49,51,51,53,56,46,67,74,41,102,60,90,76,68,64,92,83,56,84,89,41,74,65,55,49,49,52,50,52,50,52,51,52,50,50,50,50,51,51,52,49,51,52,51,52,53,53,50,51,53,50,53,52,49,53,49,51,51,52,52,54,49,48,43,74,69,39,88,59,26,48,45,73,77,38,44,70,61,53,36,46,60,90,68,57,83,83,53,68,79,54,76,78,82,74,76,66,58,60,61,54,49,53,56,49,52,55,49,51,54,55,50,50,61,54,48,64,74,61,61,84,80,69,89,84,87,78,82,64,72,71,58,56,55,56,54,56,57,57,59,65,70,72,61,80,84,71,86,78,84,81,83,91,80,90,83,89,92,79,89,80,80,78,79,82,88,78,81,79,82,80,86,78,89,80,76,95,78,66,75,82,71,71,80,81,68,87,73,80,80,82,86,63,61,69,76,56,44,56,50,51,60,45,54,52,50,64,51,59,73,71,78,118

pLDDT: mean 70.39, std 21.37, range [28.39, 98.5]